Protein AF-A0A4Z0RKH3-F1 (afdb_monomer)

Organism: Weissella confusa (NCBI:txid1583)

pLDDT: mean 83.27, std 11.62, range [38.19, 96.56]

Secondary structure (DSSP, 8-state):
-B-HHHHHHHHHHHTT--HHHHHHTT--HHHHHHHHHHSS--BHHHHHHHHHHHT--HHHHHTTBTHHHHTTTTTTTTGGGS-HHHHHHHHHHHHHHHHHH--HHHHHHHHHHHHHHHHHTTS--HHHHHHHHHHHTT-S---HHHHHHHHHHGGG--HHHHHHHHHHHHHHGGGGGG--BHHHHHHHHHHHHHHHHHHTSTT--BHHHHHHHHHHHHT----TT-HHHHHHHHHHHHHHHHHHS-HHHHHHHHHHHHHHHHHTT-SEEEETTEEEEHHHHHHHHHHGGGG-BTTSPPSSSS-GGG-------SSHHHHHHHHHHHHT--HHHHHHTT--HHHHHHHHH-GGG-BHHHHHHHHHHHT--HHHHHHHHT-S-----TTHHHHHTT--HHHHHHHHHHHHHHHHHH--HHHHHHHHHHHHHHHHHH-TTGGGSHHHHHHHHHHHHHHHT-SS--HHHHHHHHHHTTT---HHHHHHHHHHHHHTTS-GGGSBSS--HHHHHHHHHHHHHHHTT-HHHHHHHHHHHHHHHHH-TTGGGSHHHHHHHHHHHHHHGGGT-HHHHHHHHHHHHHHHHHHHS-SHHHHHHHHHHHHHHHHHT--

Sequence (607 aa):
MATIVEKLNTVRNAKHVSLETIALNGISADRYRQFVHSNDNITLGEITTMLDLLTMSFAELWMDTDEWDDTHGVQLDRAQTMSAEELAQKRDKTEQEYRNTGYKGFHLIALTFDVLYKRRVQVSYREPLDALLGELSRYQMLTHFEMQVFSQLAPVLRASEFYPLYEIFIRSVPEFTSYIPQRVGELVLRVHYRALVLLIHDSVNSVETMRFVLHAISKQPNNAGNLELRMLAHYAELLEEYFFGNPVHAANEFRIFIEAAQRRQVALMSFGEMTFDLAGIWQVVTSKRHHLKNDGKSLFTKPYEEQTFVSLNENIRDSVADICMVKGISKDELLSFGISKQRSDVIVDQPELMTLTEMLKMMHILRVEPTDITVYAKLTVRTPGVDWNDSFAACTAEDFKTMIQTEEDAYERTENPRHLLNSFTYRGLAGQHLIDKWLLSDDAAQLARDVQGYLDSLQVWQEADHRVARWAMLDCEDIEDVIYRALFLSRHVENRDIFRTPLNVVLHDLEPVLIQALLKRDQTRFDKILTVMNRAAAGDSKIMQWANWRTRMAINNLYATFFDDPVEAMRQLERFFTDYHMLTGKPFITSRYQVLLNDISDSYGLA

Structure (mmCIF, N/CA/C/O backbone):
data_AF-A0A4Z0RKH3-F1
#
_entry.id   AF-A0A4Z0RKH3-F1
#
loop_
_atom_site.group_PDB
_atom_site.id
_atom_site.type_symbol
_atom_site.label_atom_id
_atom_site.label_alt_id
_atom_site.label_comp_id
_atom_site.label_asym_id
_atom_site.label_entity_id
_atom_site.label_seq_id
_atom_site.pdbx_PDB_ins_code
_atom_site.Cartn_x
_atom_site.Cartn_y
_atom_site.Cartn_z
_atom_site.occupancy
_atom_site.B_iso_or_equiv
_atom_site.auth_seq_id
_atom_site.auth_comp_id
_atom_site.auth_asym_id
_atom_site.auth_atom_id
_atom_site.pdbx_PDB_model_num
ATOM 1 N N . MET A 1 1 ? -25.065 2.649 -12.205 1.00 56.19 1 MET A N 1
ATOM 2 C CA . MET A 1 1 ? -24.610 2.545 -10.813 1.00 56.19 1 MET A CA 1
ATOM 3 C C . MET A 1 1 ? -24.953 3.866 -10.128 1.00 56.19 1 MET A C 1
ATOM 5 O O . MET A 1 1 ? -25.904 4.495 -10.579 1.00 56.19 1 MET A O 1
ATOM 9 N N . ALA A 1 2 ? -24.328 4.224 -9.002 1.00 70.69 2 ALA A N 1
ATOM 10 C CA . ALA A 1 2 ? -24.559 5.511 -8.334 1.00 70.69 2 ALA A CA 1
ATOM 11 C C . ALA A 1 2 ? -23.532 6.549 -8.808 1.00 70.69 2 ALA A C 1
ATOM 13 O O . ALA A 1 2 ? -22.415 6.170 -9.152 1.00 70.69 2 ALA A O 1
ATOM 14 N N . THR A 1 3 ? -23.878 7.835 -8.779 1.00 83.44 3 THR A N 1
ATOM 15 C CA . THR A 1 3 ? -22.892 8.922 -8.932 1.00 83.44 3 THR A CA 1
ATOM 16 C C . THR A 1 3 ? -22.078 9.115 -7.648 1.00 83.44 3 THR A C 1
ATOM 18 O O . THR A 1 3 ? -22.494 8.704 -6.557 1.00 83.44 3 THR A O 1
ATOM 21 N N . ILE A 1 4 ? -20.950 9.822 -7.731 1.00 85.06 4 ILE A N 1
ATOM 22 C CA . ILE A 1 4 ? -20.129 10.175 -6.554 1.00 85.06 4 ILE A CA 1
ATOM 23 C C . ILE A 1 4 ? -20.938 10.920 -5.478 1.00 85.06 4 ILE A C 1
ATOM 25 O O . ILE A 1 4 ? -20.816 10.629 -4.286 1.00 85.06 4 ILE A O 1
ATOM 29 N N . VAL A 1 5 ? -21.800 11.861 -5.877 1.00 86.50 5 VAL A N 1
ATOM 30 C CA . VAL A 1 5 ? -22.635 12.632 -4.939 1.00 86.50 5 VAL A CA 1
ATOM 31 C C . VAL A 1 5 ? -23.696 11.750 -4.279 1.00 86.50 5 VAL A C 1
ATOM 33 O O . VAL A 1 5 ? -23.911 11.835 -3.065 1.00 86.50 5 VAL A O 1
ATOM 36 N N . GLU A 1 6 ? -24.333 10.865 -5.046 1.00 87.44 6 GLU A N 1
ATOM 37 C CA . GLU A 1 6 ? -25.292 9.894 -4.510 1.00 87.44 6 GLU A CA 1
ATOM 38 C C . GLU A 1 6 ? -24.629 8.951 -3.510 1.00 87.44 6 GLU A C 1
ATOM 40 O O . GLU A 1 6 ? -25.206 8.666 -2.455 1.00 87.44 6 GLU A O 1
ATOM 45 N N . LYS A 1 7 ? -23.400 8.512 -3.796 1.00 87.62 7 LYS A N 1
ATOM 46 C CA . LYS A 1 7 ? -22.637 7.666 -2.886 1.00 87.62 7 LYS A CA 1
ATOM 47 C C . LYS A 1 7 ? -22.245 8.398 -1.607 1.00 87.62 7 LYS A C 1
ATOM 49 O O . LYS A 1 7 ? -22.495 7.865 -0.526 1.00 87.62 7 LYS A O 1
ATOM 54 N N . LEU A 1 8 ? -21.727 9.626 -1.701 1.00 89.75 8 LEU A N 1
ATOM 55 C CA . LEU A 1 8 ? -21.461 10.476 -0.532 1.00 89.75 8 LEU A CA 1
ATOM 56 C C . LEU A 1 8 ? -22.702 10.596 0.360 1.00 89.75 8 LEU A C 1
ATOM 58 O O . LEU A 1 8 ? -22.620 10.380 1.567 1.00 89.75 8 LEU A O 1
ATOM 62 N N . ASN A 1 9 ? -23.866 10.884 -0.229 1.00 89.94 9 ASN A N 1
ATOM 63 C CA . ASN A 1 9 ? -25.111 11.028 0.523 1.00 89.94 9 ASN A CA 1
ATOM 64 C C . ASN A 1 9 ? -25.603 9.690 1.110 1.00 89.94 9 ASN A C 1
ATOM 66 O O . ASN A 1 9 ? -26.100 9.650 2.236 1.00 89.94 9 ASN A O 1
ATOM 70 N N . THR A 1 10 ? -25.439 8.586 0.378 1.00 89.31 10 THR A N 1
ATOM 71 C CA . THR A 1 10 ? -25.792 7.236 0.842 1.00 89.31 10 THR A CA 1
ATOM 72 C C . THR A 1 10 ? -24.959 6.844 2.058 1.00 89.31 10 THR A C 1
ATOM 74 O O . THR A 1 10 ? -25.520 6.478 3.091 1.00 89.31 10 THR A O 1
ATOM 77 N N . VAL A 1 11 ? -23.634 6.999 1.976 1.00 89.06 11 VAL A N 1
ATOM 78 C CA . VAL A 1 11 ? -22.718 6.697 3.085 1.00 89.06 11 VAL A CA 1
ATOM 79 C C . VAL A 1 11 ? -22.960 7.648 4.258 1.00 89.06 11 VAL A C 1
ATOM 81 O O . VAL A 1 11 ? -23.025 7.202 5.398 1.00 89.06 11 VAL A O 1
ATOM 84 N N . ARG A 1 12 ? -23.200 8.940 4.001 1.00 92.81 12 ARG A N 1
ATOM 85 C CA . ARG A 1 12 ? -23.582 9.924 5.028 1.00 92.81 12 ARG A CA 1
ATOM 86 C C . ARG A 1 12 ? -24.813 9.498 5.817 1.00 92.81 12 ARG A C 1
ATOM 88 O O . ARG A 1 12 ? -24.811 9.597 7.043 1.00 92.81 12 ARG A O 1
ATOM 95 N N . ASN A 1 13 ? -25.857 9.031 5.132 1.00 91.62 13 ASN A N 1
ATOM 96 C CA . ASN A 1 13 ? -27.083 8.573 5.783 1.00 91.62 13 ASN A CA 1
ATOM 97 C C . ASN A 1 13 ? -26.842 7.282 6.572 1.00 91.62 13 ASN A C 1
ATOM 99 O O . ASN A 1 13 ? -27.305 7.177 7.704 1.00 91.62 13 ASN A O 1
ATOM 103 N N . ALA A 1 14 ? -26.072 6.351 6.004 1.00 88.69 14 ALA A N 1
ATOM 104 C CA . ALA A 1 14 ? -25.691 5.102 6.657 1.00 88.69 14 ALA A CA 1
ATOM 105 C C . ALA A 1 14 ? -24.820 5.315 7.908 1.00 88.69 14 ALA A C 1
ATOM 107 O O . ALA A 1 14 ? -24.894 4.532 8.850 1.00 88.69 14 ALA A O 1
ATOM 108 N N . LYS A 1 15 ? -24.007 6.376 7.932 1.00 89.94 15 LYS A N 1
ATOM 109 C CA . LYS A 1 15 ? -23.172 6.768 9.078 1.00 89.94 15 LYS A CA 1
ATOM 110 C C . LYS A 1 15 ? -23.829 7.780 10.014 1.00 89.94 15 LYS A C 1
ATOM 112 O O . LYS A 1 15 ? -23.191 8.238 10.953 1.00 89.94 15 LYS A O 1
ATOM 117 N N . HIS A 1 16 ? -25.078 8.162 9.751 1.00 91.19 16 HIS A N 1
ATOM 118 C CA . HIS A 1 16 ? -25.837 9.113 10.565 1.00 91.19 16 HIS A CA 1
ATOM 119 C C . HIS A 1 16 ? -25.154 10.480 10.791 1.00 91.19 16 HIS A C 1
ATOM 121 O O . HIS A 1 16 ? -25.486 11.185 11.742 1.00 91.19 16 HIS A O 1
ATOM 127 N N . VAL A 1 17 ? -24.253 10.911 9.898 1.00 92.88 17 VAL A N 1
ATOM 128 C CA . VAL A 1 17 ? -23.563 12.207 10.031 1.00 92.88 17 VAL A CA 1
ATOM 129 C C . VAL A 1 17 ? -24.571 13.340 9.831 1.00 92.88 17 VAL A C 1
ATOM 131 O O . VAL A 1 17 ? -25.198 13.449 8.776 1.00 92.88 17 VAL A O 1
ATOM 134 N N . SER A 1 18 ? -24.778 14.193 10.831 1.00 93.25 18 SER A N 1
ATOM 135 C CA . SER A 1 18 ? -25.820 15.227 10.785 1.00 93.25 18 SER A CA 1
ATOM 136 C C . SER A 1 18 ? -25.446 16.404 9.863 1.00 93.25 18 SER A C 1
ATOM 138 O O . SER A 1 18 ? -24.282 16.610 9.526 1.00 93.25 18 SER A O 1
ATOM 140 N N . LEU A 1 19 ? -26.436 17.207 9.443 1.00 93.38 19 LEU A N 1
ATOM 141 C CA . LEU A 1 19 ? -26.149 18.460 8.722 1.00 93.38 19 LEU A CA 1
ATOM 142 C C . LEU A 1 19 ? -25.449 19.494 9.617 1.00 93.38 19 LEU A C 1
ATOM 144 O O . LEU A 1 19 ? -24.745 20.358 9.103 1.00 93.38 19 LEU A O 1
ATOM 148 N N . GLU A 1 20 ? -25.647 19.414 10.934 1.00 94.06 20 GLU A N 1
ATOM 149 C CA . GLU A 1 20 ? -24.999 20.289 11.915 1.00 94.06 20 GLU A CA 1
ATOM 150 C C . GLU A 1 20 ? -23.508 19.962 12.000 1.00 94.06 20 GLU A C 1
ATOM 152 O O . GLU A 1 20 ? -22.680 20.855 11.845 1.00 94.06 20 GLU A O 1
ATOM 157 N N . THR A 1 21 ? -23.165 18.677 12.087 1.00 94.25 21 THR A N 1
ATOM 158 C CA . THR A 1 21 ? -21.788 18.175 12.024 1.00 94.25 21 THR A CA 1
ATOM 159 C C . THR A 1 21 ? -21.099 18.600 10.720 1.00 94.25 21 THR A C 1
ATOM 161 O O . THR A 1 21 ? -19.965 19.076 10.732 1.00 94.25 21 THR A O 1
ATOM 164 N N . ILE A 1 22 ? -21.795 18.512 9.580 1.00 94.12 22 ILE A N 1
ATOM 165 C CA . ILE A 1 22 ? -21.275 18.980 8.282 1.00 94.12 22 ILE A CA 1
ATOM 166 C C . ILE A 1 22 ? -21.003 20.498 8.306 1.00 94.12 22 ILE A C 1
ATOM 168 O O . ILE A 1 22 ? -19.948 20.947 7.851 1.00 94.12 22 ILE A O 1
ATOM 172 N N . ALA A 1 23 ? -21.903 21.284 8.906 1.00 93.81 23 ALA A N 1
ATOM 173 C CA . ALA A 1 23 ? -21.736 22.729 9.061 1.00 93.81 23 ALA A CA 1
ATOM 174 C C . ALA A 1 23 ? -20.581 23.107 9.997 1.00 93.81 23 ALA A C 1
ATOM 176 O O . ALA A 1 23 ? -19.831 24.032 9.676 1.00 93.81 23 ALA A O 1
ATOM 177 N N . LEU A 1 24 ? -20.385 22.370 11.096 1.00 94.25 24 LEU A N 1
ATOM 178 C CA . LEU A 1 24 ? -19.243 22.539 12.003 1.00 94.25 24 LEU A CA 1
ATOM 179 C C . LEU A 1 24 ? -17.898 22.332 11.294 1.00 94.25 24 LEU A C 1
ATOM 181 O O . LEU A 1 24 ? -16.905 22.954 11.666 1.00 94.25 24 LEU A O 1
ATOM 185 N N . ASN A 1 25 ? -17.877 21.508 10.245 1.00 92.62 25 ASN A N 1
ATOM 186 C CA . ASN A 1 25 ? -16.678 21.194 9.469 1.00 92.62 25 ASN A CA 1
ATOM 187 C C . ASN A 1 25 ? -16.550 22.036 8.182 1.00 92.62 25 ASN A C 1
ATOM 189 O O . ASN A 1 25 ? -15.706 21.748 7.337 1.00 92.62 25 ASN A O 1
ATOM 193 N N . GLY A 1 26 ? -17.342 23.108 8.044 1.00 90.88 26 GLY A N 1
ATOM 194 C CA . GLY A 1 26 ? -17.132 24.145 7.027 1.00 90.88 26 GLY A CA 1
ATOM 195 C C . GLY A 1 26 ? -18.052 24.091 5.805 1.00 90.88 26 GLY A C 1
ATOM 196 O O . GLY A 1 26 ? -17.924 24.945 4.929 1.00 90.88 26 GLY A O 1
ATOM 197 N N . ILE A 1 27 ? -19.013 23.160 5.744 1.00 92.94 27 ILE A N 1
ATOM 198 C CA . ILE A 1 27 ? -19.998 23.085 4.652 1.00 92.94 27 ILE A CA 1
ATOM 199 C C . ILE A 1 27 ? -21.382 23.456 5.191 1.00 92.94 27 ILE A C 1
ATOM 201 O O . ILE A 1 27 ? -22.004 22.698 5.926 1.00 92.94 27 ILE A O 1
ATOM 205 N N . SER A 1 28 ? -21.916 24.617 4.808 1.00 92.12 28 SER A N 1
ATOM 206 C CA . SER A 1 28 ? -23.241 25.035 5.286 1.00 92.12 28 SER A CA 1
ATOM 207 C C . SER A 1 28 ? -24.354 24.075 4.837 1.00 92.12 28 SER A C 1
ATOM 209 O O . SER A 1 28 ? -24.283 23.468 3.768 1.00 92.12 28 SER A O 1
ATOM 211 N N . ALA A 1 29 ? -25.436 23.975 5.618 1.00 88.88 29 ALA A N 1
ATOM 212 C CA . ALA A 1 29 ? -26.566 23.102 5.289 1.00 88.88 29 ALA A CA 1
ATOM 213 C C . ALA A 1 29 ? -27.193 23.426 3.919 1.00 88.88 29 ALA A C 1
ATOM 215 O O . ALA A 1 29 ? -27.591 22.520 3.187 1.00 88.88 29 ALA A O 1
ATOM 216 N N . ASP A 1 30 ? -27.257 24.707 3.547 1.00 89.00 30 ASP A N 1
ATOM 217 C CA . ASP A 1 30 ? -27.756 25.121 2.233 1.00 89.00 30 ASP A CA 1
ATOM 218 C C . ASP A 1 30 ? -26.807 24.694 1.114 1.00 89.00 30 ASP A C 1
ATOM 220 O O . ASP A 1 30 ? -27.262 24.196 0.083 1.00 89.00 30 ASP A O 1
ATOM 224 N N . ARG A 1 31 ? -25.493 24.816 1.334 1.00 90.81 31 ARG A N 1
ATOM 225 C CA . ARG A 1 31 ? -24.485 24.362 0.377 1.00 90.81 31 ARG A CA 1
ATOM 226 C C . ARG A 1 31 ? -24.521 22.845 0.195 1.00 90.81 31 ARG A C 1
ATOM 228 O O . ARG A 1 31 ? -24.500 22.379 -0.942 1.00 90.81 31 ARG A O 1
ATOM 235 N N . TYR A 1 32 ? -24.682 22.093 1.285 1.00 89.50 32 TYR A N 1
ATOM 236 C CA . TYR A 1 32 ? -24.872 20.643 1.244 1.00 89.50 32 TYR A CA 1
ATOM 237 C C . TYR A 1 32 ? -26.086 20.247 0.393 1.00 89.50 32 TYR A C 1
ATOM 239 O O . TYR A 1 32 ? -25.975 19.454 -0.541 1.00 89.50 32 TYR A O 1
ATOM 247 N N . ARG A 1 33 ? -27.252 20.855 0.657 1.00 86.81 33 ARG A N 1
ATOM 248 C CA . ARG A 1 33 ? -28.476 20.584 -0.119 1.00 86.81 33 ARG A CA 1
ATOM 249 C C . ARG A 1 33 ? -28.314 20.932 -1.597 1.00 86.81 33 ARG A C 1
ATOM 251 O O . ARG A 1 33 ? -28.837 20.217 -2.447 1.00 86.81 33 ARG A O 1
ATOM 258 N N . GLN A 1 34 ? -27.594 22.011 -1.910 1.00 84.38 34 GLN A N 1
ATOM 259 C CA . GLN A 1 34 ? -27.340 22.404 -3.294 1.00 84.38 34 GLN A CA 1
ATOM 260 C C . GLN A 1 34 ? -26.578 21.327 -4.061 1.00 84.38 34 GLN A C 1
ATOM 262 O O . GLN A 1 34 ? -27.004 20.985 -5.165 1.00 84.38 34 GLN A O 1
ATOM 267 N N . PHE A 1 35 ? -25.487 20.775 -3.519 1.00 83.69 35 PHE A N 1
ATOM 268 C CA . PHE A 1 35 ? -24.735 19.779 -4.282 1.00 83.69 35 PHE A CA 1
ATOM 269 C C . PHE A 1 35 ? -25.448 18.422 -4.345 1.00 83.69 35 PHE A C 1
ATOM 271 O O . PHE A 1 35 ? -25.441 17.817 -5.412 1.00 83.69 35 PHE A O 1
ATOM 278 N N . VAL A 1 36 ? -26.169 18.002 -3.295 1.00 81.69 36 VAL A N 1
ATOM 279 C CA . VAL A 1 36 ? -26.999 16.774 -3.325 1.00 81.69 36 VAL A CA 1
ATOM 280 C C . VAL A 1 36 ? -28.085 16.829 -4.409 1.00 81.69 36 VAL A C 1
ATOM 282 O O . VAL A 1 36 ? -28.519 15.794 -4.903 1.00 81.69 36 VAL A O 1
ATOM 285 N N . HIS A 1 37 ? -28.540 18.025 -4.791 1.00 78.06 37 HIS A N 1
ATOM 286 C CA . HIS A 1 37 ? -29.543 18.200 -5.844 1.00 78.06 37 HIS A CA 1
ATOM 287 C C . HIS A 1 37 ? -28.973 18.499 -7.231 1.00 78.06 37 HIS A C 1
ATOM 289 O O . HIS A 1 37 ? -29.703 18.354 -8.208 1.00 78.06 37 HIS A O 1
ATOM 295 N N . SER A 1 38 ? -27.719 18.948 -7.336 1.00 67.00 38 SER A N 1
ATOM 296 C CA . SER A 1 38 ? -27.159 19.419 -8.611 1.00 67.00 38 SER A CA 1
ATOM 297 C C . SER A 1 38 ? -26.107 18.507 -9.236 1.00 67.00 38 SER A C 1
ATOM 299 O O . SER A 1 38 ? -25.788 18.761 -10.389 1.00 67.00 38 SER A O 1
ATOM 301 N N . ASN A 1 39 ? -25.618 17.466 -8.541 1.00 64.25 39 ASN A N 1
ATOM 302 C CA . ASN A 1 39 ? -24.580 16.488 -8.942 1.00 64.25 39 ASN A CA 1
ATOM 303 C C . ASN A 1 39 ? -23.226 17.053 -9.450 1.00 64.25 39 ASN A C 1
ATOM 305 O O . ASN A 1 39 ? -22.199 16.429 -9.214 1.00 64.25 39 ASN A O 1
ATOM 309 N N . ASP A 1 40 ? -23.180 18.252 -10.032 1.00 63.34 40 ASP A N 1
ATOM 310 C CA . ASP A 1 40 ? -22.018 18.822 -10.728 1.00 63.34 40 ASP A CA 1
ATOM 311 C C . ASP A 1 40 ? -21.344 19.980 -9.974 1.00 63.34 40 ASP A C 1
ATOM 313 O O . ASP A 1 40 ? -20.293 20.468 -10.384 1.00 63.34 40 ASP A O 1
ATOM 317 N N . ASN A 1 41 ? -21.934 20.455 -8.872 1.00 75.56 41 ASN A N 1
ATOM 318 C CA . ASN A 1 41 ? -21.488 21.688 -8.213 1.00 75.56 41 ASN A CA 1
ATOM 319 C C . ASN A 1 41 ? -20.700 21.464 -6.913 1.00 75.56 41 ASN A C 1
ATOM 321 O O . ASN A 1 41 ? -20.476 22.432 -6.191 1.00 75.56 41 ASN A O 1
ATOM 325 N N . ILE A 1 42 ? -20.312 20.228 -6.584 1.00 87.69 42 ILE A N 1
ATOM 326 C CA . ILE A 1 42 ? -19.447 19.948 -5.427 1.00 87.69 42 ILE A CA 1
ATOM 327 C C . ILE A 1 42 ? -17.981 20.214 -5.788 1.00 87.69 42 ILE A C 1
ATOM 329 O O . ILE A 1 42 ? -17.539 19.860 -6.887 1.00 87.69 42 ILE A O 1
ATOM 333 N N . THR A 1 43 ? -17.229 20.845 -4.886 1.00 87.56 43 THR A N 1
ATOM 334 C CA . THR A 1 43 ? -15.790 21.067 -5.076 1.00 87.56 43 THR A CA 1
ATOM 335 C C . THR A 1 43 ? -14.939 19.974 -4.434 1.00 87.56 43 THR A C 1
ATOM 337 O O . THR A 1 43 ? -15.384 19.263 -3.536 1.00 87.56 43 THR A O 1
ATOM 340 N N . LEU A 1 44 ? -13.681 19.851 -4.851 1.00 85.44 44 LEU A N 1
ATOM 341 C CA . LEU A 1 44 ? -12.715 18.926 -4.261 1.00 85.44 44 LEU A CA 1
ATOM 342 C C . LEU A 1 44 ? -12.509 19.166 -2.756 1.00 85.44 44 LEU A C 1
ATOM 344 O O . LEU A 1 44 ? -12.368 18.205 -2.001 1.00 85.44 44 LEU A O 1
ATOM 348 N N . GLY A 1 45 ? -12.509 20.425 -2.309 1.00 85.38 45 GLY A N 1
ATOM 349 C CA . GLY A 1 45 ? -12.448 20.760 -0.884 1.00 85.38 45 GLY A CA 1
ATOM 350 C C . GLY A 1 45 ? -13.656 20.214 -0.125 1.00 85.38 45 GLY A C 1
ATOM 351 O O . GLY A 1 45 ? -13.499 19.589 0.918 1.00 85.38 45 GLY A O 1
ATOM 352 N N . GLU A 1 46 ? -14.852 20.357 -0.697 1.00 89.06 46 GLU A N 1
ATOM 353 C CA . GLU A 1 46 ? -16.085 19.821 -0.116 1.00 89.06 46 GLU A CA 1
ATOM 354 C C . GLU A 1 46 ? -16.095 18.288 -0.114 1.00 89.06 46 GLU A C 1
ATOM 356 O O . GLU A 1 46 ? -16.462 17.684 0.892 1.00 89.06 46 GLU A O 1
ATOM 361 N N . ILE A 1 47 ? -15.633 17.649 -1.197 1.00 88.88 47 ILE A N 1
ATOM 362 C CA . ILE A 1 47 ? -15.437 16.192 -1.253 1.00 88.88 47 ILE A CA 1
ATOM 363 C C . ILE A 1 47 ? -14.469 15.759 -0.151 1.00 88.88 47 ILE A C 1
ATOM 365 O O . ILE A 1 47 ? -14.777 14.834 0.587 1.00 88.88 47 ILE A O 1
ATOM 369 N N . THR A 1 48 ? -13.334 16.440 -0.000 1.00 85.81 48 THR A N 1
ATOM 370 C CA . THR A 1 48 ? -12.314 16.127 1.012 1.00 85.81 48 THR A CA 1
ATOM 371 C C . THR A 1 48 ? -12.880 16.215 2.428 1.00 85.81 48 THR A C 1
ATOM 373 O O . THR A 1 48 ? -12.743 15.269 3.200 1.00 85.81 48 THR A O 1
ATOM 376 N N . THR A 1 49 ? -13.593 17.296 2.753 1.00 87.94 49 THR A N 1
ATOM 377 C CA . THR A 1 49 ? -14.277 17.445 4.047 1.00 87.94 49 THR A CA 1
ATOM 378 C C . THR A 1 49 ? -15.312 16.343 4.272 1.00 87.94 49 THR A C 1
ATOM 380 O O . THR A 1 49 ? -15.391 15.784 5.366 1.00 87.94 49 THR A O 1
ATOM 383 N N . MET A 1 50 ? -16.101 16.001 3.249 1.00 90.38 50 MET A N 1
ATOM 384 C CA . MET A 1 50 ? -17.063 14.904 3.346 1.00 90.38 50 MET A CA 1
ATOM 385 C C . MET A 1 50 ? -16.361 13.558 3.554 1.00 90.38 50 MET A C 1
ATOM 387 O O . MET A 1 50 ? -16.798 12.779 4.389 1.00 90.38 50 MET A O 1
ATOM 391 N N . LEU A 1 51 ? -15.265 13.279 2.852 1.00 88.50 51 LEU A N 1
ATOM 392 C CA . LEU A 1 51 ? -14.481 12.056 3.027 1.00 88.50 51 LEU A CA 1
ATOM 393 C C . LEU A 1 51 ? -13.921 11.922 4.447 1.00 88.50 51 LEU A C 1
ATOM 395 O O . LEU A 1 51 ? -14.052 10.852 5.042 1.00 88.50 51 LEU A O 1
ATOM 399 N N . ASP A 1 52 ? -13.397 13.013 5.015 1.00 85.81 52 ASP A N 1
ATOM 400 C CA . ASP A 1 52 ? -12.956 13.065 6.414 1.00 85.81 52 ASP A CA 1
ATOM 401 C C . ASP A 1 52 ? -14.110 12.718 7.373 1.00 85.81 52 ASP A C 1
ATOM 403 O O . ASP A 1 52 ? -13.964 11.842 8.227 1.00 85.81 52 ASP A O 1
ATOM 407 N N . LEU A 1 53 ? -15.276 13.354 7.200 1.00 90.38 53 LEU A N 1
ATOM 408 C CA . LEU A 1 53 ? -16.474 13.112 8.017 1.00 90.38 53 LEU A CA 1
ATOM 409 C C . LEU A 1 53 ? -17.007 11.680 7.902 1.00 90.38 53 LEU A C 1
ATOM 411 O O . LEU A 1 53 ? -17.543 11.128 8.862 1.00 90.38 53 LEU A O 1
ATOM 415 N N . LEU A 1 54 ? -16.891 11.088 6.716 1.00 89.38 54 LEU A N 1
ATOM 416 C CA . LEU A 1 54 ? -17.353 9.733 6.429 1.00 89.38 54 LEU A CA 1
ATOM 417 C C . LEU A 1 54 ? -16.296 8.669 6.728 1.00 89.38 54 LEU A C 1
ATOM 419 O O . LEU A 1 54 ? -16.590 7.484 6.563 1.00 89.38 54 LEU A O 1
ATOM 423 N N . THR A 1 55 ? -15.099 9.088 7.155 1.00 85.44 55 THR A N 1
ATOM 424 C CA . THR A 1 55 ? -13.927 8.234 7.390 1.00 85.44 55 THR A CA 1
ATOM 425 C C . THR A 1 55 ? -13.653 7.310 6.198 1.00 85.44 55 THR A C 1
ATOM 427 O O . THR A 1 55 ? -13.328 6.136 6.349 1.00 85.44 55 THR A O 1
ATOM 430 N N . MET A 1 56 ? -13.807 7.862 4.993 1.00 83.62 56 MET A N 1
ATOM 431 C CA . MET A 1 56 ? -13.758 7.155 3.714 1.00 83.62 56 MET A CA 1
ATOM 432 C C . MET A 1 56 ? -12.576 7.660 2.882 1.00 83.62 56 MET A C 1
ATOM 434 O O . MET A 1 56 ? -12.302 8.859 2.836 1.00 83.62 56 MET A O 1
ATOM 438 N N . SER A 1 57 ? -11.869 6.760 2.201 1.00 81.06 57 SER A N 1
ATOM 439 C CA . SER A 1 57 ? -10.839 7.130 1.228 1.00 81.06 57 SER A CA 1
ATOM 440 C C . SER A 1 57 ? -11.434 7.684 -0.068 1.00 81.06 57 SER A C 1
ATOM 442 O O . SER A 1 57 ? -12.582 7.420 -0.430 1.00 81.06 57 SER A O 1
ATOM 444 N N . PHE A 1 58 ? -10.605 8.385 -0.842 1.00 82.06 58 PHE A N 1
ATOM 445 C CA . PHE A 1 58 ? -10.965 8.741 -2.213 1.00 82.06 58 PHE A CA 1
ATOM 446 C C . PHE A 1 58 ? -11.122 7.492 -3.095 1.00 82.06 58 PHE A C 1
ATOM 448 O O . PHE A 1 58 ? -12.028 7.419 -3.918 1.00 82.06 58 PHE A O 1
ATOM 455 N N . ALA A 1 59 ? -10.270 6.482 -2.889 1.00 79.19 59 ALA A N 1
ATOM 456 C CA . ALA A 1 59 ? -10.344 5.204 -3.589 1.00 79.19 59 ALA A CA 1
ATOM 457 C C . ALA A 1 59 ? -11.671 4.473 -3.330 1.00 79.19 59 ALA A C 1
ATOM 459 O O . ALA A 1 59 ? -12.304 4.004 -4.273 1.00 79.19 59 ALA A O 1
ATOM 460 N N . GLU A 1 60 ? -12.123 4.440 -2.077 1.00 80.06 60 GLU A N 1
ATOM 461 C CA . GLU A 1 60 ? -13.404 3.869 -1.666 1.00 80.06 60 GLU A CA 1
ATOM 462 C C . GLU A 1 60 ? -14.560 4.618 -2.278 1.00 80.06 60 GLU A C 1
ATOM 464 O O . GLU A 1 60 ? -15.443 3.971 -2.824 1.00 80.06 60 GLU A O 1
ATOM 469 N N . LEU A 1 61 ? -14.562 5.953 -2.231 1.00 82.75 61 LEU A N 1
ATOM 470 C CA . LEU A 1 61 ? -15.653 6.742 -2.793 1.00 82.75 61 LEU A CA 1
ATOM 471 C C . LEU A 1 61 ? -15.864 6.436 -4.276 1.00 82.75 61 LEU A C 1
ATOM 473 O O . LEU A 1 61 ? -17.002 6.322 -4.704 1.00 82.75 61 LEU A O 1
ATOM 477 N N . TRP A 1 62 ? -14.803 6.182 -5.028 1.00 79.44 62 TRP A N 1
ATOM 478 C CA . TRP A 1 62 ? -14.894 5.903 -6.458 1.00 79.44 62 TRP A CA 1
ATOM 479 C C . TRP A 1 62 ? -15.396 4.485 -6.775 1.00 79.44 62 TRP A C 1
ATOM 481 O O . TRP A 1 62 ? -15.850 4.234 -7.883 1.00 79.44 62 TRP A O 1
ATOM 491 N N . MET A 1 63 ? -15.385 3.548 -5.823 1.00 72.56 63 MET A N 1
ATOM 492 C CA . MET A 1 63 ? -15.852 2.180 -6.080 1.00 72.56 63 MET A CA 1
ATOM 493 C C . MET A 1 63 ? -17.351 2.086 -6.372 1.00 72.56 63 MET A C 1
ATOM 495 O O . MET A 1 63 ? -18.153 2.769 -5.741 1.00 72.56 63 MET A O 1
ATOM 499 N N . ASP A 1 64 ? -17.752 1.166 -7.246 1.00 66.62 64 ASP A N 1
ATOM 500 C CA . ASP A 1 64 ? -19.165 0.894 -7.552 1.00 66.62 64 ASP A CA 1
ATOM 501 C C . ASP A 1 64 ? -19.955 2.145 -8.000 1.00 66.62 64 ASP A C 1
ATOM 503 O O . ASP A 1 64 ? -21.188 2.167 -7.929 1.00 66.62 64 ASP A O 1
ATOM 507 N N . THR A 1 65 ? -19.250 3.182 -8.468 1.00 74.25 65 THR A N 1
ATOM 508 C CA . THR A 1 65 ? -19.832 4.356 -9.121 1.00 74.25 65 THR A CA 1
ATOM 509 C C . THR A 1 65 ? -19.676 4.235 -10.633 1.00 74.25 65 THR A C 1
ATOM 511 O O . THR A 1 65 ? -18.795 3.519 -11.118 1.00 74.25 65 THR A O 1
ATOM 514 N N . ASP A 1 66 ? -20.542 4.904 -11.396 1.00 67.62 66 ASP A N 1
ATOM 515 C CA . ASP A 1 66 ? -20.449 4.879 -12.865 1.00 67.62 66 ASP A CA 1
ATOM 516 C C . ASP A 1 66 ? -19.147 5.551 -13.360 1.00 67.62 66 ASP A C 1
ATOM 518 O O . ASP A 1 66 ? -18.625 5.208 -14.416 1.00 67.62 66 ASP A O 1
ATOM 522 N N . GLU A 1 67 ? -18.565 6.446 -12.555 1.00 69.50 67 GLU A N 1
ATOM 523 C CA . GLU A 1 67 ? -17.325 7.178 -12.839 1.00 69.50 67 GLU A CA 1
ATOM 524 C C . GLU A 1 67 ? -16.036 6.357 -12.582 1.00 69.50 67 GLU A C 1
ATOM 526 O O . GLU A 1 67 ? -14.931 6.792 -12.934 1.00 69.50 67 GLU A O 1
ATOM 531 N N . TRP A 1 68 ? -16.147 5.161 -11.985 1.00 62.03 68 TRP A N 1
ATOM 532 C CA . TRP A 1 68 ? -15.015 4.240 -11.790 1.00 62.03 68 TRP A CA 1
ATOM 533 C C . TRP A 1 68 ? -14.419 3.775 -13.121 1.00 62.03 68 TRP A C 1
ATOM 535 O O . TRP A 1 68 ? -13.201 3.809 -13.318 1.00 62.03 68 TRP A O 1
ATOM 545 N N . ASP A 1 69 ? -15.291 3.365 -14.044 1.00 57.09 69 ASP A N 1
ATOM 546 C CA . ASP A 1 69 ? -14.899 2.865 -15.362 1.00 57.09 69 ASP A CA 1
ATOM 547 C C . ASP A 1 69 ? -14.357 3.994 -16.251 1.00 57.09 69 ASP A C 1
ATOM 549 O O . ASP A 1 69 ? -13.483 3.753 -17.091 1.00 57.09 69 ASP A O 1
ATOM 553 N N . ASP A 1 70 ? -14.820 5.227 -16.020 1.00 55.50 70 ASP A N 1
ATOM 554 C CA . ASP A 1 70 ? -14.387 6.410 -16.756 1.00 55.50 70 ASP A CA 1
ATOM 555 C C . ASP A 1 70 ? -12.961 6.830 -16.373 1.00 55.50 70 ASP A C 1
ATOM 557 O O . ASP A 1 70 ? -12.179 7.162 -17.251 1.00 55.50 70 ASP A O 1
ATOM 561 N N . THR A 1 71 ? -12.541 6.732 -15.107 1.00 52.25 71 THR A N 1
ATOM 562 C CA . THR A 1 71 ? -11.236 7.259 -14.629 1.00 52.25 71 THR A CA 1
ATOM 563 C C . THR A 1 71 ? -10.011 6.356 -14.883 1.00 52.25 71 THR A C 1
ATOM 565 O O . THR A 1 71 ? -8.969 6.525 -14.249 1.00 52.25 71 THR A O 1
ATOM 568 N N . HIS A 1 72 ? -10.092 5.448 -15.865 1.00 57.88 72 HIS A N 1
ATOM 569 C CA . HIS A 1 72 ? -9.111 4.393 -16.201 1.00 57.88 72 HIS A CA 1
ATOM 570 C C . HIS A 1 72 ? -9.037 3.199 -15.224 1.00 57.88 72 HIS A C 1
ATOM 572 O O . HIS A 1 72 ? -8.145 2.359 -15.371 1.00 57.88 72 HIS A O 1
ATOM 578 N N . GLY A 1 73 ? -9.963 3.078 -14.265 1.00 53.59 73 GLY A N 1
ATOM 579 C CA . GLY A 1 73 ? -9.925 2.055 -13.216 1.00 53.59 73 GLY A CA 1
ATOM 580 C C . GLY A 1 73 ? -9.690 0.621 -13.727 1.00 53.59 73 GLY A C 1
ATOM 581 O O . GLY A 1 73 ? -10.362 0.135 -14.635 1.00 53.59 73 GLY A O 1
ATOM 582 N N . VAL A 1 74 ? -8.736 -0.090 -13.107 1.00 54.34 74 VAL A N 1
ATOM 583 C CA . VAL A 1 74 ? -8.548 -1.567 -13.138 1.00 54.34 74 VAL A CA 1
ATOM 584 C C . VAL A 1 74 ? -8.246 -2.201 -14.507 1.00 54.34 74 VAL A C 1
ATOM 586 O O . VAL A 1 74 ? -8.067 -3.419 -14.591 1.00 54.34 74 VAL A O 1
ATOM 589 N N . GLN A 1 75 ? -8.150 -1.442 -15.604 1.00 63.34 75 GLN A N 1
ATOM 590 C CA . GLN A 1 75 ? -8.113 -2.050 -16.944 1.00 63.34 75 GLN A CA 1
ATOM 591 C C . GLN A 1 75 ? -6.890 -2.956 -17.181 1.00 63.34 75 GLN A C 1
ATOM 593 O O . GLN A 1 75 ? -6.975 -3.907 -17.962 1.00 63.34 75 GLN A O 1
ATOM 598 N N . LEU A 1 76 ? -5.769 -2.703 -16.498 1.00 76.88 76 LEU A N 1
ATOM 599 C CA . LEU A 1 76 ? -4.493 -3.372 -16.763 1.00 76.88 76 LEU A CA 1
ATOM 600 C C . LEU A 1 76 ? -4.149 -4.531 -15.817 1.00 76.88 76 LEU A C 1
ATOM 602 O O . LEU A 1 76 ? -3.267 -5.324 -16.149 1.00 76.88 76 LEU A O 1
ATOM 606 N N . ASP A 1 77 ? -4.829 -4.694 -14.680 1.00 68.06 77 ASP A N 1
ATOM 607 C CA . ASP A 1 77 ? -4.388 -5.622 -13.620 1.00 68.06 77 ASP A CA 1
ATOM 608 C C . ASP A 1 77 ? -4.314 -7.086 -14.068 1.00 68.06 77 ASP A C 1
ATOM 610 O O . ASP A 1 77 ? -3.460 -7.843 -13.606 1.00 68.06 77 ASP A O 1
ATOM 614 N N . ARG A 1 78 ? -5.154 -7.480 -15.031 1.00 74.31 78 ARG A N 1
ATOM 615 C CA . ARG A 1 78 ? -5.185 -8.842 -15.592 1.00 74.31 78 ARG A CA 1
ATOM 616 C C . ARG A 1 78 ? -4.630 -8.936 -17.008 1.00 74.31 78 ARG A C 1
ATOM 618 O O . ARG A 1 78 ? -4.740 -9.987 -17.630 1.00 74.31 78 ARG A O 1
ATOM 625 N N . ALA A 1 79 ? -4.023 -7.871 -17.529 1.00 84.62 79 ALA A N 1
ATOM 626 C CA . ALA A 1 79 ? -3.611 -7.823 -18.928 1.00 84.62 79 ALA A CA 1
ATOM 627 C C . ALA A 1 79 ? -2.630 -8.955 -19.299 1.00 84.62 79 ALA A C 1
ATOM 629 O O . ALA A 1 79 ? -2.764 -9.540 -20.372 1.00 84.62 79 ALA A O 1
ATOM 630 N N . GLN A 1 80 ? -1.709 -9.346 -18.402 1.00 82.00 80 GLN A N 1
ATOM 631 C CA . GLN A 1 80 ? -0.819 -10.495 -18.652 1.00 82.00 80 GLN A CA 1
ATOM 632 C C . GLN A 1 80 ? -1.563 -11.821 -18.855 1.00 82.00 80 GLN A C 1
ATOM 634 O O . GLN A 1 80 ? -1.064 -12.684 -19.568 1.00 82.00 80 GLN A O 1
ATOM 639 N N . THR A 1 81 ? -2.722 -12.031 -18.227 1.00 83.38 81 THR A N 1
ATOM 640 C CA . THR A 1 81 ? -3.423 -13.327 -18.253 1.00 83.38 81 THR A CA 1
ATOM 641 C C . THR A 1 81 ? -4.550 -13.386 -19.283 1.00 83.38 81 THR A C 1
ATOM 643 O O . THR A 1 81 ? -5.078 -14.465 -19.537 1.00 83.38 81 THR A O 1
ATOM 646 N N . MET A 1 82 ? -4.881 -12.259 -19.921 1.00 89.06 82 MET A N 1
ATOM 647 C CA . MET A 1 82 ? -5.898 -12.175 -20.973 1.00 89.06 82 MET A CA 1
ATOM 648 C C . MET A 1 82 ? -5.490 -12.921 -22.249 1.00 89.06 82 MET A C 1
ATOM 650 O O . MET A 1 82 ? -4.323 -12.924 -22.662 1.00 89.06 82 MET A O 1
ATOM 654 N N . SER A 1 83 ? -6.472 -13.513 -22.922 1.00 92.25 83 SER A N 1
ATOM 655 C CA . SER A 1 83 ? -6.316 -14.093 -24.256 1.00 92.25 83 SER A CA 1
ATOM 656 C C . SER A 1 83 ? -5.973 -13.028 -25.310 1.00 92.25 83 SER A C 1
ATOM 658 O O . SER A 1 83 ? -6.157 -11.828 -25.106 1.00 92.25 83 SER A O 1
ATOM 660 N N . ALA A 1 84 ? -5.480 -13.463 -26.474 1.00 94.94 84 ALA A N 1
ATOM 661 C CA . ALA A 1 84 ? -5.200 -12.545 -27.581 1.00 94.94 84 ALA A CA 1
ATOM 662 C C . ALA A 1 84 ? -6.466 -11.800 -28.050 1.00 94.94 84 ALA A C 1
ATOM 664 O O . ALA A 1 84 ? -6.400 -10.621 -28.383 1.00 94.94 84 ALA A O 1
ATOM 665 N N . GLU A 1 85 ? -7.617 -12.474 -28.047 1.00 95.38 85 GLU A N 1
ATOM 666 C CA . GLU A 1 85 ? -8.901 -11.905 -28.466 1.00 95.38 85 GLU A CA 1
ATOM 667 C C . GLU A 1 85 ? -9.371 -10.809 -27.504 1.00 95.38 85 GLU A C 1
ATOM 669 O O . GLU A 1 85 ? -9.726 -9.717 -27.945 1.00 95.38 85 GLU A O 1
ATOM 674 N N . GLU A 1 86 ? -9.295 -11.059 -26.194 1.00 92.62 86 GLU A N 1
ATOM 675 C CA . GLU A 1 86 ? -9.626 -10.063 -25.167 1.00 92.62 86 GLU A CA 1
ATOM 676 C C . GLU A 1 86 ? -8.709 -8.837 -25.253 1.00 92.62 86 GLU A C 1
ATOM 678 O O . GLU A 1 86 ? -9.190 -7.704 -25.208 1.00 92.62 86 GLU A O 1
ATOM 683 N N . LEU A 1 87 ? -7.400 -9.051 -25.434 1.00 93.81 87 LEU A N 1
ATOM 684 C CA . LEU A 1 87 ? -6.429 -7.964 -25.589 1.00 93.81 87 LEU A CA 1
ATOM 685 C C . LEU A 1 87 ? -6.722 -7.108 -26.827 1.00 93.81 87 LEU A C 1
ATOM 687 O O . LEU A 1 87 ? -6.667 -5.883 -26.743 1.00 93.81 87 LEU A O 1
ATOM 691 N N . ALA A 1 88 ? -7.069 -7.728 -27.959 1.00 94.56 88 ALA A N 1
ATOM 692 C CA . ALA A 1 88 ? -7.423 -7.005 -29.179 1.00 94.56 88 ALA A CA 1
ATOM 693 C C . ALA A 1 88 ? -8.711 -6.182 -29.007 1.00 94.56 88 ALA A C 1
ATOM 695 O O . ALA A 1 88 ? -8.735 -5.004 -29.358 1.00 94.56 88 ALA A O 1
ATOM 696 N N . GLN A 1 89 ? -9.754 -6.767 -28.408 1.00 92.50 89 GLN A N 1
ATOM 697 C CA . GLN A 1 89 ? -11.012 -6.063 -28.138 1.00 92.50 89 GLN A CA 1
ATOM 698 C C . GLN A 1 89 ? -10.808 -4.865 -27.204 1.00 92.50 89 GLN A C 1
ATOM 700 O O . GLN A 1 89 ? -11.328 -3.779 -27.465 1.00 92.50 89 GLN A O 1
ATOM 705 N N . LYS A 1 90 ? -10.034 -5.048 -26.126 1.00 91.44 90 LYS A N 1
ATOM 706 C CA . LYS A 1 90 ? -9.708 -3.970 -25.187 1.00 91.44 90 LYS A CA 1
ATOM 707 C C . LYS A 1 90 ? -8.875 -2.880 -25.856 1.00 91.44 90 LYS A C 1
ATOM 709 O O . LYS A 1 90 ? -9.247 -1.719 -25.746 1.00 91.44 90 LYS A O 1
ATOM 714 N N . ARG A 1 91 ? -7.835 -3.243 -26.617 1.00 92.94 91 ARG A N 1
ATOM 715 C CA . ARG A 1 91 ? -7.041 -2.294 -27.416 1.00 92.94 91 ARG A CA 1
ATOM 716 C C . ARG A 1 91 ? -7.933 -1.426 -28.300 1.00 92.94 91 ARG A C 1
ATOM 718 O O . ARG A 1 91 ? -7.819 -0.207 -28.246 1.00 92.94 91 ARG A O 1
ATOM 725 N N . ASP A 1 92 ? -8.798 -2.041 -29.104 1.00 93.12 92 ASP A N 1
ATOM 726 C CA . ASP A 1 92 ? -9.607 -1.318 -30.092 1.00 93.12 92 ASP A CA 1
ATOM 727 C C . ASP A 1 92 ? -10.618 -0.383 -29.416 1.00 93.12 92 ASP A C 1
ATOM 729 O O . ASP A 1 92 ? -10.799 0.754 -29.855 1.00 93.12 92 ASP A O 1
ATOM 733 N N . LYS A 1 93 ? -11.225 -0.828 -28.306 1.00 90.75 93 LYS A N 1
ATOM 734 C CA . LYS A 1 93 ? -12.114 0.011 -27.494 1.00 90.75 93 LYS A CA 1
ATOM 735 C C . LYS A 1 93 ? -11.370 1.229 -26.933 1.00 90.75 93 LYS A C 1
ATOM 737 O O . LYS A 1 93 ? -11.821 2.356 -27.119 1.00 90.75 93 LYS A O 1
ATOM 742 N N . THR A 1 94 ? -10.226 1.012 -26.289 1.00 90.06 94 THR A N 1
ATOM 743 C CA . THR A 1 94 ? -9.459 2.084 -25.644 1.00 90.06 94 THR A CA 1
ATOM 744 C C . THR A 1 94 ? -8.848 3.052 -26.667 1.00 90.06 94 THR A C 1
ATOM 746 O O . THR A 1 94 ? -8.824 4.261 -26.452 1.00 90.06 94 THR A O 1
ATOM 749 N N . GLU A 1 95 ? -8.405 2.561 -27.825 1.00 91.75 95 GLU A N 1
ATOM 750 C CA . GLU A 1 95 ? -7.926 3.411 -28.921 1.00 91.75 95 GLU A CA 1
ATOM 751 C C . GLU A 1 95 ? -9.056 4.290 -29.486 1.00 91.75 95 GLU A C 1
ATOM 753 O O . GLU A 1 95 ? -8.839 5.459 -29.814 1.00 91.75 95 GLU A O 1
ATOM 758 N N . GLN A 1 96 ? -10.287 3.772 -29.556 1.00 91.62 96 GLN A N 1
ATOM 759 C CA . GLN A 1 96 ? -11.447 4.581 -29.927 1.00 91.62 96 GLN A CA 1
ATOM 760 C C . GLN A 1 96 ? -11.755 5.657 -28.871 1.00 91.62 96 GLN A C 1
ATOM 762 O O . GLN A 1 96 ? -12.056 6.794 -29.237 1.00 91.62 96 GLN A O 1
ATOM 767 N N . GLU A 1 97 ? -11.646 5.337 -27.579 1.00 89.00 97 GLU A N 1
ATOM 768 C CA . GLU A 1 97 ? -11.790 6.310 -26.483 1.00 89.00 97 GLU A CA 1
ATOM 769 C C . GLU A 1 97 ? -10.731 7.419 -26.574 1.00 89.00 97 GLU A C 1
ATOM 771 O O . GLU A 1 97 ? -11.069 8.602 -26.469 1.00 89.00 97 GLU A O 1
ATOM 776 N N . TYR A 1 98 ? -9.475 7.072 -26.877 1.00 90.50 98 TYR A N 1
ATOM 777 C CA . TYR A 1 98 ? -8.423 8.055 -27.144 1.00 90.50 98 TYR A CA 1
ATOM 778 C C . TYR A 1 98 ? -8.783 8.980 -28.313 1.00 90.50 98 TYR A C 1
ATOM 780 O O . TYR A 1 98 ? -8.685 10.197 -28.183 1.00 90.50 98 TYR A O 1
ATOM 788 N N . ARG A 1 99 ? -9.264 8.438 -29.438 1.00 92.38 99 ARG A N 1
ATOM 789 C CA . ARG A 1 99 ? -9.667 9.251 -30.603 1.00 92.38 99 ARG A CA 1
ATOM 790 C C . ARG A 1 99 ? -10.838 10.182 -30.311 1.00 92.38 99 ARG A C 1
ATOM 792 O O . ARG A 1 99 ? -10.906 11.263 -30.888 1.00 92.38 99 ARG A O 1
ATOM 799 N N . ASN A 1 100 ? -11.749 9.761 -29.439 1.00 89.62 100 ASN A N 1
ATOM 800 C CA . ASN A 1 100 ? -12.921 10.549 -29.068 1.00 89.62 100 ASN A CA 1
ATOM 801 C C . ASN A 1 100 ? -12.579 11.681 -28.089 1.00 89.62 100 ASN A C 1
ATOM 803 O O . ASN A 1 100 ? -13.195 12.742 -28.150 1.00 89.62 100 ASN A O 1
ATOM 807 N N . THR A 1 101 ? -11.631 11.452 -27.177 1.00 86.06 101 THR A N 1
ATOM 808 C CA . THR A 1 101 ? -11.374 12.347 -26.033 1.00 86.06 101 THR A CA 1
ATOM 809 C C . THR A 1 101 ? -10.066 13.125 -26.134 1.00 86.06 101 THR A C 1
ATOM 811 O O . THR A 1 101 ? -9.941 14.200 -25.556 1.00 86.06 101 THR A O 1
ATOM 814 N N . GLY A 1 102 ? -9.075 12.584 -26.842 1.00 87.06 102 GLY A N 1
ATOM 815 C CA . GLY A 1 102 ? -7.701 13.076 -26.867 1.00 87.06 102 GLY A CA 1
ATOM 816 C C . GLY A 1 102 ? -6.885 12.745 -25.611 1.00 87.06 102 GLY A C 1
ATOM 817 O O . GLY A 1 102 ? -5.707 13.097 -25.560 1.00 87.06 102 GLY A O 1
ATOM 818 N N . TYR A 1 103 ? -7.452 12.071 -24.601 1.00 86.75 103 TYR A N 1
ATOM 819 C CA . TYR A 1 103 ? -6.740 11.808 -23.348 1.00 86.75 103 TYR A CA 1
ATOM 820 C C . TYR A 1 103 ? -5.627 10.777 -23.525 1.00 86.75 103 TYR A C 1
ATOM 822 O O . TYR A 1 103 ? -5.858 9.609 -23.842 1.00 86.75 103 TYR A O 1
ATOM 830 N N . LYS A 1 104 ? -4.391 11.202 -23.252 1.00 87.62 104 LYS A N 1
ATOM 831 C CA . LYS A 1 104 ? -3.184 10.397 -23.474 1.00 87.62 104 LYS A CA 1
ATOM 832 C C . LYS A 1 104 ? -3.145 9.095 -22.664 1.00 87.62 104 LYS A C 1
ATOM 834 O O . LYS A 1 104 ? -2.522 8.138 -23.113 1.00 87.62 104 LYS A O 1
ATOM 839 N N . GLY A 1 105 ? -3.812 9.035 -21.507 1.00 88.19 105 GLY A N 1
ATOM 840 C CA . GLY A 1 105 ? -3.915 7.813 -20.698 1.00 88.19 105 GLY A CA 1
ATOM 841 C C . GLY A 1 105 ? -4.492 6.631 -21.488 1.00 88.19 105 GLY A C 1
ATOM 842 O O . GLY A 1 105 ? -3.878 5.565 -21.537 1.00 88.19 105 GLY A O 1
ATOM 843 N N . PHE A 1 106 ? -5.587 6.846 -22.222 1.00 89.56 106 PHE A N 1
ATOM 844 C CA . PHE A 1 106 ? -6.174 5.822 -23.089 1.00 89.56 106 PHE A CA 1
ATOM 845 C C . PHE A 1 106 ? -5.199 5.336 -24.164 1.00 89.56 106 PHE A C 1
ATOM 847 O O . PHE A 1 106 ? -5.068 4.134 -24.382 1.00 89.56 106 PHE A O 1
ATOM 854 N N . HIS A 1 107 ? -4.437 6.241 -24.780 1.00 91.50 107 HIS A N 1
ATOM 855 C CA . HIS A 1 107 ? -3.436 5.844 -25.769 1.00 91.50 107 HIS A CA 1
ATOM 856 C C . HIS A 1 107 ? -2.351 4.934 -25.168 1.00 91.50 107 HIS A C 1
ATOM 858 O O . HIS A 1 107 ? -2.001 3.912 -25.757 1.00 91.50 107 HIS A O 1
ATOM 864 N N . LEU A 1 108 ? -1.852 5.253 -23.968 1.00 92.25 108 LEU A N 1
ATOM 865 C CA . LEU A 1 108 ? -0.849 4.429 -23.280 1.00 92.25 108 LEU A CA 1
ATOM 866 C C . LEU A 1 108 ? -1.403 3.041 -22.912 1.00 92.25 108 LEU A C 1
ATOM 868 O O . LEU A 1 108 ? -0.709 2.035 -23.089 1.00 92.25 108 LEU A O 1
ATOM 872 N N . ILE A 1 109 ? -2.658 2.954 -22.464 1.00 92.00 109 ILE A N 1
ATOM 873 C CA . ILE A 1 109 ? -3.324 1.665 -22.218 1.00 92.00 109 ILE A CA 1
ATOM 874 C C . ILE A 1 109 ? -3.468 0.872 -23.526 1.00 92.00 109 ILE A C 1
ATOM 876 O O . ILE A 1 109 ? -3.102 -0.304 -23.571 1.00 92.00 109 ILE A O 1
ATOM 880 N N . ALA A 1 110 ? -3.945 1.504 -24.603 1.00 92.75 110 ALA A N 1
ATOM 881 C CA . ALA A 1 110 ? -4.132 0.853 -25.897 1.00 92.75 110 ALA A CA 1
ATOM 882 C C . ALA A 1 110 ? -2.810 0.298 -26.451 1.00 92.75 110 ALA A C 1
ATOM 884 O O . ALA A 1 110 ? -2.749 -0.865 -26.855 1.00 92.75 110 ALA A O 1
ATOM 885 N N . LEU A 1 111 ? -1.726 1.078 -26.390 1.00 95.44 111 LEU A N 1
ATOM 886 C CA . LEU A 1 111 ? -0.392 0.605 -26.766 1.00 95.44 111 LEU A CA 1
ATOM 887 C C . LEU A 1 111 ? 0.070 -0.565 -25.887 1.00 95.44 111 LEU A C 1
ATOM 889 O O . LEU A 1 111 ? 0.669 -1.511 -26.397 1.00 95.44 111 LEU A O 1
ATOM 893 N N . THR A 1 112 ? -0.226 -0.534 -24.584 1.00 94.75 112 THR A N 1
ATOM 894 C CA . THR A 1 112 ? 0.125 -1.625 -23.659 1.00 94.75 112 THR A CA 1
ATOM 895 C C . THR A 1 112 ? -0.588 -2.915 -24.054 1.00 94.75 112 THR A C 1
ATOM 897 O O . THR A 1 112 ? 0.056 -3.960 -24.182 1.00 94.75 112 THR A O 1
ATOM 900 N N . PHE A 1 113 ? -1.893 -2.848 -24.333 1.00 94.88 113 PHE A N 1
ATOM 901 C CA . PHE A 1 113 ? -2.637 -3.991 -24.859 1.00 94.88 113 PHE A CA 1
ATOM 902 C C . PHE A 1 113 ? -2.102 -4.458 -26.213 1.00 94.88 113 PHE A C 1
ATOM 904 O O . PHE A 1 113 ? -1.992 -5.664 -26.421 1.00 94.88 113 PHE A O 1
ATOM 911 N N . ASP A 1 114 ? -1.708 -3.548 -27.110 1.00 96.06 114 ASP A N 1
ATOM 912 C CA . ASP A 1 114 ? -1.152 -3.920 -28.415 1.00 96.06 114 ASP A CA 1
ATOM 913 C C . ASP A 1 114 ? 0.197 -4.645 -28.290 1.00 96.06 114 ASP A C 1
ATOM 915 O O . ASP A 1 114 ? 0.429 -5.636 -28.986 1.00 96.06 114 ASP A O 1
ATOM 919 N N . VAL A 1 115 ? 1.066 -4.223 -27.362 1.00 96.25 115 VAL A N 1
ATOM 920 C CA . VAL A 1 115 ? 2.323 -4.930 -27.058 1.00 96.25 115 VAL A CA 1
ATOM 921 C C . VAL A 1 115 ? 2.044 -6.355 -26.581 1.00 96.25 115 VAL A C 1
ATOM 923 O O . VAL A 1 115 ? 2.629 -7.309 -27.105 1.00 96.25 115 VAL A O 1
ATOM 926 N N . LEU A 1 116 ? 1.137 -6.516 -25.613 1.00 93.94 116 LEU A N 1
ATOM 927 C CA . LEU A 1 116 ? 0.792 -7.828 -25.058 1.00 93.94 116 LEU A CA 1
ATOM 928 C C . LEU A 1 116 ? 0.099 -8.722 -26.093 1.00 93.94 116 LEU A C 1
ATOM 930 O O . LEU A 1 116 ? 0.449 -9.897 -26.218 1.00 93.94 116 LEU A O 1
ATOM 934 N N . TYR A 1 117 ? -0.818 -8.161 -26.885 1.00 95.62 117 TYR A N 1
ATOM 935 C CA . TYR A 1 117 ? -1.487 -8.847 -27.988 1.00 95.62 117 TYR A CA 1
ATOM 936 C C . TYR A 1 117 ? -0.472 -9.367 -29.007 1.00 95.62 117 TYR A C 1
ATOM 938 O O . TYR A 1 117 ? -0.420 -10.570 -29.274 1.00 95.62 117 TYR A O 1
ATOM 946 N N . LYS A 1 118 ? 0.382 -8.479 -29.537 1.00 95.88 118 LYS A N 1
ATOM 947 C CA . LYS A 1 118 ? 1.390 -8.818 -30.552 1.00 95.88 118 LYS A CA 1
ATOM 948 C C . LYS A 1 118 ? 2.377 -9.864 -30.041 1.00 95.88 118 LYS A C 1
ATOM 950 O O . LYS A 1 118 ? 2.717 -10.788 -30.778 1.00 95.88 118 LYS A O 1
ATOM 955 N N . ARG A 1 119 ? 2.764 -9.791 -28.763 1.00 92.75 119 ARG A N 1
ATOM 956 C CA . ARG A 1 119 ? 3.548 -10.845 -28.103 1.00 92.75 119 ARG A CA 1
ATOM 957 C C . ARG A 1 119 ? 2.801 -12.181 -28.079 1.00 92.75 119 ARG A C 1
ATOM 959 O O . ARG A 1 119 ? 3.402 -13.201 -28.413 1.00 92.75 119 ARG A O 1
ATOM 966 N N . ARG A 1 120 ? 1.514 -12.192 -27.711 1.00 92.94 120 ARG A N 1
ATOM 967 C CA . ARG A 1 120 ? 0.696 -13.416 -27.625 1.00 92.94 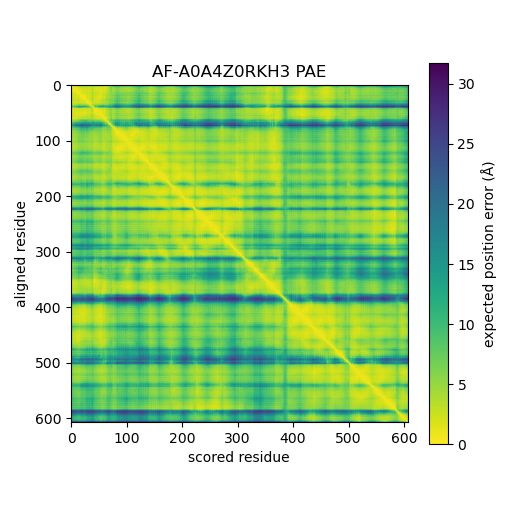120 ARG A CA 1
ATOM 968 C C . ARG A 1 120 ? 0.547 -14.106 -28.984 1.00 92.94 120 ARG A C 1
ATOM 970 O O . ARG A 1 120 ? 0.631 -15.328 -29.047 1.00 92.94 120 ARG A O 1
ATOM 977 N N . VAL A 1 121 ? 0.401 -13.334 -30.063 1.00 95.62 121 VAL A N 1
ATOM 978 C CA . VAL A 1 121 ? 0.319 -13.855 -31.443 1.00 95.62 121 VAL A CA 1
ATOM 979 C C . VAL A 1 121 ? 1.681 -13.969 -32.145 1.00 95.62 121 VAL A C 1
ATOM 981 O O . VAL A 1 121 ? 1.735 -14.229 -33.342 1.00 95.62 121 VAL A O 1
ATOM 984 N N . GLN A 1 122 ? 2.784 -13.804 -31.405 1.00 94.69 122 GLN A N 1
ATOM 985 C CA . GLN A 1 122 ? 4.163 -13.990 -31.877 1.00 94.69 122 GLN A CA 1
ATOM 986 C C . GLN A 1 122 ? 4.567 -13.106 -33.073 1.00 94.69 122 GLN A C 1
ATOM 988 O O . GLN A 1 122 ? 5.343 -13.520 -33.934 1.00 94.69 122 GLN A O 1
ATOM 993 N N . VAL A 1 123 ? 4.086 -11.861 -33.113 1.00 95.75 123 VAL A N 1
ATOM 994 C CA . VAL A 1 123 ? 4.504 -10.852 -34.101 1.00 95.75 123 VAL A CA 1
ATOM 995 C C . VAL A 1 123 ? 5.305 -9.728 -33.446 1.00 95.75 123 VAL A C 1
ATOM 997 O O . VAL A 1 123 ? 5.336 -9.579 -32.223 1.00 95.75 123 VAL A O 1
ATOM 1000 N N . SER A 1 124 ? 5.982 -8.918 -34.265 1.00 94.56 124 SER A N 1
ATOM 1001 C CA . SER A 1 124 ? 6.779 -7.797 -33.760 1.00 94.56 124 SER A CA 1
ATOM 1002 C C . SER A 1 124 ? 5.905 -6.782 -33.025 1.00 94.56 124 SER A C 1
ATOM 1004 O O . SER A 1 124 ? 4.990 -6.204 -33.605 1.00 94.56 124 SER A O 1
ATOM 1006 N N . TYR A 1 125 ? 6.244 -6.528 -31.764 1.00 94.69 125 TYR A N 1
ATOM 1007 C CA . TYR A 1 125 ? 5.631 -5.520 -30.897 1.00 94.69 125 TYR A CA 1
ATOM 1008 C C . TYR A 1 125 ? 6.519 -4.279 -30.714 1.00 94.69 125 TYR A C 1
ATOM 1010 O O . TYR A 1 125 ? 6.298 -3.491 -29.801 1.00 94.69 125 TYR A O 1
ATOM 1018 N N . ARG A 1 126 ? 7.546 -4.105 -31.559 1.00 95.19 126 ARG A N 1
ATOM 1019 C CA . ARG A 1 126 ? 8.552 -3.043 -31.392 1.00 95.19 126 ARG A CA 1
ATOM 1020 C C . ARG A 1 126 ? 7.990 -1.641 -31.552 1.00 95.19 126 ARG A C 1
ATOM 1022 O O . ARG A 1 126 ? 8.201 -0.825 -30.676 1.00 95.19 126 ARG A O 1
ATOM 1029 N N . GLU A 1 127 ? 7.228 -1.395 -32.609 1.00 95.88 127 GLU A N 1
ATOM 1030 C CA . GLU A 1 127 ? 6.626 -0.084 -32.865 1.00 95.88 127 GLU A CA 1
ATOM 1031 C C . GLU A 1 127 ? 5.764 0.436 -31.693 1.00 95.88 127 GLU A C 1
ATOM 1033 O O . GLU A 1 127 ? 6.066 1.521 -31.194 1.00 95.88 127 GLU A O 1
ATOM 1038 N N . PRO A 1 128 ? 4.754 -0.304 -31.180 1.00 96.12 128 PRO A N 1
ATOM 1039 C CA . PRO A 1 128 ? 3.969 0.183 -30.045 1.00 96.12 128 PRO A CA 1
ATOM 1040 C C . PRO A 1 128 ? 4.791 0.269 -28.752 1.00 96.12 128 PRO A C 1
ATOM 1042 O O . PRO A 1 128 ? 4.545 1.144 -27.924 1.00 96.12 128 PRO A O 1
ATOM 1045 N N . LEU A 1 129 ? 5.796 -0.599 -28.582 1.00 96.50 129 LEU A N 1
ATOM 1046 C CA . LEU A 1 129 ? 6.698 -0.536 -27.437 1.00 96.50 129 LEU A CA 1
ATOM 1047 C C . LEU A 1 129 ? 7.583 0.717 -27.472 1.00 96.50 129 LEU A C 1
ATOM 1049 O O . LEU A 1 129 ? 7.707 1.396 -26.460 1.00 96.50 129 LEU A O 1
ATOM 1053 N N . ASP A 1 130 ? 8.182 1.043 -28.614 1.00 95.69 130 ASP A N 1
ATOM 1054 C CA . ASP A 1 130 ? 9.059 2.207 -28.757 1.00 95.69 130 ASP A CA 1
ATOM 1055 C C . ASP A 1 130 ? 8.270 3.513 -28.553 1.00 95.69 130 ASP A C 1
ATOM 1057 O O . ASP A 1 130 ? 8.780 4.447 -27.934 1.00 95.69 130 ASP A O 1
ATOM 1061 N N . ALA A 1 131 ? 7.001 3.554 -28.984 1.00 95.06 131 ALA A N 1
ATOM 1062 C CA . ALA A 1 131 ? 6.087 4.656 -28.686 1.00 95.06 131 ALA A CA 1
ATOM 1063 C C . ALA A 1 131 ? 5.829 4.805 -27.173 1.00 95.06 131 ALA A C 1
ATOM 1065 O O . ALA A 1 131 ? 5.946 5.908 -26.638 1.00 95.06 131 ALA A O 1
ATOM 1066 N N . LEU A 1 132 ? 5.555 3.701 -26.464 1.00 94.56 132 LEU A N 1
ATOM 1067 C CA . LEU A 1 132 ? 5.398 3.701 -25.002 1.00 94.56 132 LEU A CA 1
ATOM 1068 C C . LEU A 1 132 ? 6.663 4.175 -24.288 1.00 94.56 132 LEU A C 1
ATOM 1070 O O . LEU A 1 132 ? 6.599 5.058 -23.434 1.00 94.56 132 LEU A O 1
ATOM 1074 N N . LEU A 1 133 ? 7.815 3.599 -24.638 1.00 94.31 133 LEU A N 1
ATOM 1075 C CA . LEU A 1 133 ? 9.096 3.931 -24.019 1.00 94.31 133 LEU A CA 1
ATOM 1076 C C . LEU A 1 133 ? 9.460 5.397 -24.252 1.00 94.31 133 LEU A C 1
ATOM 1078 O O . LEU A 1 133 ? 9.876 6.064 -23.309 1.00 94.31 133 LEU A O 1
ATOM 1082 N N . GLY A 1 134 ? 9.259 5.902 -25.474 1.00 91.75 134 GLY A N 1
ATOM 1083 C CA . GLY A 1 134 ? 9.530 7.293 -25.828 1.00 91.75 134 GLY A CA 1
ATOM 1084 C C . GLY A 1 134 ? 8.681 8.305 -25.056 1.00 91.75 134 GLY A C 1
ATOM 1085 O O . GLY A 1 134 ? 9.110 9.447 -24.889 1.00 91.75 134 GLY A O 1
ATOM 1086 N N . GLU A 1 135 ? 7.508 7.897 -24.567 1.00 90.38 135 GLU A N 1
ATOM 1087 C CA . GLU A 1 135 ? 6.678 8.722 -23.692 1.00 90.38 135 GLU A CA 1
ATOM 1088 C C . GLU A 1 135 ? 7.053 8.574 -22.220 1.00 90.38 135 GLU A C 1
ATOM 1090 O O . GLU A 1 135 ? 7.354 9.573 -21.566 1.00 90.38 135 GLU A O 1
ATOM 1095 N N . LEU A 1 136 ? 7.104 7.344 -21.701 1.00 91.31 136 LEU A N 1
ATOM 1096 C CA . LEU A 1 136 ? 7.407 7.091 -20.289 1.00 91.31 136 LEU A CA 1
ATOM 1097 C C . LEU A 1 136 ? 8.791 7.620 -19.886 1.00 91.31 136 LEU A C 1
ATOM 1099 O O . LEU A 1 136 ? 8.953 8.123 -18.777 1.00 91.31 136 LEU A O 1
ATOM 1103 N N . SER A 1 137 ? 9.781 7.574 -20.785 1.00 88.75 137 SER A N 1
ATOM 1104 C CA . SER A 1 137 ? 11.138 8.058 -20.502 1.00 88.75 137 SER A CA 1
ATOM 1105 C C . SER A 1 137 ? 11.238 9.575 -20.324 1.00 88.75 137 SER A C 1
ATOM 1107 O O . SER A 1 137 ? 12.287 10.068 -19.913 1.00 88.75 137 SER A O 1
ATOM 1109 N N . ARG A 1 138 ? 10.200 10.336 -20.696 1.00 87.94 138 ARG A N 1
ATOM 1110 C CA . ARG A 1 138 ? 10.168 11.799 -20.536 1.00 87.94 138 ARG A CA 1
ATOM 1111 C C . ARG A 1 138 ? 9.726 12.220 -19.141 1.00 87.94 138 ARG A C 1
ATOM 1113 O O . ARG A 1 138 ? 9.935 13.373 -18.773 1.00 87.94 138 ARG A O 1
ATOM 1120 N N . TYR A 1 139 ? 9.105 11.318 -18.388 1.00 89.44 139 TYR A N 1
ATOM 1121 C CA . TYR A 1 139 ? 8.595 11.628 -17.064 1.00 89.44 139 TYR A CA 1
ATOM 1122 C C . TYR A 1 139 ? 9.713 11.598 -16.025 1.00 89.44 139 TYR A C 1
ATOM 1124 O O . TYR A 1 139 ? 10.649 10.801 -16.103 1.00 89.44 139 TYR A O 1
ATOM 1132 N N . GLN A 1 140 ? 9.604 12.463 -15.021 1.00 86.56 140 GLN A N 1
ATOM 1133 C CA . GLN A 1 140 ? 10.474 12.410 -13.842 1.00 86.56 140 GLN A CA 1
ATOM 1134 C C . GLN A 1 140 ? 9.861 11.580 -12.704 1.00 86.56 140 GLN A C 1
ATOM 1136 O O . GLN A 1 140 ? 10.571 11.229 -11.765 1.00 86.56 140 GLN A O 1
ATOM 1141 N N . MET A 1 141 ? 8.577 11.225 -12.830 1.00 86.44 141 MET A N 1
ATOM 1142 C CA . MET A 1 141 ? 7.789 10.471 -11.858 1.00 86.44 141 MET A CA 1
ATOM 1143 C C . MET A 1 141 ? 6.714 9.622 -12.554 1.00 86.44 141 MET A C 1
ATOM 1145 O O . MET A 1 141 ? 6.181 10.030 -13.586 1.00 86.44 141 MET A O 1
ATOM 1149 N N . LEU A 1 142 ? 6.362 8.479 -11.964 1.00 88.31 142 LEU A N 1
ATOM 1150 C CA . LEU A 1 142 ? 5.206 7.657 -12.326 1.00 88.31 142 LEU A CA 1
ATOM 1151 C C . LEU A 1 142 ? 4.129 7.773 -11.237 1.00 88.31 142 LEU A C 1
ATOM 1153 O O . LEU A 1 142 ? 4.435 7.592 -10.060 1.00 88.31 142 LEU A O 1
ATOM 1157 N N . THR A 1 143 ? 2.877 8.026 -11.614 1.00 86.44 143 THR A N 1
ATOM 1158 C CA . THR A 1 143 ? 1.725 7.815 -10.712 1.00 86.44 143 THR A CA 1
ATOM 1159 C C . THR A 1 143 ? 1.337 6.332 -10.730 1.00 86.44 143 THR A C 1
ATOM 1161 O O . THR A 1 143 ? 1.914 5.549 -11.496 1.00 86.44 143 THR A O 1
ATOM 1164 N N . HIS A 1 144 ? 0.356 5.915 -9.925 1.00 85.00 144 HIS A N 1
ATOM 1165 C CA . HIS A 1 144 ? -0.144 4.537 -9.917 1.00 85.00 144 HIS A CA 1
ATOM 1166 C C . HIS A 1 144 ? -0.495 4.052 -11.331 1.00 85.00 144 HIS A C 1
ATOM 1168 O O . HIS A 1 144 ? -0.119 2.942 -11.710 1.00 85.00 144 HIS A O 1
ATOM 1174 N N . PHE A 1 145 ? -1.100 4.922 -12.142 1.00 87.50 145 PHE A N 1
ATOM 1175 C CA . PHE A 1 145 ? -1.404 4.655 -13.546 1.00 87.50 145 PHE A CA 1
ATOM 1176 C C . PHE A 1 145 ? -0.169 4.215 -14.357 1.00 87.50 145 PHE A C 1
ATOM 1178 O O . PHE A 1 145 ? -0.154 3.137 -14.958 1.00 87.50 145 PHE A O 1
ATOM 1185 N N . GLU A 1 146 ? 0.903 5.020 -14.398 1.00 89.88 146 GLU A N 1
ATOM 1186 C CA . GLU A 1 146 ? 2.071 4.641 -15.206 1.00 89.88 146 GLU A CA 1
ATOM 1187 C C . GLU A 1 146 ? 2.866 3.503 -14.575 1.00 89.88 146 GLU A C 1
ATOM 1189 O O . GLU A 1 146 ? 3.484 2.713 -15.294 1.00 89.88 146 GLU A O 1
ATOM 1194 N N . MET A 1 147 ? 2.834 3.380 -13.248 1.00 90.00 147 MET A N 1
ATOM 1195 C CA . MET A 1 147 ? 3.376 2.211 -12.575 1.00 90.00 147 MET A CA 1
ATOM 1196 C C . MET A 1 147 ? 2.700 0.938 -13.099 1.00 90.00 147 MET A C 1
ATOM 1198 O O . MET A 1 147 ? 3.402 -0.043 -13.367 1.00 90.00 147 MET A O 1
ATOM 1202 N N . GLN A 1 148 ? 1.367 0.926 -13.265 1.00 88.25 148 GLN A N 1
ATOM 1203 C CA . GLN A 1 148 ? 0.641 -0.241 -13.784 1.00 88.25 148 GLN A CA 1
ATOM 1204 C C . GLN A 1 148 ? 1.113 -0.579 -15.191 1.00 88.25 148 GLN A C 1
ATOM 1206 O O . GLN A 1 148 ? 1.505 -1.720 -15.443 1.00 88.25 148 GLN A O 1
ATOM 1211 N N . VAL A 1 149 ? 1.162 0.419 -16.079 1.00 91.31 149 VAL A N 1
ATOM 1212 C CA . VAL A 1 149 ? 1.707 0.269 -17.436 1.00 91.31 149 VAL A CA 1
ATOM 1213 C C . VAL A 1 149 ? 3.108 -0.346 -17.384 1.00 91.31 149 VAL A C 1
ATOM 1215 O O . VAL A 1 149 ? 3.359 -1.378 -18.010 1.00 91.31 149 VAL A O 1
ATOM 1218 N N . PHE A 1 150 ? 4.014 0.226 -16.587 1.00 92.62 150 PHE A N 1
ATOM 1219 C CA . PHE A 1 150 ? 5.386 -0.262 -16.478 1.00 92.62 150 PHE A CA 1
ATOM 1220 C C . PHE A 1 150 ? 5.453 -1.709 -15.972 1.00 92.62 150 PHE A C 1
ATOM 1222 O O . PHE A 1 150 ? 6.184 -2.522 -16.536 1.00 92.62 150 PHE A O 1
ATOM 1229 N N . SER A 1 151 ? 4.649 -2.067 -14.973 1.00 90.12 151 SER A N 1
ATOM 1230 C CA . SER A 1 151 ? 4.581 -3.427 -14.428 1.00 90.12 151 SER A CA 1
ATOM 1231 C C . SER A 1 151 ? 4.118 -4.465 -15.447 1.00 90.12 151 SER A C 1
ATOM 1233 O O . SER A 1 151 ? 4.662 -5.569 -15.500 1.00 90.12 151 SER A O 1
ATOM 1235 N N . GLN A 1 152 ? 3.149 -4.110 -16.297 1.00 89.00 152 GLN A N 1
ATOM 1236 C CA . GLN A 1 152 ? 2.688 -4.985 -17.377 1.00 89.00 152 GLN A CA 1
ATOM 1237 C C . GLN A 1 152 ? 3.742 -5.132 -18.487 1.00 89.00 152 GLN A C 1
ATOM 1239 O O . GLN A 1 152 ? 3.853 -6.187 -19.114 1.00 89.00 152 GLN A O 1
ATOM 1244 N N . LEU A 1 153 ? 4.550 -4.100 -18.728 1.00 90.25 153 LEU A N 1
ATOM 1245 C CA . LEU A 1 153 ? 5.624 -4.152 -19.720 1.00 90.25 153 LEU A CA 1
ATOM 1246 C C . LEU A 1 153 ? 6.888 -4.837 -19.185 1.00 90.25 153 LEU A C 1
ATOM 1248 O O . LEU A 1 153 ? 7.623 -5.446 -19.959 1.00 90.25 153 LEU A O 1
ATOM 1252 N N . ALA A 1 154 ? 7.145 -4.790 -17.877 1.00 90.75 154 ALA A N 1
ATOM 1253 C CA . ALA A 1 154 ? 8.377 -5.267 -17.249 1.00 90.75 154 ALA A CA 1
ATOM 1254 C C . ALA A 1 154 ? 8.867 -6.649 -17.752 1.00 90.75 154 ALA A C 1
ATOM 1256 O O . ALA A 1 154 ? 10.055 -6.760 -18.087 1.00 90.75 154 ALA A O 1
ATOM 1257 N N . PRO A 1 155 ? 8.010 -7.686 -17.908 1.00 86.88 155 PRO A N 1
ATOM 1258 C CA . PRO A 1 155 ? 8.439 -8.994 -18.413 1.00 86.88 155 PRO A CA 1
ATOM 1259 C C . PRO A 1 155 ? 8.985 -8.984 -19.850 1.00 86.88 155 PRO A C 1
ATOM 1261 O O . PRO A 1 155 ? 9.765 -9.868 -20.207 1.00 86.88 155 PRO A O 1
ATOM 1264 N N . VAL A 1 156 ? 8.595 -8.008 -20.681 1.00 88.06 156 VAL A N 1
ATOM 1265 C CA . VAL A 1 156 ? 8.956 -7.942 -22.112 1.00 88.06 156 VAL A CA 1
ATOM 1266 C C . VAL A 1 156 ? 10.140 -7.026 -22.415 1.00 88.06 156 VAL A C 1
ATOM 1268 O O . VAL A 1 156 ? 10.682 -7.082 -23.521 1.00 88.06 156 VAL A O 1
ATOM 1271 N N . LEU A 1 157 ? 10.547 -6.196 -21.452 1.00 92.38 157 LEU A N 1
ATOM 1272 C CA . LEU A 1 157 ? 11.627 -5.224 -21.619 1.00 92.38 157 LEU A CA 1
ATOM 1273 C C . LEU A 1 157 ? 13.008 -5.874 -21.506 1.00 92.38 157 LEU A C 1
ATOM 1275 O O . LEU A 1 157 ? 13.247 -6.745 -20.658 1.00 92.38 157 LEU A O 1
ATOM 1279 N N . ARG A 1 158 ? 13.941 -5.401 -22.336 1.00 92.56 158 ARG A N 1
ATOM 1280 C CA . ARG A 1 158 ? 15.381 -5.664 -22.197 1.00 92.56 158 ARG A CA 1
ATOM 1281 C C . ARG A 1 158 ? 15.979 -4.748 -21.128 1.00 92.56 158 ARG A C 1
ATOM 1283 O O . ARG A 1 158 ? 15.433 -3.688 -20.844 1.00 92.56 158 ARG A O 1
ATOM 1290 N N . ALA A 1 159 ? 17.152 -5.095 -20.597 1.00 93.44 159 ALA A N 1
ATOM 1291 C CA . ALA A 1 159 ? 17.826 -4.303 -19.559 1.00 93.44 159 ALA A CA 1
ATOM 1292 C C . ALA A 1 159 ? 17.997 -2.813 -19.924 1.00 93.44 159 ALA A C 1
ATOM 1294 O O . ALA A 1 159 ? 17.733 -1.946 -19.097 1.00 93.44 159 ALA A O 1
ATOM 1295 N N . SER A 1 160 ? 18.371 -2.507 -21.172 1.00 92.31 160 SER A N 1
ATOM 1296 C CA . SER A 1 160 ? 18.548 -1.128 -21.655 1.00 92.31 160 SER A CA 1
ATOM 1297 C C . SER A 1 160 ? 17.251 -0.318 -21.750 1.00 92.31 160 SER A C 1
ATOM 1299 O O . SER A 1 160 ? 17.309 0.899 -21.845 1.00 92.31 160 SER A O 1
ATOM 1301 N N . GLU A 1 161 ? 16.099 -0.988 -21.783 1.00 94.38 161 GLU A N 1
ATOM 1302 C CA . GLU A 1 161 ? 14.767 -0.372 -21.838 1.00 94.38 161 GLU A CA 1
ATOM 1303 C C . GLU A 1 161 ? 14.154 -0.297 -20.433 1.00 94.38 161 GLU A C 1
ATOM 1305 O O . GLU A 1 161 ? 13.484 0.669 -20.089 1.00 94.38 161 GLU A O 1
ATOM 1310 N N . PHE A 1 162 ? 14.414 -1.315 -19.608 1.00 96.31 162 PHE A N 1
ATOM 1311 C CA . PHE A 1 162 ? 13.860 -1.455 -18.269 1.00 96.31 162 PHE A CA 1
ATOM 1312 C C . PHE A 1 162 ? 14.493 -0.498 -17.257 1.00 96.31 162 PHE A C 1
ATOM 1314 O O . PHE A 1 162 ? 13.765 0.197 -16.557 1.00 96.31 162 PHE A O 1
ATOM 1321 N N . TYR A 1 163 ? 15.826 -0.454 -17.146 1.00 95.94 163 TYR A N 1
ATOM 1322 C CA . TYR A 1 163 ? 16.475 0.282 -16.053 1.00 95.94 163 TYR A CA 1
ATOM 1323 C C . TYR A 1 163 ? 16.281 1.805 -16.086 1.00 95.94 163 TYR A C 1
ATOM 1325 O O . TYR A 1 163 ? 16.077 2.370 -15.013 1.00 95.94 163 TYR A O 1
ATOM 1333 N N . PRO A 1 164 ? 16.229 2.472 -17.256 1.00 93.50 164 PRO A N 1
ATOM 1334 C CA . PRO A 1 164 ? 15.851 3.883 -17.303 1.00 93.50 164 PRO A CA 1
ATOM 1335 C C . PRO A 1 164 ? 14.452 4.147 -16.724 1.00 93.50 164 PRO A C 1
ATOM 1337 O O . PRO A 1 164 ? 14.259 5.114 -15.994 1.00 93.50 164 PRO A O 1
ATOM 1340 N N . LEU A 1 165 ? 13.479 3.266 -16.991 1.00 95.69 165 LEU A N 1
ATOM 1341 C CA . LEU A 1 165 ? 12.139 3.368 -16.402 1.00 95.69 165 LEU A CA 1
ATOM 1342 C C . LEU A 1 165 ? 12.125 2.980 -14.922 1.00 95.69 165 LEU A C 1
ATOM 1344 O O . LEU A 1 165 ? 11.431 3.611 -14.128 1.00 95.69 165 LEU A O 1
ATOM 1348 N N . TYR A 1 166 ? 12.925 1.986 -14.538 1.00 96.19 166 TYR A N 1
ATOM 1349 C CA . TYR A 1 166 ? 13.113 1.594 -13.145 1.00 96.19 166 TYR A CA 1
ATOM 1350 C C . TYR A 1 166 ? 13.655 2.757 -12.303 1.00 96.19 166 TYR A C 1
ATOM 1352 O O . TYR A 1 166 ? 13.183 2.970 -11.196 1.00 96.19 166 TYR A O 1
ATOM 1360 N N . GLU A 1 167 ? 14.569 3.574 -12.832 1.00 94.56 167 GLU A N 1
ATOM 1361 C CA . GLU A 1 167 ? 15.063 4.776 -12.144 1.00 94.56 167 GLU A CA 1
ATOM 1362 C C . GLU A 1 167 ? 13.948 5.794 -11.854 1.00 94.56 167 GLU A C 1
ATOM 1364 O O . GLU A 1 167 ? 13.915 6.408 -10.789 1.00 94.56 167 GLU A O 1
ATOM 1369 N N . ILE A 1 168 ? 13.012 5.984 -12.789 1.00 93.12 168 ILE A N 1
ATOM 1370 C CA . ILE A 1 168 ? 11.830 6.842 -12.585 1.00 93.12 168 ILE A CA 1
ATOM 1371 C C . ILE A 1 168 ? 10.898 6.207 -11.545 1.00 93.12 168 ILE A C 1
ATOM 1373 O O . ILE A 1 168 ? 10.445 6.875 -10.616 1.00 93.12 168 ILE A O 1
ATOM 1377 N N . PHE A 1 169 ? 10.657 4.901 -11.664 1.00 93.06 169 PHE A N 1
ATOM 1378 C CA . PHE A 1 169 ? 9.837 4.135 -10.732 1.00 93.06 169 PHE A CA 1
ATOM 1379 C C . PHE A 1 169 ? 10.347 4.254 -9.287 1.00 93.06 169 PHE A C 1
ATOM 1381 O O . PHE A 1 169 ? 9.583 4.642 -8.409 1.00 93.06 169 PHE A O 1
ATOM 1388 N N . ILE A 1 170 ? 11.642 4.031 -9.043 1.00 91.56 170 ILE A N 1
ATOM 1389 C CA . ILE A 1 170 ? 12.252 4.114 -7.705 1.00 91.56 170 ILE A CA 1
ATOM 1390 C C . ILE A 1 170 ? 12.100 5.497 -7.071 1.00 91.56 170 ILE A C 1
ATOM 1392 O O . ILE A 1 170 ? 11.858 5.593 -5.871 1.00 91.56 170 ILE A O 1
ATOM 1396 N N . ARG A 1 171 ? 12.172 6.568 -7.867 1.00 87.94 171 ARG A N 1
ATOM 1397 C CA . ARG A 1 171 ? 11.931 7.934 -7.379 1.00 87.94 171 ARG A CA 1
ATOM 1398 C C . ARG A 1 171 ? 10.478 8.198 -6.983 1.00 87.94 171 ARG A C 1
ATOM 1400 O O . ARG A 1 171 ? 10.233 9.150 -6.253 1.00 87.94 171 ARG A O 1
ATOM 1407 N N . SER A 1 172 ? 9.545 7.373 -7.460 1.00 86.25 172 SER A N 1
ATOM 1408 C CA . SER A 1 172 ? 8.096 7.578 -7.328 1.00 86.25 172 SER A CA 1
ATOM 1409 C C . SER A 1 172 ? 7.455 6.714 -6.238 1.00 8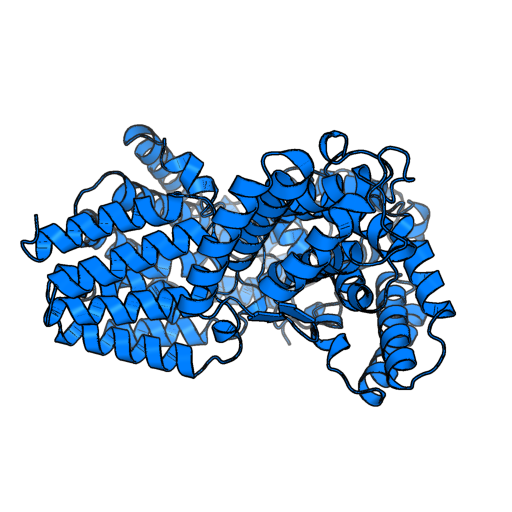6.25 172 SER A C 1
ATOM 1411 O O . SER A 1 172 ? 6.465 7.108 -5.633 1.00 86.25 172 SER A O 1
ATOM 1413 N N . VAL A 1 173 ? 8.000 5.523 -5.971 1.00 82.81 173 VAL A N 1
ATOM 1414 C CA . VAL A 1 173 ? 7.445 4.586 -4.978 1.00 82.81 173 VAL A CA 1
ATOM 1415 C C . VAL A 1 173 ? 7.372 5.145 -3.545 1.00 82.81 173 VAL A C 1
ATOM 1417 O O . VAL A 1 173 ? 6.399 4.818 -2.859 1.00 82.81 173 VAL A O 1
ATOM 1420 N N . PRO A 1 174 ? 8.318 5.978 -3.058 1.00 78.06 174 PRO A N 1
ATOM 1421 C CA . PRO A 1 174 ? 8.242 6.527 -1.704 1.00 78.06 174 PRO A CA 1
ATOM 1422 C C . PRO A 1 174 ? 6.966 7.308 -1.374 1.00 78.06 174 PRO A C 1
ATOM 1424 O O . PRO A 1 174 ? 6.561 7.315 -0.213 1.00 78.06 174 PRO A O 1
ATOM 1427 N N . GLU A 1 175 ? 6.262 7.868 -2.357 1.00 75.19 175 GLU A N 1
ATOM 1428 C CA . GLU A 1 175 ? 4.959 8.510 -2.118 1.00 75.19 175 GLU A CA 1
ATOM 1429 C C . GLU A 1 175 ? 3.950 7.568 -1.457 1.00 75.19 175 GLU A C 1
ATOM 1431 O O . GLU A 1 175 ? 3.198 7.947 -0.561 1.00 75.19 175 GLU A O 1
ATOM 1436 N N . PHE A 1 176 ? 3.977 6.295 -1.847 1.00 73.31 176 PHE A N 1
ATOM 1437 C CA . PHE A 1 176 ? 3.018 5.300 -1.385 1.00 73.31 176 PHE A CA 1
ATOM 1438 C C . PHE A 1 176 ? 3.352 4.764 0.014 1.00 73.31 176 PHE A C 1
ATOM 1440 O O . PHE A 1 176 ? 2.561 4.013 0.571 1.00 73.31 176 PHE A O 1
ATOM 1447 N N . THR A 1 177 ? 4.468 5.170 0.638 1.00 66.88 177 THR A N 1
ATOM 1448 C CA . THR A 1 177 ? 4.889 4.747 1.997 1.00 66.88 177 THR A CA 1
ATOM 1449 C C . THR A 1 177 ? 3.751 4.738 3.026 1.00 66.88 177 THR A C 1
ATOM 1451 O O . THR A 1 177 ? 3.617 3.798 3.810 1.00 66.88 177 THR A O 1
ATOM 1454 N N . SER A 1 178 ? 2.917 5.780 3.022 1.00 59.28 178 SER A N 1
ATOM 1455 C CA . SER A 1 178 ? 1.842 5.982 4.002 1.00 59.28 178 SER A CA 1
ATOM 1456 C C . SER A 1 178 ? 0.538 5.237 3.678 1.00 59.28 178 SER A C 1
ATOM 1458 O O . SER A 1 178 ? -0.312 5.061 4.562 1.00 59.28 178 SER A O 1
ATOM 1460 N N . TYR A 1 179 ? 0.387 4.792 2.427 1.00 64.44 179 TYR A N 1
ATOM 1461 C CA . TYR A 1 179 ? -0.777 4.099 1.883 1.00 64.44 179 TYR A CA 1
ATOM 1462 C C . TYR A 1 179 ? -0.357 3.270 0.660 1.00 64.44 179 TYR A C 1
ATOM 1464 O O . TYR A 1 179 ? -0.300 3.778 -0.457 1.00 64.44 179 TYR A O 1
ATOM 1472 N N . ILE A 1 180 ? -0.065 1.982 0.875 1.00 68.12 180 ILE A N 1
ATOM 1473 C CA . ILE A 1 180 ? 0.185 1.018 -0.206 1.00 68.12 180 ILE A CA 1
ATOM 1474 C C . ILE A 1 180 ? -1.049 0.116 -0.321 1.00 68.12 180 ILE A C 1
ATOM 1476 O O . ILE A 1 180 ? -1.156 -0.857 0.436 1.00 68.12 180 ILE A O 1
ATOM 1480 N N . PRO A 1 181 ? -1.992 0.399 -1.236 1.00 68.31 181 PRO A N 1
ATOM 1481 C CA . PRO A 1 181 ? -3.032 -0.566 -1.559 1.00 68.31 181 PRO A CA 1
ATOM 1482 C C . PRO A 1 181 ? -2.408 -1.872 -2.040 1.00 68.31 181 PRO A C 1
ATOM 1484 O O . PRO A 1 181 ? -1.318 -1.880 -2.624 1.00 68.31 181 PRO A O 1
ATOM 1487 N N . GLN A 1 182 ? -3.115 -2.985 -1.840 1.00 71.19 182 GLN A N 1
ATOM 1488 C CA . GLN A 1 182 ? -2.636 -4.315 -2.229 1.00 71.19 182 GLN A CA 1
ATOM 1489 C C . GLN A 1 182 ? -2.085 -4.360 -3.669 1.00 71.19 182 GLN A C 1
ATOM 1491 O O . GLN A 1 182 ? -1.021 -4.936 -3.904 1.00 71.19 182 GLN A O 1
ATOM 1496 N N . ARG A 1 183 ? -2.764 -3.708 -4.621 1.00 71.06 183 ARG A N 1
ATOM 1497 C CA . ARG A 1 183 ? -2.357 -3.674 -6.036 1.00 71.06 183 ARG A CA 1
ATOM 1498 C C . ARG A 1 183 ? -1.025 -2.970 -6.276 1.00 71.06 183 ARG A C 1
ATOM 1500 O O . ARG A 1 183 ? -0.198 -3.481 -7.029 1.00 71.06 183 ARG A O 1
ATOM 1507 N N . VAL A 1 184 ? -0.780 -1.856 -5.584 1.00 76.31 184 VAL A N 1
ATOM 1508 C CA . VAL A 1 184 ? 0.514 -1.157 -5.625 1.00 76.31 184 VAL A CA 1
ATOM 1509 C C . VAL A 1 184 ? 1.606 -2.057 -5.043 1.00 76.31 184 VAL A C 1
ATOM 1511 O O . VAL A 1 184 ? 2.686 -2.168 -5.616 1.00 76.31 184 VAL A O 1
ATOM 1514 N N . GLY A 1 185 ? 1.318 -2.774 -3.952 1.00 79.44 185 GLY A N 1
ATOM 1515 C CA . GLY A 1 185 ? 2.259 -3.729 -3.360 1.00 79.44 185 GLY A CA 1
ATOM 1516 C C . GLY A 1 185 ? 2.673 -4.845 -4.327 1.00 79.44 185 GLY A C 1
ATOM 1517 O O . GLY A 1 185 ? 3.864 -5.112 -4.492 1.00 79.44 185 GLY A O 1
ATOM 1518 N N . GLU A 1 186 ? 1.707 -5.468 -5.010 1.00 80.38 186 GLU A N 1
ATOM 1519 C CA . GLU A 1 186 ? 1.971 -6.519 -6.006 1.00 80.38 186 GLU A CA 1
ATOM 1520 C C . GLU A 1 186 ? 2.803 -5.991 -7.177 1.00 80.38 186 GLU A C 1
ATOM 1522 O O . GLU A 1 186 ? 3.735 -6.636 -7.660 1.00 80.38 186 GLU A O 1
ATOM 1527 N N . LEU A 1 187 ? 2.467 -4.792 -7.634 1.00 85.62 187 LEU A N 1
ATOM 1528 C CA . LEU A 1 187 ? 3.167 -4.114 -8.704 1.00 85.62 187 LEU A CA 1
ATOM 1529 C C . LEU A 1 187 ? 4.634 -3.856 -8.366 1.00 85.62 187 LEU A C 1
ATOM 1531 O O . LEU A 1 187 ? 5.514 -4.138 -9.184 1.00 85.62 187 LEU A O 1
ATOM 1535 N N . VAL A 1 188 ? 4.889 -3.342 -7.162 1.00 87.38 188 VAL A N 1
ATOM 1536 C CA . VAL A 1 188 ? 6.234 -3.036 -6.673 1.00 87.38 188 VAL A CA 1
ATOM 1537 C C . VAL A 1 188 ? 7.073 -4.309 -6.589 1.00 87.38 188 VAL A C 1
ATOM 1539 O O . VAL A 1 188 ? 8.199 -4.335 -7.091 1.00 87.38 188 VAL A O 1
ATOM 1542 N N . LEU A 1 189 ? 6.504 -5.396 -6.055 1.00 86.56 189 LEU A N 1
ATOM 1543 C CA . LEU A 1 189 ? 7.147 -6.713 -6.029 1.00 86.56 189 LEU A CA 1
ATOM 1544 C C . LEU A 1 189 ? 7.517 -7.195 -7.436 1.00 86.56 189 LEU A C 1
ATOM 1546 O O . LEU A 1 189 ? 8.649 -7.619 -7.668 1.00 86.56 189 LEU A O 1
ATOM 1550 N N . ARG A 1 190 ? 6.584 -7.085 -8.389 1.00 87.69 190 ARG A N 1
ATOM 1551 C CA . ARG A 1 190 ? 6.783 -7.483 -9.788 1.00 87.69 190 ARG A CA 1
ATOM 1552 C C . ARG A 1 190 ? 7.934 -6.721 -10.456 1.00 87.69 190 ARG A C 1
ATOM 1554 O O . ARG A 1 190 ? 8.778 -7.336 -11.114 1.00 87.69 190 ARG A O 1
ATOM 1561 N N . VAL A 1 191 ? 7.989 -5.403 -10.277 1.00 92.31 191 VAL A N 1
ATOM 1562 C CA . VAL A 1 191 ? 9.028 -4.548 -10.872 1.00 92.31 191 VAL A CA 1
ATOM 1563 C C . VAL A 1 191 ? 10.401 -4.828 -10.251 1.00 92.31 191 VAL A C 1
ATOM 1565 O O . VAL A 1 191 ? 11.358 -5.071 -10.987 1.00 92.31 191 VAL A O 1
ATOM 1568 N N . HIS A 1 192 ? 10.507 -4.879 -8.921 1.00 92.62 192 HIS A N 1
ATOM 1569 C CA . HIS A 1 192 ? 11.772 -5.188 -8.236 1.00 92.62 192 HIS A CA 1
ATOM 1570 C C . HIS A 1 192 ? 12.299 -6.582 -8.564 1.00 92.62 192 HIS A C 1
ATOM 1572 O O . HIS A 1 192 ? 13.488 -6.762 -8.832 1.00 92.62 192 HIS A O 1
ATOM 1578 N N . TYR A 1 193 ? 11.407 -7.570 -8.625 1.00 89.38 193 TYR A N 1
ATOM 1579 C CA . TYR A 1 193 ? 11.762 -8.913 -9.063 1.00 89.38 193 TYR A CA 1
ATOM 1580 C C . TYR A 1 193 ? 12.364 -8.900 -10.473 1.00 89.38 193 TYR A C 1
ATOM 1582 O O . TYR A 1 193 ? 13.432 -9.473 -10.713 1.00 89.38 193 TYR A O 1
ATOM 1590 N N . ARG A 1 194 ? 11.725 -8.195 -11.415 1.00 92.00 194 ARG A N 1
ATOM 1591 C CA . ARG A 1 194 ? 12.256 -8.070 -12.774 1.00 92.00 194 ARG A CA 1
ATOM 1592 C C . ARG A 1 194 ? 13.619 -7.375 -12.793 1.00 92.00 194 ARG A C 1
ATOM 1594 O O . ARG A 1 194 ? 14.485 -7.798 -13.561 1.00 92.00 194 ARG A O 1
ATOM 1601 N N . ALA A 1 195 ? 13.828 -6.367 -11.947 1.00 94.38 195 ALA A N 1
ATOM 1602 C CA . ALA A 1 195 ? 15.114 -5.690 -11.811 1.00 94.38 195 ALA A CA 1
ATOM 1603 C C . ALA A 1 195 ? 16.230 -6.662 -11.393 1.00 94.38 195 ALA A C 1
ATOM 1605 O O . ALA A 1 195 ? 17.298 -6.643 -12.009 1.00 94.38 195 ALA A O 1
ATOM 1606 N N . LEU A 1 196 ? 15.967 -7.556 -10.428 1.00 91.69 196 LEU A N 1
ATOM 1607 C CA . LEU A 1 196 ? 16.901 -8.616 -10.020 1.00 91.69 196 LEU A CA 1
ATOM 1608 C C . LEU A 1 196 ? 17.180 -9.611 -11.146 1.00 91.69 196 LEU A C 1
ATOM 1610 O O . LEU A 1 196 ? 18.335 -9.931 -11.418 1.00 91.69 196 LEU A O 1
ATOM 1614 N N . VAL A 1 197 ? 16.139 -10.081 -11.836 1.00 89.38 197 VAL A N 1
ATOM 1615 C CA . VAL A 1 197 ? 16.303 -11.022 -12.954 1.00 89.38 197 VAL A CA 1
ATOM 1616 C C . VAL A 1 197 ? 17.139 -10.404 -14.072 1.00 89.38 197 VAL A C 1
ATOM 1618 O O . VAL A 1 197 ? 17.971 -11.081 -14.666 1.00 89.38 197 VAL A O 1
ATOM 1621 N N . LEU A 1 198 ? 16.972 -9.115 -14.367 1.00 91.81 198 LEU A N 1
ATOM 1622 C CA . LEU A 1 198 ? 17.746 -8.455 -15.419 1.00 91.81 198 LEU A CA 1
ATOM 1623 C C . LEU A 1 198 ? 19.222 -8.255 -15.058 1.00 91.81 198 LEU A C 1
ATOM 1625 O O . LEU A 1 198 ? 20.045 -8.212 -15.977 1.00 91.81 198 LEU A O 1
ATOM 1629 N N . LEU A 1 199 ? 19.589 -8.252 -13.769 1.00 90.25 199 LEU A N 1
ATOM 1630 C CA . LEU A 1 199 ? 20.997 -8.252 -13.355 1.00 90.25 199 LEU A CA 1
ATOM 1631 C C . LEU A 1 199 ? 21.730 -9.505 -13.847 1.00 90.25 199 LEU A C 1
ATOM 1633 O O . LEU A 1 199 ? 22.945 -9.469 -14.042 1.00 90.25 199 LEU A O 1
ATOM 1637 N N . ILE A 1 200 ? 21.006 -10.595 -14.121 1.00 85.12 200 ILE A N 1
ATOM 1638 C CA . ILE A 1 200 ? 21.548 -11.839 -14.682 1.00 85.12 200 ILE A CA 1
ATOM 1639 C C . ILE A 1 200 ? 22.031 -11.665 -16.129 1.00 85.12 200 ILE A C 1
ATOM 1641 O O . ILE A 1 200 ? 22.925 -12.375 -16.574 1.00 85.12 200 ILE A O 1
ATOM 1645 N N . HIS A 1 201 ? 21.510 -10.699 -16.881 1.00 85.06 201 HIS A N 1
ATOM 1646 C CA . HIS A 1 201 ? 21.777 -10.603 -18.316 1.00 85.06 201 HIS A CA 1
ATOM 1647 C C . HIS A 1 201 ? 23.194 -10.089 -18.624 1.00 85.06 201 HIS A C 1
ATOM 1649 O O . HIS A 1 201 ? 23.617 -9.096 -18.042 1.00 85.06 201 HIS A O 1
ATOM 1655 N N . ASP A 1 202 ? 23.944 -10.704 -19.544 1.00 80.44 202 ASP A N 1
ATOM 1656 C CA . ASP A 1 202 ? 25.368 -10.385 -19.812 1.00 80.44 202 ASP A CA 1
ATOM 1657 C C . ASP A 1 202 ? 25.648 -8.915 -20.156 1.00 80.44 202 ASP A C 1
ATOM 1659 O O . ASP A 1 202 ? 26.711 -8.380 -19.841 1.00 80.44 202 ASP A O 1
ATOM 1663 N N . SER A 1 203 ? 24.673 -8.233 -20.765 1.00 83.88 203 SER A N 1
ATOM 1664 C CA . SER A 1 203 ? 24.759 -6.793 -21.049 1.00 83.88 203 SER A CA 1
ATOM 1665 C C . SER A 1 203 ? 24.808 -5.919 -19.789 1.00 83.88 203 SER A C 1
ATOM 1667 O O . SER A 1 203 ? 25.109 -4.734 -19.887 1.00 83.88 203 SER A O 1
ATOM 1669 N N . VAL A 1 204 ? 24.472 -6.476 -18.625 1.00 88.44 204 VAL A N 1
ATOM 1670 C CA . VAL A 1 204 ? 24.491 -5.819 -17.319 1.00 88.44 204 VAL A CA 1
ATOM 1671 C C . VAL A 1 204 ? 25.719 -6.311 -16.567 1.00 88.44 204 VAL A C 1
ATOM 1673 O O . VAL A 1 204 ? 25.715 -7.366 -15.927 1.00 88.44 204 VAL A O 1
ATOM 1676 N N . ASN A 1 205 ? 26.802 -5.554 -16.710 1.00 89.81 205 ASN A N 1
ATOM 1677 C CA . ASN A 1 205 ? 28.103 -5.866 -16.126 1.00 89.81 205 ASN A CA 1
ATOM 1678 C C . ASN A 1 205 ? 28.693 -4.697 -15.325 1.00 89.81 205 ASN A C 1
ATOM 1680 O O . ASN A 1 205 ? 29.833 -4.781 -14.894 1.00 89.81 205 ASN A O 1
ATOM 1684 N N . SER A 1 206 ? 27.944 -3.613 -15.120 1.00 93.12 206 SER A N 1
ATOM 1685 C CA . SER A 1 206 ? 28.397 -2.471 -14.326 1.00 93.12 206 SER A CA 1
ATOM 1686 C C . SER A 1 206 ? 28.192 -2.731 -12.834 1.00 93.12 206 SER A C 1
ATOM 1688 O O . SER A 1 206 ? 27.091 -3.092 -12.403 1.00 93.12 206 SER A O 1
ATOM 1690 N N . VAL A 1 207 ? 29.244 -2.506 -12.042 1.00 92.75 207 VAL A N 1
ATOM 1691 C CA . VAL A 1 207 ? 29.166 -2.516 -10.572 1.00 92.75 207 VAL A CA 1
ATOM 1692 C C . VAL A 1 207 ? 28.166 -1.480 -10.060 1.00 92.75 207 VAL A C 1
ATOM 1694 O O . VAL A 1 207 ? 27.400 -1.778 -9.146 1.00 92.75 207 VAL A O 1
ATOM 1697 N N . GLU A 1 208 ? 28.118 -0.298 -10.675 1.00 93.25 208 GLU A N 1
ATOM 1698 C CA . GLU A 1 208 ? 27.194 0.773 -10.288 1.00 93.25 208 GLU A CA 1
ATOM 1699 C C . GLU A 1 208 ? 25.736 0.366 -10.512 1.00 93.25 208 GLU A C 1
ATOM 1701 O O . GLU A 1 208 ? 24.892 0.598 -9.653 1.00 93.25 208 GLU A O 1
ATOM 1706 N N . THR A 1 209 ? 25.440 -0.315 -11.626 1.00 94.94 209 THR A N 1
ATOM 1707 C CA . THR A 1 209 ? 24.087 -0.832 -11.894 1.00 94.94 209 THR A CA 1
ATOM 1708 C C . THR A 1 209 ? 23.678 -1.904 -10.885 1.00 94.94 209 THR A C 1
ATOM 1710 O O . THR A 1 209 ? 22.561 -1.858 -10.375 1.00 94.94 209 THR A O 1
ATOM 1713 N N . MET A 1 210 ? 24.578 -2.840 -10.558 1.00 94.44 210 MET A N 1
ATOM 1714 C CA . MET A 1 210 ? 24.334 -3.845 -9.516 1.00 94.44 210 MET A CA 1
ATOM 1715 C C . MET A 1 210 ? 24.030 -3.174 -8.172 1.00 94.44 210 MET A C 1
ATOM 1717 O O . MET A 1 210 ? 23.005 -3.456 -7.558 1.00 94.44 210 MET A O 1
ATOM 1721 N N . ARG A 1 211 ? 24.889 -2.242 -7.745 1.00 94.56 211 ARG A N 1
ATOM 1722 C CA . ARG A 1 211 ? 24.739 -1.529 -6.474 1.00 94.56 211 ARG A CA 1
ATOM 1723 C C . ARG A 1 211 ? 23.438 -0.737 -6.407 1.00 94.56 211 ARG A C 1
ATOM 1725 O O . ARG A 1 211 ? 22.715 -0.865 -5.428 1.00 94.56 211 ARG A O 1
ATOM 1732 N N . PHE A 1 212 ? 23.110 0.013 -7.459 1.00 96.38 212 PHE A N 1
ATOM 1733 C CA . PHE A 1 212 ? 21.873 0.790 -7.517 1.00 96.38 212 PHE A CA 1
ATOM 1734 C C . PHE A 1 212 ? 20.638 -0.092 -7.322 1.00 96.38 212 PHE A C 1
ATOM 1736 O O . PHE A 1 212 ? 19.773 0.240 -6.518 1.00 96.38 212 PHE A O 1
ATOM 1743 N N . VAL A 1 213 ? 20.545 -1.217 -8.043 1.00 96.19 213 VAL A N 1
ATOM 1744 C CA . VAL A 1 213 ? 19.381 -2.114 -7.947 1.00 96.19 213 VAL A CA 1
ATOM 1745 C C . VAL A 1 213 ? 19.258 -2.696 -6.542 1.00 96.19 213 VAL A C 1
ATOM 1747 O O . VAL A 1 213 ? 18.162 -2.679 -5.988 1.00 96.19 213 VAL A O 1
ATOM 1750 N N . LEU A 1 214 ? 20.362 -3.172 -5.959 1.00 95.62 214 LEU A N 1
ATOM 1751 C CA . LEU A 1 214 ? 20.354 -3.749 -4.613 1.00 95.62 214 LEU A CA 1
ATOM 1752 C C . LEU A 1 214 ? 19.988 -2.706 -3.548 1.00 95.62 214 LEU A C 1
ATOM 1754 O O . LEU A 1 214 ? 19.121 -2.984 -2.726 1.00 95.62 214 LEU A O 1
ATOM 1758 N N . HIS A 1 215 ? 20.545 -1.492 -3.626 1.00 94.25 215 HIS A N 1
ATOM 1759 C CA . HIS A 1 215 ? 20.188 -0.388 -2.727 1.00 94.25 215 HIS A CA 1
ATOM 1760 C C . HIS A 1 215 ? 18.719 0.019 -2.874 1.00 94.25 215 HIS A C 1
ATOM 1762 O O . HIS A 1 215 ? 18.023 0.212 -1.882 1.00 94.25 215 HIS A O 1
ATOM 1768 N N . ALA A 1 216 ? 18.221 0.123 -4.106 1.00 93.31 216 ALA A N 1
ATOM 1769 C CA . ALA A 1 216 ? 16.833 0.488 -4.361 1.00 93.31 216 ALA A CA 1
ATOM 1770 C C . ALA A 1 216 ? 15.842 -0.527 -3.775 1.00 93.31 216 ALA A C 1
ATOM 1772 O O . ALA A 1 216 ? 14.788 -0.142 -3.273 1.00 93.31 216 ALA A O 1
ATOM 1773 N N . ILE A 1 217 ? 16.189 -1.815 -3.807 1.00 93.31 217 ILE A N 1
ATOM 1774 C CA . ILE A 1 217 ? 15.373 -2.878 -3.218 1.00 93.31 217 ILE A CA 1
ATOM 1775 C C . ILE A 1 217 ? 15.510 -2.898 -1.691 1.00 93.31 217 ILE A C 1
ATOM 1777 O O . ILE A 1 217 ? 14.498 -2.983 -0.999 1.00 93.31 217 ILE A O 1
ATOM 1781 N N . SER A 1 218 ? 16.725 -2.792 -1.144 1.00 89.62 218 SER A N 1
ATOM 1782 C CA . SER A 1 218 ? 16.944 -2.825 0.311 1.00 89.62 218 SER A CA 1
ATOM 1783 C C . SER A 1 218 ? 16.330 -1.615 1.023 1.00 89.62 218 SER A C 1
ATOM 1785 O O . SER A 1 218 ? 15.826 -1.726 2.140 1.00 89.62 218 SER A O 1
ATOM 1787 N N . LYS A 1 219 ? 16.305 -0.456 0.356 1.00 85.69 219 LYS A N 1
ATOM 1788 C CA . LYS A 1 219 ? 15.684 0.781 0.851 1.00 85.69 219 LYS A CA 1
ATOM 1789 C C . LYS A 1 219 ? 14.220 0.942 0.451 1.00 85.69 219 LYS A C 1
ATOM 1791 O O . LYS A 1 219 ? 13.629 1.964 0.794 1.00 85.69 219 LYS A O 1
ATOM 1796 N N . GLN A 1 220 ? 13.629 -0.042 -0.232 1.00 82.06 220 GLN A N 1
ATOM 1797 C CA . GLN A 1 220 ? 12.221 -0.018 -0.613 1.00 82.06 220 GLN A CA 1
ATOM 1798 C C . GLN A 1 220 ? 11.347 0.211 0.626 1.00 82.06 220 GLN A C 1
ATOM 1800 O O . GLN A 1 220 ? 11.357 -0.619 1.546 1.00 82.06 220 GLN A O 1
ATOM 1805 N N . PRO A 1 221 ? 10.540 1.284 0.649 1.00 72.25 221 PRO A N 1
ATOM 1806 C CA . PRO A 1 221 ? 9.589 1.477 1.722 1.00 72.25 221 PRO A CA 1
ATOM 1807 C C . PRO A 1 221 ? 8.647 0.290 1.876 1.00 72.25 221 PRO A C 1
ATOM 1809 O O . PRO A 1 221 ? 8.083 -0.206 0.896 1.00 72.25 221 PRO A O 1
ATOM 1812 N N . ASN A 1 222 ? 8.489 -0.181 3.108 1.00 65.81 222 ASN A N 1
ATOM 1813 C CA . ASN A 1 222 ? 7.690 -1.354 3.413 1.00 65.81 222 ASN A CA 1
ATOM 1814 C C . ASN A 1 222 ? 6.967 -1.158 4.737 1.00 65.81 222 ASN A C 1
ATOM 1816 O O . ASN A 1 222 ? 7.610 -1.092 5.772 1.00 65.81 222 ASN A O 1
ATOM 1820 N N . ASN A 1 223 ? 5.635 -1.191 4.732 1.00 56.41 223 ASN A N 1
ATOM 1821 C CA . ASN A 1 223 ? 4.922 -1.312 5.996 1.00 56.41 223 ASN A CA 1
ATOM 1822 C C . ASN A 1 223 ? 5.288 -2.654 6.666 1.00 56.41 223 ASN A C 1
ATOM 1824 O O . ASN A 1 223 ? 5.565 -3.653 5.993 1.00 56.41 223 ASN A O 1
ATOM 1828 N N . ALA A 1 224 ? 5.276 -2.730 7.999 1.00 49.50 224 ALA A N 1
ATOM 1829 C CA . ALA A 1 224 ? 5.553 -4.004 8.678 1.00 49.50 224 ALA A CA 1
ATOM 1830 C C . ALA A 1 224 ? 4.514 -5.117 8.425 1.00 49.50 224 ALA A C 1
ATOM 1832 O O . ALA A 1 224 ? 4.710 -6.239 8.880 1.00 49.50 224 ALA A O 1
ATOM 1833 N N . GLY A 1 225 ? 3.443 -4.839 7.672 1.00 55.75 225 GLY A N 1
ATOM 1834 C CA . GLY A 1 225 ? 2.464 -5.830 7.225 1.00 55.75 225 GLY A CA 1
ATOM 1835 C C . GLY A 1 225 ? 2.803 -6.539 5.905 1.00 55.75 225 GLY A C 1
ATOM 1836 O O . GLY A 1 225 ? 2.124 -7.507 5.574 1.00 55.75 225 GLY A O 1
ATOM 1837 N N . ASN A 1 226 ? 3.818 -6.095 5.151 1.00 70.75 226 ASN A N 1
ATOM 1838 C CA . ASN A 1 226 ? 4.186 -6.680 3.857 1.00 70.75 226 ASN A CA 1
ATOM 1839 C C . ASN A 1 226 ? 5.462 -7.528 3.979 1.00 70.75 226 ASN A C 1
ATOM 1841 O O . ASN A 1 226 ? 6.583 -7.048 3.782 1.00 70.75 226 ASN A O 1
ATOM 1845 N N . LEU A 1 227 ? 5.275 -8.799 4.346 1.00 77.94 227 LEU A N 1
ATOM 1846 C CA . LEU A 1 227 ? 6.354 -9.770 4.537 1.00 77.94 227 LEU A CA 1
ATOM 1847 C C . LEU A 1 227 ? 7.211 -9.921 3.273 1.00 77.94 227 LEU A C 1
ATOM 1849 O O . LEU A 1 227 ? 8.432 -9.978 3.357 1.00 77.94 227 LEU A O 1
ATOM 1853 N N . GLU A 1 228 ? 6.589 -9.943 2.103 1.00 82.69 228 GLU A N 1
ATOM 1854 C CA . GLU A 1 228 ? 7.246 -10.197 0.827 1.00 82.69 228 GLU A CA 1
ATOM 1855 C C . GLU A 1 228 ? 8.210 -9.076 0.443 1.00 82.69 228 GLU A C 1
ATOM 1857 O O . GLU A 1 228 ? 9.339 -9.358 0.042 1.00 82.69 228 GLU A O 1
ATOM 1862 N N . LEU A 1 229 ? 7.813 -7.811 0.631 1.00 82.25 229 LEU A N 1
ATOM 1863 C CA . LEU A 1 229 ? 8.715 -6.677 0.414 1.00 82.25 229 LEU A CA 1
ATOM 1864 C C . LEU A 1 229 ? 9.878 -6.679 1.412 1.00 82.25 229 LEU A C 1
ATOM 1866 O O . LEU A 1 229 ? 11.003 -6.380 1.022 1.00 82.25 229 LEU A O 1
ATOM 1870 N N . ARG A 1 230 ? 9.642 -7.060 2.676 1.00 82.62 230 ARG A N 1
ATOM 1871 C CA . ARG A 1 230 ? 10.714 -7.168 3.684 1.00 82.62 230 ARG A CA 1
ATOM 1872 C C . ARG A 1 230 ? 11.688 -8.293 3.381 1.00 82.62 230 ARG A C 1
ATOM 1874 O O . ARG A 1 230 ? 12.894 -8.097 3.482 1.00 82.62 230 ARG A O 1
ATOM 1881 N N . MET A 1 231 ? 11.170 -9.447 2.974 1.00 88.19 231 MET A N 1
ATOM 1882 C CA . MET A 1 231 ? 11.990 -10.564 2.524 1.00 88.19 231 MET A CA 1
ATOM 1883 C C . MET A 1 231 ? 12.839 -10.185 1.319 1.00 88.19 231 MET A C 1
ATOM 1885 O O . MET A 1 231 ? 14.020 -10.511 1.270 1.00 88.19 231 MET A O 1
ATOM 1889 N N . LEU A 1 232 ? 12.245 -9.484 0.354 1.00 89.62 232 LEU A N 1
ATOM 1890 C CA . LEU A 1 232 ? 12.945 -9.021 -0.836 1.00 89.62 232 LEU A CA 1
ATOM 1891 C C . LEU A 1 232 ? 14.031 -7.985 -0.495 1.00 89.62 232 LEU A C 1
ATOM 1893 O O . LEU A 1 232 ? 15.133 -8.074 -1.034 1.00 89.62 232 LEU A O 1
ATOM 1897 N N . ALA A 1 233 ? 13.749 -7.056 0.424 1.00 89.94 233 ALA A N 1
ATOM 1898 C CA . ALA A 1 233 ? 14.720 -6.086 0.924 1.00 89.94 233 ALA A CA 1
ATOM 1899 C C . ALA A 1 233 ? 15.907 -6.778 1.608 1.00 89.94 233 ALA A C 1
ATOM 1901 O O . ALA A 1 233 ? 17.051 -6.538 1.227 1.00 89.94 233 ALA A O 1
ATOM 1902 N N . HIS A 1 234 ? 15.644 -7.701 2.539 1.00 91.69 234 HIS A N 1
ATOM 1903 C CA . HIS A 1 234 ? 16.702 -8.440 3.227 1.00 91.69 234 HIS A CA 1
ATOM 1904 C C . HIS A 1 234 ? 17.505 -9.336 2.272 1.00 91.69 234 HIS A C 1
ATOM 1906 O O . HIS A 1 234 ? 18.731 -9.394 2.329 1.00 91.69 234 HIS A O 1
ATOM 1912 N N . TYR A 1 235 ? 16.836 -9.974 1.310 1.00 93.81 235 TYR A N 1
ATOM 1913 C CA . TYR A 1 235 ? 17.505 -10.726 0.251 1.00 93.81 235 TYR A CA 1
ATOM 1914 C C . TYR A 1 235 ? 18.460 -9.843 -0.577 1.00 93.81 235 TYR A C 1
ATOM 1916 O O . TYR A 1 235 ? 19.559 -10.279 -0.929 1.00 93.81 235 TYR A O 1
ATOM 1924 N N . ALA A 1 236 ? 18.081 -8.592 -0.863 1.00 94.56 236 ALA A N 1
ATOM 1925 C CA . ALA A 1 236 ? 18.957 -7.637 -1.537 1.00 94.56 236 ALA A CA 1
ATOM 1926 C C . ALA A 1 236 ? 20.141 -7.194 -0.661 1.00 94.56 236 ALA A C 1
ATOM 1928 O O . ALA A 1 236 ? 21.246 -7.089 -1.188 1.00 94.56 236 ALA A O 1
ATOM 1929 N N . GLU A 1 237 ? 19.952 -7.012 0.652 1.00 94.44 237 GLU A N 1
ATOM 1930 C CA . GLU A 1 237 ? 21.044 -6.740 1.608 1.00 94.44 237 GLU A CA 1
ATOM 1931 C C . GLU A 1 237 ? 22.069 -7.885 1.634 1.00 94.44 237 GLU A C 1
ATOM 1933 O O . GLU A 1 237 ? 23.275 -7.645 1.587 1.00 94.44 237 GLU A O 1
ATOM 1938 N N . LEU A 1 238 ? 21.605 -9.140 1.636 1.00 95.69 238 LEU A N 1
ATOM 1939 C CA . LEU A 1 238 ? 22.487 -10.310 1.573 1.00 95.69 238 LEU A CA 1
ATOM 1940 C C . LEU A 1 238 ? 23.293 -10.346 0.268 1.00 95.69 238 LEU A C 1
ATOM 1942 O O . LEU A 1 238 ? 24.483 -10.664 0.278 1.00 95.69 238 LEU A O 1
ATOM 1946 N N . LEU A 1 239 ? 22.667 -10.010 -0.864 1.00 95.62 239 LEU A N 1
ATOM 1947 C CA . LEU A 1 239 ? 23.381 -9.879 -2.135 1.00 95.62 239 LEU A CA 1
ATOM 1948 C C . LEU A 1 239 ? 24.387 -8.721 -2.087 1.00 95.62 239 LEU A C 1
ATOM 1950 O O . LEU A 1 239 ? 25.513 -8.877 -2.554 1.00 95.62 239 LEU A O 1
ATOM 1954 N N . GLU A 1 240 ? 24.020 -7.580 -1.510 1.00 94.56 240 GLU A N 1
ATOM 1955 C CA . GLU A 1 240 ? 24.897 -6.415 -1.383 1.00 94.56 240 GLU A CA 1
ATOM 1956 C C . GLU A 1 240 ? 26.158 -6.756 -0.577 1.00 94.56 240 GLU A C 1
ATOM 1958 O O . GLU A 1 240 ? 27.273 -6.552 -1.069 1.00 94.56 240 GLU A O 1
ATOM 1963 N N . GLU A 1 241 ? 25.993 -7.386 0.589 1.00 95.12 241 GLU A N 1
ATOM 1964 C CA . GLU A 1 241 ? 27.093 -7.890 1.418 1.00 95.12 241 GLU A CA 1
ATOM 1965 C C . GLU A 1 241 ? 27.929 -8.933 0.658 1.00 95.12 241 GLU A C 1
ATOM 1967 O O . GLU A 1 241 ? 29.160 -8.937 0.739 1.00 95.12 241 GLU A O 1
ATOM 1972 N N . TYR A 1 242 ? 27.298 -9.778 -0.166 1.00 95.44 242 TYR A N 1
ATOM 1973 C CA . TYR A 1 242 ? 28.023 -10.744 -0.989 1.00 95.44 242 TYR A CA 1
ATOM 1974 C C . TYR A 1 242 ? 28.932 -10.081 -2.032 1.00 95.44 242 TYR A C 1
ATOM 1976 O O . TYR A 1 242 ? 30.085 -10.492 -2.216 1.00 95.44 242 TYR A O 1
ATOM 1984 N N . PHE A 1 243 ? 28.437 -9.069 -2.747 1.00 93.19 243 PHE A N 1
ATOM 1985 C CA . PHE A 1 243 ? 29.212 -8.409 -3.799 1.00 93.19 243 PHE A CA 1
ATOM 1986 C C . PHE A 1 243 ? 30.237 -7.422 -3.241 1.00 93.19 243 PHE A C 1
ATOM 1988 O O . PHE A 1 243 ? 31.371 -7.402 -3.734 1.00 93.19 243 PHE A O 1
ATOM 1995 N N . PHE A 1 244 ? 29.851 -6.633 -2.237 1.00 92.69 244 PHE A N 1
ATOM 1996 C CA . PHE A 1 244 ? 30.568 -5.431 -1.805 1.00 92.69 244 PHE A CA 1
ATOM 1997 C C . PHE A 1 244 ? 31.087 -5.476 -0.363 1.00 92.69 244 PHE A C 1
ATOM 1999 O O . PHE A 1 244 ? 31.878 -4.607 0.000 1.00 92.69 244 PHE A O 1
ATOM 2006 N N . GLY A 1 245 ? 30.698 -6.482 0.421 1.00 93.38 245 GLY A N 1
ATOM 2007 C CA . GLY A 1 245 ? 31.150 -6.708 1.794 1.00 93.38 245 GLY A CA 1
ATOM 2008 C C . GLY A 1 245 ? 31.871 -8.049 1.948 1.00 93.38 245 GLY A C 1
ATOM 2009 O O . GLY A 1 245 ? 32.814 -8.360 1.207 1.00 93.38 245 GLY A O 1
ATOM 2010 N N . ASN A 1 246 ? 31.448 -8.847 2.931 1.00 95.25 246 ASN A N 1
ATOM 2011 C CA . ASN A 1 246 ? 31.982 -10.169 3.222 1.00 95.25 246 ASN A CA 1
ATOM 2012 C C . ASN A 1 246 ? 31.179 -11.295 2.527 1.00 95.25 246 ASN A C 1
ATOM 2014 O O . ASN A 1 246 ? 30.164 -11.766 3.046 1.00 95.25 246 ASN A O 1
ATOM 2018 N N . PRO A 1 247 ? 31.684 -11.853 1.412 1.00 93.62 247 PRO A N 1
ATOM 2019 C CA . PRO A 1 247 ? 30.971 -12.882 0.656 1.00 93.62 247 PRO A CA 1
ATOM 2020 C C . PRO A 1 247 ? 30.816 -14.220 1.362 1.00 93.62 247 PRO A C 1
ATOM 2022 O O . PRO A 1 247 ? 29.862 -14.944 1.090 1.00 93.62 247 PRO A O 1
ATOM 2025 N N . VAL A 1 248 ? 31.763 -14.580 2.230 1.00 95.38 248 VAL A N 1
ATOM 2026 C CA . VAL A 1 248 ? 31.698 -15.846 2.967 1.00 95.38 248 VAL A CA 1
ATOM 2027 C C . VAL A 1 248 ? 30.602 -15.754 4.018 1.00 95.38 248 VAL A C 1
ATOM 2029 O O . VAL A 1 248 ? 29.814 -16.684 4.167 1.00 95.38 248 VAL A O 1
ATOM 2032 N N . HIS A 1 249 ? 30.525 -14.616 4.709 1.00 94.81 249 HIS A N 1
ATOM 2033 C CA . HIS A 1 249 ? 29.449 -14.344 5.650 1.00 94.81 249 HIS A CA 1
ATOM 2034 C C . HIS A 1 249 ? 28.092 -14.310 4.939 1.00 94.81 249 HIS A C 1
ATOM 2036 O O . HIS A 1 249 ? 27.226 -15.106 5.286 1.00 94.81 249 HIS A O 1
ATOM 2042 N N . ALA A 1 250 ? 27.948 -13.510 3.879 1.00 95.25 250 ALA A N 1
ATOM 2043 C CA . ALA A 1 250 ? 26.700 -13.408 3.126 1.00 95.25 250 ALA A CA 1
ATOM 2044 C C . ALA A 1 250 ? 26.208 -14.752 2.569 1.00 95.25 250 ALA A C 1
ATOM 2046 O O . ALA A 1 250 ? 25.021 -15.047 2.631 1.00 95.25 250 ALA A O 1
ATOM 2047 N N . ALA A 1 251 ? 27.104 -15.602 2.053 1.00 95.12 251 ALA A N 1
ATOM 2048 C CA . ALA A 1 251 ? 26.725 -16.931 1.571 1.00 95.12 251 ALA A CA 1
ATOM 2049 C C . ALA A 1 251 ? 26.238 -17.855 2.702 1.00 95.12 251 ALA A C 1
ATOM 2051 O O . ALA A 1 251 ? 25.319 -18.651 2.496 1.00 95.12 251 ALA A O 1
ATOM 2052 N N . ASN A 1 252 ? 26.834 -17.748 3.893 1.00 95.75 252 ASN A N 1
ATOM 2053 C CA . ASN A 1 252 ? 26.386 -18.493 5.068 1.00 95.75 252 ASN A CA 1
ATOM 2054 C C . ASN A 1 252 ? 25.023 -17.997 5.566 1.00 95.75 252 ASN A C 1
ATOM 2056 O O . ASN A 1 252 ? 24.150 -18.826 5.822 1.00 95.75 252 ASN A O 1
ATOM 2060 N N . GLU A 1 253 ? 24.825 -16.680 5.645 1.00 95.31 253 GLU A N 1
ATOM 2061 C CA . GLU A 1 253 ? 23.538 -16.074 6.008 1.00 95.31 253 GLU A CA 1
ATOM 2062 C C . GLU A 1 253 ? 22.456 -16.421 4.983 1.00 95.31 253 GLU A C 1
ATOM 2064 O O . GLU A 1 253 ? 21.366 -16.849 5.352 1.00 95.31 253 GLU A O 1
ATOM 2069 N N . PHE A 1 254 ? 22.775 -16.378 3.687 1.00 96.25 254 PHE A N 1
ATOM 2070 C CA . PHE A 1 254 ? 21.846 -16.792 2.639 1.00 96.25 254 PHE A CA 1
ATOM 2071 C C . PHE A 1 254 ? 21.419 -18.261 2.768 1.00 96.25 254 PHE A C 1
ATOM 2073 O O . PHE A 1 254 ? 20.252 -18.590 2.552 1.00 96.25 254 PHE A O 1
ATOM 2080 N N . ARG A 1 255 ? 22.330 -19.162 3.161 1.00 96.06 255 ARG A N 1
ATOM 2081 C CA . ARG A 1 255 ? 21.970 -20.563 3.433 1.00 96.06 255 ARG A CA 1
ATOM 2082 C C . ARG A 1 255 ? 20.943 -20.661 4.568 1.00 96.06 255 ARG A C 1
ATOM 2084 O O . ARG A 1 255 ? 19.994 -21.433 4.465 1.00 96.06 255 ARG A O 1
ATOM 2091 N N . ILE A 1 256 ? 21.106 -19.876 5.631 1.00 94.50 256 ILE A N 1
ATOM 2092 C CA . ILE A 1 256 ? 20.159 -19.843 6.755 1.00 94.50 256 ILE A CA 1
ATOM 2093 C C . ILE A 1 256 ? 18.817 -19.245 6.301 1.00 94.50 256 ILE A C 1
ATOM 2095 O O . ILE A 1 256 ? 17.761 -19.823 6.573 1.00 94.50 256 ILE A O 1
ATOM 2099 N N . PHE A 1 257 ? 18.864 -18.145 5.545 1.00 95.00 257 PHE A N 1
ATOM 2100 C CA . PHE A 1 257 ? 17.706 -17.490 4.941 1.00 95.00 257 PHE A CA 1
ATOM 2101 C C . PHE A 1 257 ? 16.888 -18.463 4.084 1.00 95.00 257 PHE A C 1
ATOM 2103 O O . PHE A 1 257 ? 15.677 -18.586 4.271 1.00 95.00 257 PHE A O 1
ATOM 2110 N N . ILE A 1 258 ? 17.524 -19.199 3.164 1.00 95.94 258 ILE A N 1
ATOM 2111 C CA . ILE A 1 258 ? 16.799 -20.094 2.254 1.00 95.94 258 ILE A CA 1
ATOM 2112 C C . ILE A 1 258 ? 16.237 -21.320 2.982 1.00 95.94 258 ILE A C 1
ATOM 2114 O O . ILE A 1 258 ? 15.135 -21.767 2.665 1.00 95.94 258 ILE A O 1
ATOM 2118 N N . GLU A 1 259 ? 16.932 -21.832 4.000 1.00 94.81 259 GLU A N 1
ATOM 2119 C CA . GLU A 1 259 ? 16.416 -22.900 4.860 1.00 94.81 259 GLU A CA 1
ATOM 2120 C C . GLU A 1 259 ? 15.161 -22.448 5.625 1.00 94.81 259 GLU A C 1
ATOM 2122 O O . GLU A 1 259 ? 14.176 -23.190 5.697 1.00 94.81 259 GLU A O 1
ATOM 2127 N N . ALA A 1 260 ? 15.158 -21.217 6.150 1.00 92.19 260 ALA A N 1
ATOM 2128 C CA . ALA A 1 260 ? 13.972 -20.614 6.757 1.00 92.19 260 ALA A CA 1
ATOM 2129 C C . ALA A 1 260 ? 12.850 -20.430 5.721 1.00 92.19 260 ALA A C 1
ATOM 2131 O O . ALA A 1 260 ? 11.700 -20.799 5.976 1.00 92.19 260 ALA A O 1
ATOM 2132 N N . ALA A 1 261 ? 13.181 -19.956 4.516 1.00 92.00 261 ALA A N 1
ATOM 2133 C CA . ALA A 1 261 ? 12.217 -19.762 3.434 1.00 92.00 261 ALA A CA 1
ATOM 2134 C C . ALA A 1 261 ? 11.548 -21.077 3.014 1.00 92.00 261 ALA A C 1
ATOM 2136 O O . ALA A 1 261 ? 10.345 -21.109 2.750 1.00 92.00 261 ALA A O 1
ATOM 2137 N N . GLN A 1 262 ? 12.299 -22.178 2.985 1.00 92.25 262 GLN A N 1
ATOM 2138 C CA . GLN A 1 262 ? 11.774 -23.511 2.693 1.00 92.25 262 GLN A CA 1
ATOM 2139 C C . GLN A 1 262 ? 10.845 -24.009 3.803 1.00 92.25 262 GLN A C 1
ATOM 2141 O O . GLN A 1 262 ? 9.727 -24.432 3.505 1.00 92.25 262 GLN A O 1
ATOM 2146 N N . ARG A 1 263 ? 11.251 -23.893 5.079 1.00 89.50 263 ARG A N 1
ATOM 2147 C CA . ARG A 1 263 ? 10.395 -24.249 6.229 1.00 89.50 263 ARG A CA 1
ATOM 2148 C C . ARG A 1 263 ? 9.078 -23.473 6.232 1.00 89.50 263 ARG A C 1
ATOM 2150 O O . ARG A 1 263 ? 8.042 -24.026 6.589 1.00 89.50 263 ARG A O 1
ATOM 2157 N N . ARG A 1 264 ? 9.113 -22.208 5.803 1.00 86.19 264 ARG A N 1
ATOM 2158 C CA . ARG A 1 264 ? 7.945 -21.318 5.721 1.00 86.19 264 ARG A CA 1
ATOM 2159 C C . ARG A 1 264 ? 7.208 -21.378 4.380 1.00 86.19 264 ARG A C 1
ATOM 2161 O O . ARG A 1 264 ? 6.203 -20.696 4.225 1.00 86.19 264 ARG A O 1
ATOM 2168 N N . GLN A 1 265 ? 7.659 -22.207 3.434 1.00 86.19 265 GLN A N 1
ATOM 2169 C CA . GLN A 1 265 ? 7.064 -22.359 2.097 1.00 86.19 265 GLN A CA 1
ATOM 2170 C C . GLN A 1 265 ? 6.985 -21.038 1.309 1.00 86.19 265 GLN A C 1
ATOM 2172 O O . GLN A 1 265 ? 6.008 -20.753 0.616 1.00 86.19 265 GLN A O 1
ATOM 2177 N N . VAL A 1 266 ? 8.015 -20.206 1.436 1.00 87.69 266 VAL A N 1
ATOM 2178 C CA . VAL A 1 266 ? 8.153 -18.905 0.757 1.00 87.69 266 VAL A CA 1
ATOM 2179 C C . VAL A 1 266 ? 9.417 -18.829 -0.103 1.00 87.69 266 VAL A C 1
ATOM 2181 O O . VAL A 1 266 ? 9.733 -17.777 -0.640 1.00 87.69 266 VAL A O 1
ATOM 2184 N N . ALA A 1 267 ? 10.129 -19.950 -0.272 1.00 88.62 267 ALA A N 1
ATOM 2185 C CA . ALA A 1 267 ? 11.286 -20.056 -1.166 1.00 88.62 267 ALA A CA 1
ATOM 2186 C C . ALA A 1 267 ? 10.930 -19.805 -2.647 1.00 88.62 267 ALA A C 1
ATOM 2188 O O . ALA A 1 267 ? 11.783 -19.374 -3.422 1.00 88.62 267 ALA A O 1
ATOM 2189 N N . LEU A 1 268 ? 9.670 -20.068 -3.012 1.00 88.06 268 LEU A N 1
ATOM 2190 C CA . LEU A 1 268 ? 9.091 -19.808 -4.324 1.00 88.06 268 LEU A CA 1
ATOM 2191 C C . LEU A 1 268 ? 7.831 -18.949 -4.154 1.00 88.06 268 LEU A C 1
ATOM 2193 O O . LEU A 1 268 ? 6.881 -19.374 -3.496 1.00 88.06 268 LEU A O 1
ATOM 2197 N N . MET A 1 269 ? 7.806 -17.756 -4.745 1.00 80.00 269 MET A N 1
ATOM 2198 C CA . MET A 1 269 ? 6.649 -16.845 -4.704 1.00 80.00 269 MET A CA 1
ATOM 2199 C C . MET A 1 269 ? 6.197 -16.525 -6.126 1.00 80.00 269 MET A C 1
ATOM 2201 O O . MET A 1 269 ? 7.040 -16.336 -6.990 1.00 80.00 269 MET A O 1
ATOM 2205 N N . SER A 1 270 ? 4.895 -16.484 -6.408 1.00 75.81 270 SER A N 1
ATOM 2206 C CA . SER A 1 270 ? 4.397 -16.197 -7.764 1.00 75.81 270 SER A CA 1
ATOM 2207 C C . SER A 1 270 ? 3.412 -15.036 -7.759 1.00 75.81 270 SER A C 1
ATOM 2209 O O . SER A 1 270 ? 2.466 -15.044 -6.978 1.00 75.81 270 SER A O 1
ATOM 2211 N N . PHE A 1 271 ? 3.634 -14.072 -8.655 1.00 73.31 271 PHE A N 1
ATOM 2212 C CA . PHE A 1 271 ? 2.799 -12.886 -8.857 1.00 73.31 271 PHE A CA 1
ATOM 2213 C C . PHE A 1 271 ? 2.540 -12.710 -10.360 1.00 73.31 271 PHE A C 1
ATOM 2215 O O . PHE A 1 271 ? 3.449 -12.386 -11.132 1.00 73.31 271 PHE A O 1
ATOM 2222 N N . GLY A 1 272 ? 1.304 -12.963 -10.798 1.00 69.31 272 GLY A N 1
ATOM 2223 C CA . GLY A 1 272 ? 0.960 -13.022 -12.223 1.00 69.31 272 GLY A CA 1
ATOM 2224 C C . GLY A 1 272 ? 1.720 -14.134 -12.962 1.00 69.31 272 GLY A C 1
ATOM 2225 O O . GLY A 1 272 ? 1.747 -15.274 -12.510 1.00 69.31 272 GLY A O 1
ATOM 2226 N N . GLU A 1 273 ? 2.351 -13.806 -14.095 1.00 70.12 273 GLU A N 1
ATOM 2227 C CA . GLU A 1 273 ? 3.210 -14.736 -14.858 1.00 70.12 273 GLU A CA 1
ATOM 2228 C C . GLU A 1 273 ? 4.657 -14.828 -14.317 1.00 70.12 273 GLU A C 1
ATOM 2230 O O . GLU A 1 273 ? 5.492 -15.511 -14.909 1.00 70.12 273 GLU A O 1
ATOM 2235 N N . MET A 1 274 ? 4.995 -14.129 -13.224 1.00 73.56 274 MET A N 1
ATOM 2236 C CA . MET A 1 274 ? 6.356 -14.108 -12.677 1.00 73.56 274 MET A CA 1
ATOM 2237 C C . MET A 1 274 ? 6.487 -14.988 -11.436 1.00 73.56 274 MET A C 1
ATOM 2239 O O . MET A 1 274 ? 5.697 -14.876 -10.501 1.00 73.56 274 MET A O 1
ATOM 2243 N N . THR A 1 275 ? 7.532 -15.817 -11.407 1.00 82.12 275 THR A N 1
ATOM 2244 C CA . THR A 1 275 ? 7.855 -16.705 -10.284 1.00 82.12 275 THR A CA 1
ATOM 2245 C C . THR A 1 275 ? 9.228 -16.371 -9.714 1.00 82.12 275 THR A C 1
ATOM 2247 O O . THR A 1 275 ? 10.254 -16.531 -10.375 1.00 82.12 275 THR A O 1
ATOM 2250 N N . PHE A 1 276 ? 9.257 -15.938 -8.461 1.00 83.62 276 PHE A N 1
ATOM 2251 C CA . PHE A 1 276 ? 10.462 -15.657 -7.710 1.00 83.62 276 PHE A CA 1
ATOM 2252 C C . PHE A 1 276 ? 11.023 -16.918 -7.055 1.00 83.62 276 PHE A C 1
ATOM 2254 O O . PHE A 1 276 ? 10.550 -17.332 -6.001 1.00 83.62 276 PHE A O 1
ATOM 2261 N N . ASP A 1 277 ? 12.035 -17.510 -7.691 1.00 89.69 277 ASP A N 1
ATOM 2262 C CA . ASP A 1 277 ? 12.891 -18.547 -7.107 1.00 89.69 277 ASP A CA 1
ATOM 2263 C C . ASP A 1 277 ? 14.113 -17.894 -6.444 1.00 89.69 277 ASP A C 1
ATOM 2265 O O . ASP A 1 277 ? 15.059 -17.473 -7.120 1.00 89.69 277 ASP A O 1
ATOM 2269 N N . LEU A 1 278 ? 14.071 -17.795 -5.112 1.00 91.00 278 LEU A N 1
ATOM 2270 C CA . LEU A 1 278 ? 15.116 -17.156 -4.309 1.00 91.00 278 LEU A CA 1
ATOM 2271 C C . LEU A 1 278 ? 16.469 -17.875 -4.440 1.00 91.00 278 LEU A C 1
ATOM 2273 O O . LEU A 1 278 ? 17.509 -17.228 -4.528 1.00 91.00 278 LEU A O 1
ATOM 2277 N N . ALA A 1 279 ? 16.471 -19.210 -4.487 1.00 92.81 279 ALA A N 1
ATOM 2278 C CA . ALA A 1 279 ? 17.701 -19.993 -4.590 1.00 92.81 279 ALA A CA 1
ATOM 2279 C C . ALA A 1 279 ? 18.304 -19.913 -5.995 1.00 92.81 279 ALA A C 1
ATOM 2281 O O . ALA A 1 279 ? 19.506 -19.667 -6.147 1.00 92.81 279 ALA A O 1
ATOM 2282 N N . GLY A 1 280 ? 17.461 -20.079 -7.019 1.00 91.69 280 GLY A N 1
ATOM 2283 C CA . GLY A 1 280 ? 17.879 -20.011 -8.415 1.00 91.69 280 GLY A CA 1
ATOM 2284 C C . GLY A 1 280 ? 18.468 -18.648 -8.771 1.00 91.69 280 GLY A C 1
ATOM 2285 O O . GLY A 1 280 ? 19.548 -18.571 -9.361 1.00 91.69 280 GLY A O 1
ATOM 2286 N N . ILE A 1 281 ? 17.820 -17.555 -8.355 1.00 89.94 281 ILE A N 1
ATOM 2287 C CA . ILE A 1 281 ? 18.332 -16.206 -8.632 1.00 89.94 281 ILE A CA 1
ATOM 2288 C C . ILE A 1 281 ? 19.623 -15.939 -7.877 1.00 89.94 281 ILE A C 1
ATOM 2290 O O . ILE A 1 281 ? 20.541 -15.385 -8.477 1.00 89.94 281 ILE A O 1
ATOM 2294 N N . TRP A 1 282 ? 19.745 -16.362 -6.617 1.00 94.12 282 TRP A N 1
ATOM 2295 C CA . TRP A 1 282 ? 20.984 -16.186 -5.862 1.00 94.12 282 TRP A CA 1
ATOM 2296 C C . TRP A 1 282 ? 22.155 -16.836 -6.590 1.00 94.12 282 TRP A C 1
ATOM 2298 O O . TRP A 1 282 ? 23.166 -16.183 -6.854 1.00 94.12 282 TRP A O 1
ATOM 2308 N N . GLN A 1 283 ? 22.004 -18.106 -6.973 1.00 92.25 283 GLN A N 1
ATOM 2309 C CA . GLN A 1 283 ? 23.048 -18.860 -7.662 1.00 92.25 283 GLN A CA 1
ATOM 2310 C C . GLN A 1 283 ? 23.487 -18.161 -8.953 1.00 92.25 283 GLN A C 1
ATOM 2312 O O . GLN A 1 283 ? 24.683 -18.011 -9.212 1.00 92.25 283 GLN A O 1
ATOM 2317 N N . VAL A 1 284 ? 22.526 -17.718 -9.762 1.00 88.88 284 VAL A N 1
ATOM 2318 C CA . VAL A 1 284 ? 22.834 -17.126 -11.061 1.00 88.88 284 VAL A CA 1
ATOM 2319 C C . VAL A 1 284 ? 23.400 -15.713 -10.912 1.00 88.88 284 VAL A C 1
ATOM 2321 O O . VAL A 1 284 ? 24.406 -15.395 -11.545 1.00 88.88 284 VAL A O 1
ATOM 2324 N N . VAL A 1 285 ? 22.824 -14.873 -10.050 1.00 88.00 285 VAL A N 1
ATOM 2325 C CA . VAL A 1 285 ? 23.316 -13.510 -9.814 1.00 88.00 285 VAL A CA 1
ATOM 2326 C C . VAL A 1 285 ? 24.735 -13.552 -9.247 1.00 88.00 285 VAL A C 1
ATOM 2328 O O . VAL A 1 285 ? 25.630 -12.927 -9.815 1.00 88.00 285 VAL A O 1
ATOM 2331 N N . THR A 1 286 ? 24.984 -14.339 -8.195 1.00 90.25 286 THR A N 1
ATOM 2332 C CA . THR A 1 286 ? 26.311 -14.422 -7.554 1.00 90.25 286 THR A CA 1
ATOM 2333 C C . THR A 1 286 ? 27.400 -14.959 -8.484 1.00 90.25 286 THR A C 1
ATOM 2335 O O . THR A 1 286 ? 28.547 -14.509 -8.398 1.00 90.25 286 THR A O 1
ATOM 2338 N N . SER A 1 287 ? 27.052 -15.821 -9.449 1.00 87.88 287 SER A N 1
ATOM 2339 C CA . SER A 1 287 ? 27.995 -16.299 -10.474 1.00 87.88 287 SER A CA 1
ATOM 2340 C C . SER A 1 287 ? 28.602 -15.169 -11.322 1.00 87.88 287 SER A C 1
ATOM 2342 O O . SER A 1 287 ? 29.720 -15.295 -11.824 1.00 87.88 287 SER A O 1
ATOM 2344 N N . LYS A 1 288 ? 27.922 -14.018 -11.425 1.00 84.88 288 LYS A N 1
ATOM 2345 C CA . LYS A 1 288 ? 28.396 -12.865 -12.203 1.00 84.88 288 LYS A CA 1
ATOM 2346 C C . LYS A 1 288 ? 29.444 -12.017 -11.515 1.00 84.88 288 LYS A C 1
ATOM 2348 O O . LYS A 1 288 ? 29.960 -11.092 -12.139 1.00 84.88 288 LYS A O 1
ATOM 2353 N N . ARG A 1 289 ? 29.777 -12.287 -10.256 1.00 83.00 289 ARG A N 1
ATOM 2354 C CA . ARG A 1 289 ? 30.687 -11.436 -9.482 1.00 83.00 289 ARG A CA 1
ATOM 2355 C C . ARG A 1 289 ? 32.010 -11.157 -10.184 1.00 83.00 289 ARG A C 1
ATOM 2357 O O . ARG A 1 289 ? 32.472 -10.023 -10.167 1.00 83.00 289 ARG A O 1
ATOM 2364 N N . HIS A 1 290 ? 32.574 -12.156 -10.855 1.00 83.69 290 HIS A N 1
ATOM 2365 C CA . HIS A 1 290 ? 33.836 -12.020 -11.587 1.00 83.69 290 HIS A CA 1
ATOM 2366 C C . HIS A 1 290 ? 33.694 -11.354 -12.967 1.00 83.69 290 HIS A C 1
ATOM 2368 O O . HIS A 1 290 ? 34.698 -11.053 -13.607 1.00 83.69 290 HIS A O 1
ATOM 2374 N N . HIS A 1 291 ? 32.465 -11.124 -13.428 1.00 85.25 291 HIS A N 1
ATOM 2375 C CA . HIS A 1 291 ? 32.148 -10.477 -14.702 1.00 85.25 291 HIS A CA 1
ATOM 2376 C C . HIS A 1 291 ? 31.733 -9.009 -14.544 1.00 85.25 291 HIS A C 1
ATOM 2378 O O . HIS A 1 291 ? 31.601 -8.308 -15.550 1.00 85.25 291 HIS A O 1
ATOM 2384 N N . LEU A 1 292 ? 31.542 -8.538 -13.306 1.00 88.81 292 LEU A N 1
ATOM 2385 C CA . LEU A 1 292 ? 31.261 -7.137 -13.020 1.00 88.81 292 LEU A CA 1
ATOM 2386 C C . LEU A 1 292 ? 32.509 -6.268 -13.212 1.00 88.81 292 LEU A C 1
ATOM 2388 O O . LEU A 1 292 ? 33.633 -6.658 -12.898 1.00 88.81 292 LEU A O 1
ATOM 2392 N N . LYS A 1 293 ? 32.287 -5.063 -13.724 1.00 90.31 293 LYS A N 1
ATOM 2393 C CA . LYS A 1 293 ? 33.299 -4.091 -14.114 1.00 90.31 293 LYS A CA 1
ATOM 2394 C C . LYS A 1 293 ? 33.047 -2.769 -13.401 1.00 90.31 293 LYS A C 1
ATOM 2396 O O . LYS A 1 293 ? 31.941 -2.231 -13.469 1.00 90.31 293 LYS A O 1
ATOM 2401 N N . ASN A 1 294 ? 34.085 -2.239 -12.756 1.00 87.31 294 ASN A N 1
ATOM 2402 C CA . ASN A 1 294 ? 34.048 -0.913 -12.129 1.00 87.31 294 ASN A CA 1
ATOM 2403 C C . ASN A 1 294 ? 33.959 0.214 -13.171 1.00 87.31 294 ASN A C 1
ATOM 2405 O O . ASN A 1 294 ? 33.401 1.261 -12.886 1.00 87.31 294 ASN A O 1
ATOM 2409 N N . ASP A 1 295 ? 34.481 -0.009 -14.378 1.00 85.62 295 ASP A N 1
ATOM 2410 C CA . ASP A 1 295 ? 34.409 0.899 -15.530 1.00 85.62 295 ASP A CA 1
ATOM 2411 C C . ASP A 1 295 ? 33.236 0.572 -16.477 1.00 85.62 295 ASP A C 1
ATOM 2413 O O . ASP A 1 295 ? 33.120 1.135 -17.568 1.00 85.62 295 ASP A O 1
ATOM 2417 N N . GLY A 1 296 ? 32.358 -0.359 -16.086 1.00 84.56 296 GLY A N 1
ATOM 2418 C CA . GLY A 1 296 ? 31.168 -0.699 -16.856 1.00 84.56 296 GLY A CA 1
ATOM 2419 C C . GLY A 1 296 ? 30.183 0.467 -16.870 1.00 84.56 296 GLY A C 1
ATOM 2420 O O . GLY A 1 296 ? 29.818 0.984 -15.815 1.00 84.56 296 GLY A O 1
ATOM 2421 N N . LYS A 1 297 ? 29.703 0.851 -18.059 1.00 89.62 297 LYS A N 1
ATOM 2422 C CA . LYS A 1 297 ? 28.717 1.928 -18.213 1.00 89.62 297 LYS A CA 1
ATOM 2423 C C . LYS A 1 297 ? 27.452 1.612 -17.409 1.00 89.62 297 LYS A C 1
ATOM 2425 O O . LYS A 1 297 ? 26.774 0.627 -17.704 1.00 89.62 297 LYS A O 1
ATOM 2430 N N . SER A 1 298 ? 27.134 2.461 -16.435 1.00 91.81 298 SER A N 1
ATOM 2431 C CA . SER A 1 298 ? 25.892 2.345 -15.676 1.00 91.81 298 SER A CA 1
ATOM 2432 C C . SER A 1 298 ? 24.668 2.536 -16.573 1.00 91.81 298 SER A C 1
ATOM 2434 O O . SER A 1 298 ? 24.685 3.315 -17.532 1.00 91.81 298 SER A O 1
ATOM 2436 N N . LEU A 1 299 ? 23.602 1.801 -16.259 1.00 93.81 299 LEU A N 1
ATOM 2437 C CA . LEU A 1 299 ? 22.282 1.947 -16.877 1.00 93.81 299 LEU A CA 1
ATOM 2438 C C . LEU A 1 299 ? 21.398 2.975 -16.153 1.00 93.81 299 LEU A C 1
ATOM 2440 O O . LEU A 1 299 ? 20.257 3.171 -16.561 1.00 93.81 299 LEU A O 1
ATOM 2444 N N . PHE A 1 300 ? 21.940 3.631 -15.125 1.00 94.06 300 PHE A N 1
ATOM 2445 C CA . PHE A 1 300 ? 21.299 4.696 -14.359 1.00 94.06 300 PHE A CA 1
ATOM 2446 C C . PHE A 1 300 ? 22.005 6.024 -14.585 1.00 94.06 300 PHE A C 1
ATOM 2448 O O . PHE A 1 300 ? 23.212 6.060 -14.841 1.00 94.06 300 PHE A O 1
ATOM 2455 N N . THR A 1 301 ? 21.259 7.121 -14.473 1.00 91.88 301 THR A N 1
ATOM 2456 C CA . THR A 1 301 ? 21.827 8.462 -14.647 1.00 91.88 301 THR A CA 1
ATOM 2457 C C . THR A 1 301 ? 22.673 8.901 -13.457 1.00 91.88 301 THR A C 1
ATOM 2459 O O . THR A 1 301 ? 23.637 9.642 -13.652 1.00 91.88 301 THR A O 1
ATOM 2462 N N . LYS A 1 302 ? 22.339 8.435 -12.245 1.00 91.56 302 LYS A N 1
ATOM 2463 C CA . LYS A 1 302 ? 23.069 8.726 -11.002 1.00 91.56 302 LYS A CA 1
ATOM 2464 C C . LYS A 1 302 ? 23.071 7.528 -10.039 1.00 91.56 302 LYS A C 1
ATOM 2466 O O . LYS A 1 302 ? 22.167 6.690 -10.122 1.00 91.56 302 LYS A O 1
ATOM 2471 N N . PRO A 1 303 ? 24.028 7.456 -9.093 1.00 91.31 303 PRO A N 1
ATOM 2472 C CA . PRO A 1 303 ? 23.961 6.543 -7.950 1.00 91.31 303 PRO A CA 1
ATOM 2473 C C . PRO A 1 303 ? 22.664 6.709 -7.150 1.00 91.31 303 PRO A C 1
ATOM 2475 O O . PRO A 1 303 ? 22.027 7.760 -7.211 1.00 91.31 303 PRO A O 1
ATOM 2478 N N . TYR A 1 304 ? 22.282 5.683 -6.387 1.00 91.00 304 TYR A N 1
ATOM 2479 C CA . TYR A 1 304 ? 21.030 5.678 -5.623 1.00 91.00 304 TYR A CA 1
ATOM 2480 C C . TYR A 1 304 ? 20.976 6.816 -4.591 1.00 91.00 304 TYR A C 1
ATOM 2482 O O . TYR A 1 304 ? 19.959 7.487 -4.453 1.00 91.00 304 TYR A O 1
ATOM 2490 N N . GLU A 1 305 ? 22.089 7.081 -3.910 1.00 89.06 305 GLU A N 1
ATOM 2491 C CA . GLU A 1 305 ? 22.220 8.106 -2.867 1.00 89.06 305 GLU A CA 1
ATOM 2492 C C . GLU A 1 305 ? 22.075 9.532 -3.410 1.00 89.06 305 GLU A C 1
ATOM 2494 O O . GLU A 1 305 ? 21.746 10.453 -2.667 1.00 89.06 305 GLU A O 1
ATOM 2499 N N . GLU A 1 306 ? 22.328 9.715 -4.706 1.00 91.38 306 GLU A N 1
ATOM 2500 C CA . GLU A 1 306 ? 22.226 10.998 -5.402 1.00 91.38 306 GLU A CA 1
ATOM 2501 C C . GLU A 1 306 ? 20.878 11.170 -6.117 1.00 91.38 306 GLU A C 1
ATOM 2503 O O . GLU A 1 306 ? 20.652 12.181 -6.798 1.00 91.38 306 GLU A O 1
ATOM 2508 N N . GLN A 1 307 ? 19.979 10.186 -5.996 1.00 87.94 307 GLN A N 1
ATOM 2509 C CA . GLN A 1 307 ? 18.640 10.281 -6.556 1.00 87.94 307 GLN A CA 1
ATOM 2510 C C . GLN A 1 307 ? 17.833 11.342 -5.818 1.00 87.94 307 GLN A C 1
ATOM 2512 O O . GLN A 1 307 ? 17.816 11.433 -4.592 1.00 87.94 307 GLN A O 1
ATOM 2517 N N . THR A 1 308 ? 17.117 12.145 -6.597 1.00 83.00 308 THR A N 1
ATOM 2518 C CA . THR A 1 308 ? 16.105 13.051 -6.064 1.00 83.00 308 THR A CA 1
ATOM 2519 C C . THR A 1 308 ? 14.794 12.287 -6.025 1.00 83.00 308 THR A C 1
ATOM 2521 O O . THR A 1 308 ? 14.157 12.087 -7.061 1.00 83.00 308 THR A O 1
ATOM 2524 N N . PHE A 1 309 ? 14.437 11.809 -4.837 1.00 78.44 309 PHE A N 1
ATOM 2525 C CA . PHE A 1 309 ? 13.134 11.205 -4.594 1.00 78.44 309 PHE A CA 1
ATOM 2526 C C . PHE A 1 309 ? 12.070 12.288 -4.646 1.00 78.44 309 PHE A C 1
ATOM 2528 O O . PHE A 1 309 ? 12.282 13.402 -4.157 1.00 78.44 309 PHE A O 1
ATOM 2535 N N . VAL A 1 310 ? 10.944 11.961 -5.265 1.00 68.12 310 VAL A N 1
ATOM 2536 C CA . VAL A 1 310 ? 9.786 12.837 -5.200 1.00 68.12 310 VAL A CA 1
ATOM 2537 C C . VAL A 1 310 ? 9.198 12.699 -3.793 1.00 68.12 310 VAL A C 1
ATOM 2539 O O . VAL A 1 310 ? 9.209 11.610 -3.214 1.00 68.12 310 VAL A O 1
ATOM 2542 N N . SER A 1 311 ? 8.803 13.834 -3.221 1.00 66.06 311 SER A N 1
ATOM 2543 C CA . SER A 1 311 ? 7.962 13.908 -2.030 1.00 66.06 311 SER A CA 1
ATOM 2544 C C . SER A 1 311 ? 6.865 14.904 -2.358 1.00 66.06 311 SER A C 1
ATOM 2546 O O . SER A 1 311 ? 7.094 16.113 -2.279 1.00 66.06 311 SER A O 1
ATOM 2548 N N . LEU A 1 312 ? 5.697 14.416 -2.757 1.00 62.31 312 LEU A N 1
ATOM 2549 C CA . LEU A 1 312 ? 4.547 15.267 -2.992 1.00 62.31 312 LEU A CA 1
ATOM 2550 C C . LEU A 1 312 ? 4.081 15.828 -1.648 1.00 62.31 312 LEU A C 1
ATOM 2552 O O . LEU A 1 312 ? 4.113 15.184 -0.594 1.00 62.31 312 LEU A O 1
ATOM 2556 N N . ASN A 1 313 ? 3.764 17.113 -1.687 1.00 57.56 313 ASN A N 1
ATOM 2557 C CA . ASN A 1 313 ? 3.475 17.928 -0.518 1.00 57.56 313 ASN A CA 1
ATOM 2558 C C . ASN A 1 313 ? 2.201 17.461 0.209 1.00 57.56 313 ASN A C 1
ATOM 2560 O O . ASN A 1 313 ? 1.355 16.772 -0.351 1.00 57.56 313 ASN A O 1
ATOM 2564 N N . GLU A 1 314 ? 2.023 17.869 1.472 1.00 58.44 314 GLU A N 1
ATOM 2565 C CA . GLU A 1 314 ? 0.900 17.415 2.318 1.00 58.44 314 GLU A CA 1
ATOM 2566 C C . GLU A 1 314 ? -0.494 17.893 1.872 1.00 58.44 314 GLU A C 1
ATOM 2568 O O . GLU A 1 314 ? -1.484 17.613 2.550 1.00 58.44 314 GLU A O 1
ATOM 2573 N N . ASN A 1 315 ? -0.579 18.642 0.776 1.00 62.66 315 ASN A N 1
ATOM 2574 C CA . ASN A 1 315 ? -1.816 19.187 0.249 1.00 62.66 315 ASN A CA 1
ATOM 2575 C C . ASN A 1 315 ? -1.946 18.893 -1.257 1.00 62.66 315 ASN A C 1
ATOM 2577 O O . ASN A 1 315 ? -0.968 18.695 -1.985 1.00 62.66 315 ASN A O 1
ATOM 2581 N N . ILE A 1 316 ? -3.191 18.891 -1.734 1.00 66.31 316 ILE A N 1
ATOM 2582 C CA . ILE A 1 316 ? -3.505 18.561 -3.128 1.00 66.31 316 ILE A CA 1
ATOM 2583 C C . ILE A 1 316 ? -2.991 19.641 -4.102 1.00 66.31 316 ILE A C 1
ATOM 2585 O O . ILE A 1 316 ? -2.703 19.332 -5.256 1.00 66.31 316 ILE A O 1
ATOM 2589 N N . ARG A 1 317 ? -2.828 20.894 -3.651 1.00 65.88 317 ARG A N 1
ATOM 2590 C CA . ARG A 1 317 ? -2.417 22.042 -4.489 1.00 65.88 317 ARG A CA 1
ATOM 2591 C C . ARG A 1 317 ? -1.048 21.827 -5.071 1.00 65.88 317 ARG A C 1
ATOM 2593 O O . ARG A 1 317 ? -0.871 21.802 -6.288 1.00 65.88 317 ARG A O 1
ATOM 2600 N N . ASP A 1 318 ? -0.108 21.639 -4.174 1.00 69.31 318 ASP A N 1
ATOM 2601 C CA . ASP A 1 318 ? 1.282 21.488 -4.525 1.00 69.31 318 ASP A CA 1
ATOM 2602 C C . ASP A 1 318 ? 1.471 20.169 -5.298 1.00 69.31 318 ASP A C 1
ATOM 2604 O O . ASP A 1 318 ? 2.163 20.147 -6.311 1.00 69.31 318 ASP A O 1
ATOM 2608 N N . SER A 1 319 ? 0.716 19.116 -4.946 1.00 73.88 319 SER A N 1
ATOM 2609 C CA . SER A 1 319 ? 0.709 17.845 -5.686 1.00 73.88 319 SER A CA 1
ATOM 2610 C C . SER A 1 319 ? 0.277 17.998 -7.155 1.00 73.88 319 SER A C 1
ATOM 2612 O O . SER A 1 319 ? 0.910 17.438 -8.048 1.00 73.88 319 SER A O 1
ATOM 2614 N N . VAL A 1 320 ? -0.775 18.774 -7.449 1.00 74.81 320 VAL A N 1
ATOM 2615 C CA . VAL A 1 320 ? -1.232 19.018 -8.833 1.00 74.81 320 VAL A CA 1
ATOM 2616 C C . VAL A 1 320 ? -0.190 19.800 -9.638 1.00 74.81 320 VAL A C 1
ATOM 2618 O O . VAL A 1 320 ? 0.069 19.464 -10.800 1.00 74.81 320 VAL A O 1
ATOM 2621 N N . ALA A 1 321 ? 0.413 20.827 -9.035 1.00 73.44 321 ALA A N 1
ATOM 2622 C CA . ALA A 1 321 ? 1.457 21.627 -9.672 1.00 73.44 321 ALA A CA 1
ATOM 2623 C C . ALA A 1 321 ? 2.708 20.785 -9.976 1.00 73.44 321 ALA A C 1
ATOM 2625 O O . ALA A 1 321 ? 3.218 20.812 -11.103 1.00 73.44 321 ALA A O 1
ATOM 2626 N N . ASP A 1 322 ? 3.146 19.987 -9.002 1.00 77.12 322 ASP A N 1
ATOM 2627 C CA . ASP A 1 322 ? 4.303 19.104 -9.117 1.00 77.12 322 ASP A CA 1
ATOM 2628 C C . ASP A 1 322 ? 4.081 18.055 -10.211 1.00 77.12 322 ASP A C 1
ATOM 2630 O O . ASP A 1 322 ? 4.936 17.899 -11.086 1.00 77.12 322 ASP A O 1
ATOM 2634 N N . ILE A 1 323 ? 2.905 17.411 -10.256 1.00 81.88 323 ILE A N 1
ATOM 2635 C CA . ILE A 1 323 ? 2.570 16.419 -11.292 1.00 81.88 323 ILE A CA 1
ATOM 2636 C C . ILE A 1 323 ? 2.587 17.045 -12.693 1.00 81.88 323 ILE A C 1
ATOM 2638 O O . ILE A 1 323 ? 3.152 16.455 -13.621 1.00 81.88 323 ILE A O 1
ATOM 2642 N N . CYS A 1 324 ? 2.018 18.245 -12.864 1.00 81.50 324 CYS A N 1
ATOM 2643 C CA . CYS A 1 324 ? 2.077 18.958 -14.145 1.00 81.50 324 CYS A CA 1
ATOM 2644 C C . CYS A 1 324 ? 3.527 19.178 -14.596 1.00 81.50 324 CYS A C 1
ATOM 2646 O O . CYS A 1 324 ? 3.868 18.913 -15.751 1.00 81.50 324 CYS A O 1
ATOM 2648 N N . MET A 1 325 ? 4.387 19.627 -13.680 1.00 82.62 325 MET A N 1
ATOM 2649 C CA . MET A 1 325 ? 5.793 19.906 -13.957 1.00 82.62 325 MET A CA 1
ATOM 2650 C C . MET A 1 325 ? 6.574 18.633 -14.312 1.00 82.62 325 MET A C 1
ATOM 2652 O O . MET A 1 325 ? 7.223 18.586 -15.359 1.00 82.62 325 MET A O 1
ATOM 2656 N N . VAL A 1 326 ? 6.493 17.583 -13.486 1.00 82.50 326 VAL A N 1
ATOM 2657 C CA . VAL A 1 326 ? 7.284 16.346 -13.659 1.00 82.50 326 VAL A CA 1
ATOM 2658 C C . VAL A 1 326 ? 6.843 15.505 -14.859 1.00 82.50 326 VAL A C 1
ATOM 2660 O O . VAL A 1 326 ? 7.644 14.726 -15.385 1.00 82.50 326 VAL A O 1
ATOM 2663 N N . LYS A 1 327 ? 5.588 15.662 -15.308 1.00 84.50 327 LYS A N 1
ATOM 2664 C CA . LYS A 1 327 ? 5.048 15.014 -16.515 1.00 84.50 327 LYS A CA 1
ATOM 2665 C C . LYS A 1 327 ? 5.091 15.909 -17.761 1.00 84.50 327 LYS A C 1
ATOM 2667 O O . LYS A 1 327 ? 4.733 15.438 -18.841 1.00 84.50 327 LYS A O 1
ATOM 2672 N N . GLY A 1 328 ? 5.531 17.164 -17.635 1.00 83.06 328 GLY A N 1
ATOM 2673 C CA . GLY A 1 328 ? 5.630 18.112 -18.749 1.00 83.06 328 GLY A CA 1
ATOM 2674 C C . GLY A 1 328 ? 4.279 18.518 -19.347 1.00 83.06 328 GLY A C 1
ATOM 2675 O O . GLY A 1 328 ? 4.207 18.800 -20.542 1.00 83.06 328 GLY A O 1
ATOM 2676 N N . ILE A 1 329 ? 3.216 18.526 -18.539 1.00 83.56 329 ILE A N 1
ATOM 2677 C CA . ILE A 1 329 ? 1.864 18.893 -18.973 1.00 83.56 329 ILE A CA 1
ATOM 2678 C C . ILE A 1 329 ? 1.812 20.410 -19.137 1.00 83.56 329 ILE A C 1
ATOM 2680 O O . ILE A 1 329 ? 2.031 21.172 -18.192 1.00 83.56 329 ILE A O 1
ATOM 2684 N N . SER A 1 330 ? 1.548 20.859 -20.362 1.00 79.19 330 SER A N 1
ATOM 2685 C CA . SER A 1 330 ? 1.552 22.286 -20.690 1.00 79.19 330 SER A CA 1
ATOM 2686 C C . SER A 1 330 ? 0.207 22.955 -20.388 1.00 79.19 330 SER A C 1
ATOM 2688 O O . SER A 1 330 ? -0.846 22.317 -20.387 1.00 79.19 330 SER A O 1
ATOM 2690 N N . LYS A 1 331 ? 0.212 24.284 -20.208 1.00 75.56 331 LYS A N 1
ATOM 2691 C CA . LYS A 1 331 ? -1.041 25.057 -20.118 1.00 75.56 331 LYS A CA 1
ATOM 2692 C C . LYS A 1 331 ? -1.888 24.934 -21.390 1.00 75.56 331 LYS A C 1
ATOM 2694 O O . LYS A 1 331 ? -3.110 24.931 -21.299 1.00 75.56 331 LYS A O 1
ATOM 2699 N N . ASP A 1 332 ? -1.256 24.798 -22.554 1.00 76.62 332 ASP A N 1
ATOM 2700 C CA . ASP A 1 332 ? -1.951 24.612 -23.833 1.00 76.62 332 ASP A CA 1
ATOM 2701 C C . ASP A 1 332 ? -2.648 23.247 -23.911 1.00 76.62 332 ASP A C 1
ATOM 2703 O O . ASP A 1 332 ? -3.750 23.141 -24.447 1.00 76.62 332 ASP A O 1
ATOM 2707 N N . GLU A 1 333 ? -2.056 22.217 -23.305 1.00 78.31 333 GLU A N 1
ATOM 2708 C CA . GLU A 1 333 ? -2.682 20.903 -23.155 1.00 78.31 333 GLU A CA 1
ATOM 2709 C C . GLU A 1 333 ? -3.922 20.992 -22.251 1.00 78.31 333 GLU A C 1
ATOM 2711 O O . GLU A 1 333 ? -4.999 20.560 -22.658 1.00 78.31 333 GLU A O 1
ATOM 2716 N N . LEU A 1 334 ? -3.832 21.666 -21.097 1.00 78.81 334 LEU A N 1
ATOM 2717 C CA . LEU A 1 334 ? -4.994 21.921 -20.227 1.00 78.81 334 LEU A CA 1
ATOM 2718 C C . LEU A 1 334 ? -6.116 22.689 -20.957 1.00 78.81 334 LEU A C 1
ATOM 2720 O O . LEU A 1 334 ? -7.294 22.336 -20.843 1.00 78.81 334 LEU A O 1
ATOM 2724 N N . LEU A 1 335 ? -5.751 23.702 -21.754 1.00 79.25 335 LEU A N 1
ATOM 2725 C CA . LEU A 1 335 ? -6.685 24.472 -22.583 1.00 79.25 335 LEU A CA 1
ATOM 2726 C C . LEU A 1 335 ? -7.375 23.603 -23.637 1.00 79.25 335 LEU A C 1
ATOM 2728 O O . LEU A 1 335 ? -8.581 23.742 -23.848 1.00 79.25 335 LEU A O 1
ATOM 2732 N N . SER A 1 336 ? -6.633 22.693 -24.275 1.00 80.81 336 SER A N 1
ATOM 2733 C CA . SER A 1 336 ? -7.169 21.793 -25.304 1.00 80.81 336 SER A CA 1
ATOM 2734 C C . SER A 1 336 ? -8.246 20.843 -24.769 1.00 80.81 336 SER A C 1
ATOM 2736 O O . SER A 1 336 ? -9.168 20.486 -25.499 1.00 80.81 336 SER A O 1
ATOM 2738 N N . PHE A 1 337 ? -8.200 20.527 -23.471 1.00 79.81 337 PHE A N 1
ATOM 2739 C CA . PHE A 1 337 ? -9.207 19.722 -22.773 1.00 79.81 337 PHE A CA 1
ATOM 2740 C C . PHE A 1 337 ? -10.332 20.556 -22.130 1.00 79.81 337 PHE A C 1
ATOM 2742 O O . PHE A 1 337 ? -11.155 20.040 -21.365 1.00 79.81 337 PHE A O 1
ATOM 2749 N N . GLY A 1 338 ? -10.406 21.850 -22.463 1.00 77.62 338 GLY A N 1
ATOM 2750 C CA . GLY A 1 338 ? -11.511 22.732 -22.093 1.00 77.62 338 GLY A CA 1
ATOM 2751 C C . GLY A 1 338 ? -11.385 23.393 -20.719 1.00 77.62 338 GLY A C 1
ATOM 2752 O O . GLY A 1 338 ? -12.390 23.889 -20.207 1.00 77.62 338 GLY A O 1
ATOM 2753 N N . ILE A 1 339 ? -10.191 23.427 -20.117 1.00 81.50 339 ILE A N 1
ATOM 2754 C CA . ILE A 1 339 ? -9.926 24.203 -18.896 1.00 81.50 339 ILE A CA 1
ATOM 2755 C C . ILE A 1 339 ? -9.432 25.587 -19.312 1.00 81.50 339 ILE A C 1
ATOM 2757 O O . ILE A 1 339 ? -8.330 25.725 -19.832 1.00 81.50 339 ILE A O 1
ATOM 2761 N N . SER A 1 340 ? -10.248 26.628 -19.110 1.00 81.19 340 SER A N 1
ATOM 2762 C CA . SER A 1 340 ? -9.886 27.994 -19.517 1.00 81.19 340 SER A CA 1
ATOM 2763 C C . SER A 1 340 ? -8.604 28.476 -18.827 1.00 81.19 340 SER A C 1
ATOM 2765 O O . SER A 1 340 ? -8.277 28.031 -17.732 1.00 81.19 340 SER A O 1
ATOM 2767 N N . LYS A 1 341 ? -7.893 29.441 -19.424 1.00 79.31 341 LYS A N 1
ATOM 2768 C CA . LYS A 1 341 ? -6.617 29.943 -18.878 1.00 79.31 341 LYS A CA 1
ATOM 2769 C C . LYS A 1 341 ? -6.769 30.459 -17.446 1.00 79.31 341 LYS A C 1
ATOM 2771 O O . LYS A 1 341 ? -6.016 30.070 -16.565 1.00 79.31 341 LYS A O 1
ATOM 2776 N N . GLN A 1 342 ? -7.790 31.286 -17.224 1.00 81.44 342 GLN A N 1
ATOM 2777 C CA . GLN A 1 342 ? -8.110 31.814 -15.900 1.00 81.44 342 GLN A CA 1
ATOM 2778 C C . GLN A 1 342 ? -8.431 30.687 -14.916 1.00 81.44 342 GLN A C 1
ATOM 2780 O O . GLN A 1 342 ? -8.030 30.749 -13.758 1.00 81.44 342 GLN A O 1
ATOM 2785 N N . ARG A 1 343 ? -9.141 29.649 -15.369 1.00 84.12 343 ARG A N 1
ATOM 2786 C CA . ARG A 1 343 ? -9.503 28.529 -14.506 1.00 84.12 343 ARG A CA 1
ATOM 2787 C C . ARG A 1 343 ? -8.325 27.604 -14.212 1.00 84.12 343 ARG A C 1
ATOM 2789 O O . ARG A 1 343 ? -8.230 27.119 -13.094 1.00 84.12 343 ARG A O 1
ATOM 2796 N N . SER A 1 344 ? -7.414 27.415 -15.163 1.00 75.19 344 SER A N 1
ATOM 2797 C CA . SER A 1 344 ? -6.165 26.674 -14.976 1.00 75.19 344 SER A CA 1
ATOM 2798 C C . SER A 1 344 ? -5.288 27.323 -13.908 1.00 75.19 344 SER A C 1
ATOM 2800 O O . SER A 1 344 ? -4.793 26.610 -13.042 1.00 75.19 344 SER A O 1
ATOM 2802 N N . ASP A 1 345 ? -5.152 28.653 -13.922 1.00 77.44 345 ASP A N 1
ATOM 2803 C CA . ASP A 1 345 ? -4.396 29.370 -12.888 1.00 77.44 345 ASP A CA 1
ATOM 2804 C C . ASP A 1 345 ? -5.057 29.188 -11.504 1.00 77.44 345 ASP A C 1
ATOM 2806 O O . ASP A 1 345 ? -4.380 28.847 -10.539 1.00 77.44 345 ASP A O 1
ATOM 2810 N N . VAL A 1 346 ? -6.393 29.284 -11.421 1.00 80.44 346 VAL A N 1
ATOM 2811 C CA . VAL A 1 346 ? -7.132 29.031 -10.168 1.00 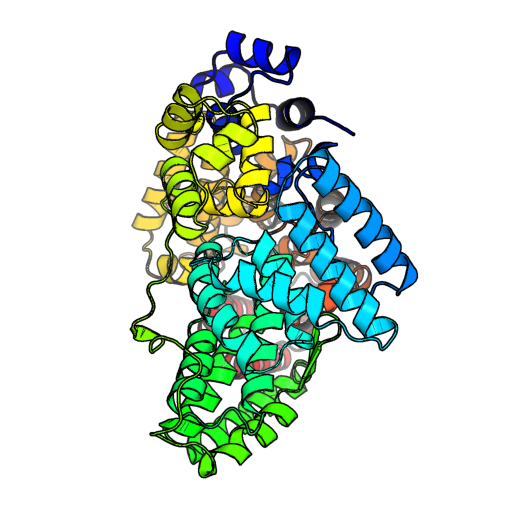80.44 346 VAL A CA 1
ATOM 2812 C C . VAL A 1 346 ? -6.987 27.587 -9.688 1.00 80.44 346 VAL A C 1
ATOM 2814 O O . VAL A 1 346 ? -6.820 27.377 -8.500 1.00 80.44 346 VAL A O 1
ATOM 2817 N N . ILE A 1 347 ? -7.039 26.589 -10.570 1.00 75.94 347 ILE A N 1
ATOM 2818 C CA . ILE A 1 347 ? -6.889 25.175 -10.190 1.00 75.94 347 ILE A CA 1
ATOM 2819 C C . ILE A 1 347 ? -5.493 24.891 -9.624 1.00 75.94 347 ILE A C 1
ATOM 2821 O O . ILE A 1 347 ? -5.366 24.134 -8.667 1.00 75.94 347 ILE A O 1
ATOM 2825 N N . VAL A 1 348 ? -4.454 25.489 -10.210 1.00 72.31 348 VAL A N 1
ATOM 2826 C CA . VAL A 1 348 ? -3.072 25.327 -9.738 1.00 72.31 348 VAL A CA 1
ATOM 2827 C C . VAL A 1 348 ? -2.862 26.041 -8.399 1.00 72.31 348 VAL A C 1
ATOM 2829 O O . VAL A 1 348 ? -2.145 25.535 -7.539 1.00 72.31 348 VAL A O 1
ATOM 2832 N N . ASP A 1 349 ? -3.504 27.192 -8.187 1.00 76.50 349 ASP A N 1
ATOM 2833 C CA . ASP A 1 349 ? -3.361 27.960 -6.947 1.00 76.50 349 ASP A CA 1
ATOM 2834 C C . ASP A 1 349 ? -4.316 27.538 -5.819 1.00 76.50 349 ASP A C 1
ATOM 2836 O O . ASP A 1 349 ? -3.981 27.708 -4.649 1.00 76.50 349 ASP A O 1
ATOM 2840 N N . GLN A 1 350 ? -5.498 27.026 -6.157 1.00 80.81 350 GLN A N 1
ATOM 2841 C CA . GLN A 1 350 ? -6.623 26.724 -5.260 1.00 80.81 350 GLN A CA 1
ATOM 2842 C C . GLN A 1 350 ? -7.401 25.494 -5.780 1.00 80.81 350 GLN A C 1
ATOM 2844 O O . GLN A 1 350 ? -8.560 25.610 -6.209 1.00 80.81 350 GLN A O 1
ATOM 2849 N N . PRO A 1 351 ? -6.790 24.294 -5.807 1.00 78.12 351 PRO A N 1
ATOM 2850 C CA . PRO A 1 351 ? -7.435 23.079 -6.313 1.00 78.12 351 PRO A CA 1
ATOM 2851 C C . PRO A 1 351 ? -8.683 22.690 -5.518 1.00 78.12 351 PRO A C 1
ATOM 2853 O O . PRO A 1 351 ? -9.549 22.008 -6.050 1.00 78.12 351 PRO A O 1
ATOM 2856 N N . GLU A 1 352 ? -8.821 23.115 -4.263 1.00 82.06 352 GLU A N 1
ATOM 2857 C CA . GLU A 1 352 ? -9.981 22.840 -3.419 1.00 82.06 352 GLU A CA 1
ATOM 2858 C C . GLU A 1 352 ? -11.274 23.436 -3.992 1.00 82.06 352 GLU A C 1
ATOM 2860 O O . GLU A 1 352 ? -12.368 22.976 -3.663 1.00 82.06 352 GLU A O 1
ATOM 2865 N N . LEU A 1 353 ? -11.156 24.426 -4.884 1.00 86.00 353 LEU A N 1
ATOM 2866 C CA . LEU A 1 353 ? -12.274 25.027 -5.608 1.00 86.00 353 LEU A CA 1
ATOM 2867 C C . LEU A 1 353 ? -12.619 24.295 -6.906 1.00 86.00 353 LEU A C 1
ATOM 2869 O O . LEU A 1 353 ? -13.589 24.674 -7.565 1.00 86.00 353 LEU A O 1
ATOM 2873 N N . MET A 1 354 ? -11.825 23.306 -7.316 1.00 86.00 354 MET A N 1
ATOM 2874 C CA . MET A 1 354 ? -12.066 22.495 -8.506 1.00 86.00 354 MET A CA 1
ATOM 2875 C C . MET A 1 354 ? -13.392 21.752 -8.358 1.00 86.00 354 MET A C 1
ATOM 2877 O O . MET A 1 354 ? -13.608 21.070 -7.361 1.00 86.00 354 MET A O 1
ATOM 2881 N N . THR A 1 355 ? -14.282 21.892 -9.334 1.00 86.69 355 THR A N 1
ATOM 2882 C CA . THR A 1 355 ? -15.547 21.144 -9.367 1.00 86.69 355 THR A CA 1
ATOM 2883 C C . THR A 1 355 ? -15.291 19.666 -9.656 1.00 86.69 355 THR A C 1
ATOM 2885 O O . THR A 1 355 ? -14.273 19.321 -10.258 1.00 86.69 355 THR A O 1
ATOM 2888 N N . LEU A 1 356 ? -16.229 18.789 -9.295 1.00 84.12 356 LEU A N 1
ATOM 2889 C CA . LEU A 1 356 ? -16.160 17.359 -9.620 1.00 84.12 356 LEU A CA 1
ATOM 2890 C C . LEU A 1 356 ? -15.877 17.112 -11.115 1.00 84.12 356 LEU A C 1
ATOM 2892 O O . LEU A 1 356 ? -14.978 16.347 -11.458 1.00 84.12 356 LEU A O 1
ATOM 2896 N N . THR A 1 357 ? -16.564 17.815 -12.018 1.00 84.06 357 THR A N 1
ATOM 2897 C CA . THR A 1 357 ? -16.331 17.682 -13.465 1.00 84.06 357 THR A CA 1
ATOM 2898 C C . THR A 1 357 ? -14.908 18.073 -13.867 1.00 84.06 357 THR A C 1
ATOM 2900 O O . THR A 1 357 ? -14.283 17.405 -14.692 1.00 84.06 357 THR A O 1
ATOM 2903 N N . GLU A 1 358 ? -14.376 19.164 -13.312 1.00 85.50 358 GLU A N 1
ATOM 2904 C CA . GLU A 1 358 ? -12.995 19.584 -13.573 1.00 85.50 358 GLU A CA 1
ATOM 2905 C C . GLU A 1 358 ? -11.995 18.586 -13.003 1.00 85.50 358 GLU A C 1
ATOM 2907 O O . GLU A 1 358 ? -10.988 18.305 -13.644 1.00 85.50 358 GLU A O 1
ATOM 2912 N N . MET A 1 359 ? -12.297 18.005 -11.849 1.00 84.25 359 MET A N 1
ATOM 2913 C CA . MET A 1 359 ? -11.465 16.998 -11.214 1.00 84.25 359 MET A CA 1
ATOM 2914 C C . MET A 1 359 ? -11.392 15.716 -12.025 1.00 84.25 359 MET A C 1
ATOM 2916 O O . MET A 1 359 ? -10.285 15.259 -12.281 1.00 84.25 359 MET A O 1
ATOM 2920 N N . LEU A 1 360 ? -12.512 15.193 -12.526 1.00 83.25 360 LEU A N 1
ATOM 2921 C CA . LEU A 1 360 ? -12.496 14.029 -13.418 1.00 83.25 360 LEU A CA 1
ATOM 2922 C C . LEU A 1 360 ? -11.646 14.303 -14.671 1.00 83.25 360 LEU A C 1
ATOM 2924 O O . LEU A 1 360 ? -10.790 13.497 -15.034 1.00 83.25 360 LEU A O 1
ATOM 2928 N N . LYS A 1 361 ? -11.781 15.490 -15.281 1.00 84.69 361 LYS A N 1
ATOM 2929 C CA . LYS A 1 361 ? -10.920 15.903 -16.406 1.00 84.69 361 LYS A CA 1
ATOM 2930 C C . LYS A 1 361 ? -9.448 15.976 -16.009 1.00 84.69 361 LYS A C 1
ATOM 2932 O O . LYS A 1 361 ? -8.595 15.475 -16.736 1.00 84.69 361 LYS A O 1
ATOM 2937 N N . MET A 1 362 ? -9.137 16.583 -14.866 1.00 83.94 362 MET A N 1
ATOM 2938 C CA . MET A 1 362 ? -7.767 16.685 -14.368 1.00 83.94 362 MET A CA 1
ATOM 2939 C C . MET A 1 362 ? -7.180 15.307 -14.075 1.00 83.94 362 MET A C 1
ATOM 2941 O O . MET A 1 362 ? -6.033 15.070 -14.433 1.00 83.94 362 MET A O 1
ATOM 2945 N N . MET A 1 363 ? -7.956 14.372 -13.526 1.00 85.44 363 MET A N 1
ATOM 2946 C CA . MET A 1 363 ? -7.5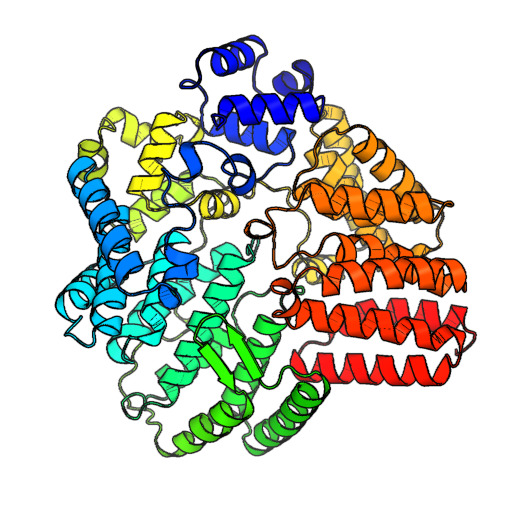14 12.992 -13.324 1.00 85.44 363 MET A CA 1
ATOM 2947 C C . MET A 1 363 ? -7.077 12.345 -14.640 1.00 85.44 363 MET A C 1
ATOM 2949 O O . MET A 1 363 ? -6.006 11.740 -14.702 1.00 85.44 363 MET A O 1
ATOM 2953 N N . HIS A 1 364 ? -7.832 12.564 -15.721 1.00 86.19 364 HIS A N 1
ATOM 2954 C CA . HIS A 1 364 ? -7.448 12.085 -17.046 1.00 86.19 364 HIS A CA 1
ATOM 2955 C C . HIS A 1 364 ? -6.173 12.727 -17.593 1.00 86.19 364 HIS A C 1
ATOM 2957 O O . HIS A 1 364 ? -5.310 12.032 -18.135 1.00 86.19 364 HIS A O 1
ATOM 2963 N N . ILE A 1 365 ? -6.055 14.048 -17.464 1.00 85.81 365 ILE A N 1
ATOM 2964 C CA . ILE A 1 365 ? -4.930 14.814 -18.013 1.00 85.81 365 ILE A CA 1
ATOM 2965 C C . ILE A 1 365 ? -3.641 14.497 -17.248 1.00 85.81 365 ILE A C 1
ATOM 2967 O O . ILE A 1 365 ? -2.612 14.184 -17.849 1.00 85.81 365 ILE A O 1
ATOM 2971 N N . LEU A 1 366 ? -3.717 14.527 -15.916 1.00 86.12 366 LEU A N 1
ATOM 2972 C CA . LEU A 1 366 ? -2.610 14.226 -15.010 1.00 86.12 366 LEU A CA 1
ATOM 2973 C C . LEU A 1 366 ? -2.283 12.732 -14.958 1.00 86.12 366 LEU A C 1
ATOM 2975 O O . LEU A 1 366 ? -1.202 12.368 -14.490 1.00 86.12 366 LEU A O 1
ATOM 2979 N N . ARG A 1 367 ? -3.193 11.876 -15.447 1.00 87.75 367 ARG A N 1
ATOM 2980 C CA . ARG A 1 367 ? -3.112 10.413 -15.368 1.00 87.75 367 ARG A CA 1
ATOM 2981 C C . ARG A 1 367 ? -2.959 9.961 -13.916 1.00 87.75 367 ARG A C 1
ATOM 2983 O O . ARG A 1 367 ? -1.997 9.284 -13.572 1.00 87.75 367 ARG A O 1
ATOM 2990 N N . VAL A 1 368 ? -3.860 10.417 -13.054 1.00 83.75 368 VAL A N 1
ATOM 2991 C CA . VAL A 1 368 ? -3.926 10.007 -11.643 1.00 83.75 368 VAL A CA 1
ATOM 2992 C C . VAL A 1 368 ? -5.185 9.190 -11.406 1.00 83.75 368 VAL A C 1
ATOM 2994 O O . VAL A 1 368 ? -6.242 9.479 -11.967 1.00 83.75 368 VAL A O 1
ATOM 2997 N N . GLU A 1 369 ? -5.065 8.180 -10.560 1.00 81.44 369 GLU A N 1
ATOM 2998 C CA . GLU A 1 369 ? -6.166 7.329 -10.130 1.00 81.44 369 GLU A CA 1
ATOM 2999 C C . GLU A 1 369 ? -6.699 7.758 -8.752 1.00 81.44 369 GLU A C 1
ATOM 3001 O O . GLU A 1 369 ? -6.011 8.459 -8.003 1.00 81.44 369 GLU A O 1
ATOM 3006 N N . PRO A 1 370 ? -7.897 7.298 -8.348 1.00 80.50 370 PRO A N 1
ATOM 3007 C CA . PRO A 1 370 ? -8.417 7.532 -6.997 1.00 80.50 370 PRO A CA 1
ATOM 3008 C C . PRO A 1 370 ? -7.436 7.136 -5.876 1.00 80.50 370 PRO A C 1
ATOM 3010 O O . PRO A 1 370 ? -7.377 7.770 -4.819 1.00 80.50 370 PRO A O 1
ATOM 3013 N N . THR A 1 371 ? -6.623 6.104 -6.118 1.00 77.25 371 THR A N 1
ATOM 3014 C CA . THR A 1 371 ? -5.530 5.686 -5.235 1.00 77.25 371 THR A CA 1
ATOM 3015 C C . THR A 1 371 ? -4.462 6.765 -5.073 1.00 77.25 371 THR A C 1
ATOM 3017 O O . THR A 1 371 ? -4.073 7.045 -3.943 1.00 77.25 371 THR A O 1
ATOM 3020 N N . ASP A 1 372 ? -4.014 7.388 -6.165 1.00 80.25 372 ASP A N 1
ATOM 3021 C CA . ASP A 1 372 ? -3.017 8.464 -6.125 1.00 80.25 372 ASP A CA 1
ATOM 3022 C C . ASP A 1 372 ? -3.532 9.633 -5.284 1.00 80.25 372 ASP A C 1
ATOM 3024 O O . ASP A 1 372 ? -2.848 10.114 -4.385 1.00 80.25 372 ASP A O 1
ATOM 3028 N N . ILE A 1 373 ? -4.793 10.025 -5.494 1.00 79.56 373 ILE A N 1
ATOM 3029 C CA . ILE A 1 373 ? -5.428 11.095 -4.716 1.00 79.56 373 ILE A CA 1
ATOM 3030 C C . ILE A 1 373 ? -5.513 10.711 -3.237 1.00 79.56 373 ILE A C 1
ATOM 3032 O O . ILE A 1 373 ? -5.229 11.539 -2.378 1.00 79.56 373 ILE A O 1
ATOM 3036 N N . THR A 1 374 ? -5.839 9.456 -2.915 1.00 78.06 374 THR A N 1
ATOM 3037 C CA . THR A 1 374 ? -5.863 8.979 -1.521 1.00 78.06 374 THR A CA 1
ATOM 3038 C C . THR A 1 374 ? -4.500 9.128 -0.840 1.00 78.06 374 THR A C 1
ATOM 3040 O O . THR A 1 374 ? -4.444 9.534 0.324 1.00 78.06 374 THR A O 1
ATOM 3043 N N . VAL A 1 375 ? -3.412 8.841 -1.562 1.00 75.19 375 VAL A N 1
ATOM 3044 C CA . VAL A 1 375 ? -2.030 9.011 -1.085 1.00 75.19 375 VAL A CA 1
ATOM 3045 C C . VAL A 1 375 ? -1.702 10.493 -0.901 1.00 75.19 375 VAL A C 1
ATOM 3047 O O . VAL A 1 375 ? -1.301 10.897 0.191 1.00 75.19 375 VAL A O 1
ATOM 3050 N N . TYR A 1 376 ? -1.928 11.311 -1.932 1.00 72.50 376 TYR A N 1
ATOM 3051 C CA . TYR A 1 376 ? -1.546 12.729 -1.954 1.00 72.50 376 TYR A CA 1
ATOM 3052 C C . TYR A 1 376 ? -2.367 13.582 -0.985 1.00 72.50 376 TYR A C 1
ATOM 3054 O O . TYR A 1 376 ? -1.860 14.531 -0.396 1.00 72.50 376 TYR A O 1
ATOM 3062 N N . ALA A 1 377 ? -3.631 13.219 -0.773 1.00 67.69 377 ALA A N 1
ATOM 3063 C CA . ALA A 1 377 ? -4.534 13.915 0.136 1.00 67.69 377 ALA A CA 1
ATOM 3064 C C . ALA A 1 377 ? -4.584 13.293 1.547 1.00 67.69 377 ALA A C 1
ATOM 3066 O O . ALA A 1 377 ? -5.212 13.858 2.439 1.00 67.69 377 ALA A O 1
ATOM 3067 N N . LYS A 1 378 ? -3.934 12.138 1.773 1.00 66.44 378 LYS A N 1
ATOM 3068 C CA . LYS A 1 378 ? -3.865 11.419 3.067 1.00 66.44 378 LYS A CA 1
ATOM 3069 C C . LYS A 1 378 ? -5.239 11.189 3.747 1.00 66.44 378 LYS A C 1
ATOM 3071 O O . LYS A 1 378 ? -5.334 11.209 4.974 1.00 66.44 378 LYS A O 1
ATOM 3076 N N . LEU A 1 379 ? -6.292 10.931 2.962 1.00 58.97 379 LEU A N 1
ATOM 3077 C CA . LEU A 1 379 ? -7.719 11.031 3.355 1.00 58.97 379 LEU A CA 1
ATOM 3078 C C . LEU A 1 379 ? -8.249 9.956 4.321 1.00 58.97 379 LEU A C 1
ATOM 3080 O O . LEU A 1 379 ? -9.313 10.100 4.905 1.00 58.97 379 LEU A O 1
ATOM 3084 N N . THR A 1 380 ? -7.533 8.856 4.523 1.00 54.97 380 THR A N 1
ATOM 3085 C CA . THR A 1 380 ? -8.078 7.660 5.199 1.00 54.97 380 THR A CA 1
ATOM 3086 C C . THR A 1 380 ? -7.988 7.664 6.714 1.00 54.97 380 THR A C 1
ATOM 3088 O O . THR A 1 380 ? -8.005 6.594 7.311 1.00 54.97 380 THR A O 1
ATOM 3091 N N . VAL A 1 381 ? -7.845 8.819 7.364 1.00 54.19 381 VAL A N 1
ATOM 3092 C CA . VAL A 1 381 ? -7.407 8.936 8.767 1.00 54.19 381 VAL A CA 1
ATOM 3093 C C . VAL A 1 381 ? -5.928 8.531 8.919 1.00 54.19 381 VAL A C 1
ATOM 3095 O O . VAL A 1 381 ? -5.508 7.434 8.524 1.00 54.19 381 VAL A O 1
ATOM 3098 N N . ARG A 1 382 ? -5.122 9.437 9.489 1.00 52.38 382 ARG A N 1
ATOM 3099 C CA . ARG A 1 382 ? -3.710 9.205 9.834 1.00 52.38 382 ARG A CA 1
ATOM 3100 C C . ARG A 1 382 ? -3.618 8.274 11.041 1.00 52.38 382 ARG A C 1
ATOM 3102 O O . ARG A 1 382 ? -3.266 8.686 12.135 1.00 52.38 382 ARG A O 1
ATOM 3109 N N . THR A 1 383 ? -3.921 7.003 10.844 1.00 43.38 383 THR A N 1
ATOM 3110 C CA . THR A 1 383 ? -3.561 5.991 11.828 1.00 43.38 383 THR A CA 1
ATOM 3111 C C . THR A 1 383 ? -2.080 5.651 11.664 1.00 43.38 383 THR A C 1
ATOM 3113 O O . THR A 1 383 ? -1.631 5.505 10.520 1.00 43.38 383 THR A O 1
ATOM 3116 N N . PRO A 1 384 ? -1.322 5.481 12.759 1.00 43.38 384 PRO A N 1
ATOM 3117 C CA . PRO A 1 384 ? 0.021 4.926 12.715 1.00 43.38 384 PRO A CA 1
ATOM 3118 C C . PRO A 1 384 ? 0.060 3.660 11.861 1.00 43.38 384 PRO A C 1
ATOM 3120 O O . PRO A 1 384 ? -0.568 2.649 12.178 1.00 43.38 384 PRO A O 1
ATOM 3123 N N . GLY A 1 385 ? 0.771 3.718 10.735 1.00 38.84 385 GLY A N 1
ATOM 3124 C CA . GLY A 1 385 ? 1.150 2.506 10.020 1.00 38.84 385 GLY A CA 1
ATOM 3125 C C . GLY A 1 385 ? 2.074 1.665 10.899 1.00 38.84 385 GLY A C 1
ATOM 3126 O O . GLY A 1 385 ? 2.664 2.162 11.851 1.00 38.84 385 GLY A O 1
ATOM 3127 N N . VAL A 1 386 ? 2.266 0.393 10.562 1.00 38.66 386 VAL A N 1
ATOM 3128 C CA . VAL A 1 386 ? 3.177 -0.470 11.333 1.00 38.66 386 VAL A CA 1
ATOM 3129 C C . VAL A 1 386 ? 4.637 0.031 11.288 1.00 38.66 386 VAL A C 1
ATOM 3131 O O . VAL A 1 386 ? 5.407 -0.296 12.178 1.00 38.66 386 VAL A O 1
ATOM 3134 N N . ASP A 1 387 ? 5.001 0.883 10.321 1.00 38.19 387 ASP A N 1
ATOM 3135 C CA . ASP A 1 387 ? 6.283 1.618 10.320 1.00 38.19 387 ASP A CA 1
ATOM 3136 C C . ASP A 1 387 ? 6.327 2.775 11.321 1.00 38.19 387 ASP A C 1
ATOM 3138 O O . ASP A 1 387 ? 7.387 3.116 11.831 1.00 38.19 387 ASP A O 1
ATOM 3142 N N . TRP A 1 388 ? 5.178 3.357 11.655 1.00 44.78 388 TRP A N 1
ATOM 3143 C CA . TRP A 1 388 ? 5.090 4.347 12.720 1.00 44.78 388 TRP A CA 1
ATOM 3144 C C . TRP A 1 388 ? 5.059 3.697 14.097 1.00 44.78 388 TRP A C 1
ATOM 3146 O O . TRP A 1 388 ? 5.330 4.384 15.069 1.00 44.78 388 TRP A O 1
ATOM 3156 N N . ASN A 1 389 ? 4.805 2.390 14.226 1.00 43.09 389 ASN A N 1
ATOM 3157 C CA . ASN A 1 389 ? 5.017 1.725 15.512 1.00 43.09 389 ASN A CA 1
ATOM 3158 C C . ASN A 1 389 ? 6.491 1.781 15.949 1.00 43.09 389 ASN A C 1
ATOM 3160 O O . ASN A 1 389 ? 6.728 1.784 17.147 1.00 43.09 389 ASN A O 1
ATOM 3164 N N . ASP A 1 390 ? 7.468 1.907 15.037 1.00 45.31 390 ASP A N 1
ATOM 3165 C CA . ASP A 1 390 ? 8.855 2.243 15.415 1.00 45.31 390 ASP A CA 1
ATOM 3166 C C . ASP A 1 390 ? 8.925 3.655 16.030 1.00 45.31 390 ASP A C 1
ATOM 3168 O O . ASP A 1 390 ? 9.661 3.892 16.986 1.00 45.31 390 ASP A O 1
ATOM 3172 N N . SER A 1 391 ? 8.112 4.588 15.521 1.00 53.47 391 SER A N 1
ATOM 3173 C CA . SER A 1 391 ? 7.947 5.930 16.094 1.00 53.47 391 SER A CA 1
ATOM 3174 C C . SER A 1 391 ? 7.198 5.914 17.436 1.00 53.47 391 SER A C 1
ATOM 3176 O O . SER A 1 391 ? 7.521 6.721 18.300 1.00 53.47 391 SER A O 1
ATOM 3178 N N . PHE A 1 392 ? 6.250 4.986 17.638 1.00 63.62 392 PHE A N 1
ATOM 3179 C CA . PHE A 1 392 ? 5.434 4.872 18.858 1.00 63.62 392 PHE A CA 1
ATOM 3180 C C . PHE A 1 392 ? 6.007 3.939 19.926 1.00 63.62 392 PHE A C 1
ATOM 3182 O O . PHE A 1 392 ? 5.665 4.081 21.093 1.00 63.62 392 PHE A O 1
ATOM 3189 N N . ALA A 1 393 ? 6.916 3.027 19.580 1.00 62.22 393 ALA A N 1
ATOM 3190 C CA . ALA A 1 393 ? 7.628 2.203 20.557 1.00 62.22 393 ALA A CA 1
ATOM 3191 C C . ALA A 1 393 ? 8.514 3.055 21.480 1.00 62.22 393 ALA A C 1
ATOM 3193 O O . ALA A 1 393 ? 8.803 2.653 22.604 1.00 62.22 393 ALA A O 1
ATOM 3194 N N . ALA A 1 394 ? 8.934 4.231 21.004 1.00 68.56 394 ALA A N 1
ATOM 3195 C CA . ALA A 1 394 ? 9.630 5.236 21.798 1.00 68.56 394 ALA A CA 1
ATOM 3196 C C . ALA A 1 394 ? 8.678 6.186 22.551 1.00 68.56 394 ALA A C 1
ATOM 3198 O O . ALA A 1 394 ? 9.151 6.965 23.379 1.00 68.56 394 ALA A O 1
ATOM 3199 N N . CYS A 1 395 ? 7.369 6.149 22.275 1.00 76.06 395 CYS A N 1
ATOM 3200 C CA . CYS A 1 395 ? 6.407 7.011 22.952 1.00 76.06 395 CYS A CA 1
ATOM 3201 C C . CYS A 1 395 ? 6.211 6.576 24.401 1.00 76.06 395 CYS A C 1
ATOM 3203 O O . CYS A 1 395 ? 6.041 5.401 24.730 1.00 76.06 395 CYS A O 1
ATOM 3205 N N . THR A 1 396 ? 6.209 7.570 25.275 1.00 83.00 396 THR A N 1
ATOM 3206 C CA . THR A 1 396 ? 5.932 7.426 26.697 1.00 83.00 396 THR A CA 1
ATOM 3207 C C . THR A 1 396 ? 4.426 7.404 26.963 1.00 83.00 396 THR A C 1
ATOM 3209 O O . THR A 1 396 ? 3.609 7.749 26.107 1.00 83.00 396 THR A O 1
ATOM 3212 N N . ALA A 1 397 ? 4.041 7.057 28.193 1.00 86.12 397 ALA A N 1
ATOM 3213 C CA . ALA A 1 397 ? 2.652 7.162 28.636 1.00 86.12 397 ALA A CA 1
ATOM 3214 C C . ALA A 1 397 ? 2.073 8.581 28.480 1.00 86.12 397 ALA A C 1
ATOM 3216 O O . ALA A 1 397 ? 0.900 8.726 28.141 1.00 86.12 397 ALA A O 1
ATOM 3217 N N . GLU A 1 398 ? 2.888 9.623 28.677 1.00 88.12 398 GLU A N 1
ATOM 3218 C CA . GLU A 1 398 ? 2.439 11.013 28.536 1.00 88.12 398 GLU A CA 1
ATOM 3219 C C . GLU A 1 398 ? 2.249 11.415 27.067 1.00 88.12 398 GLU A C 1
ATOM 3221 O O . GLU A 1 398 ? 1.305 12.144 26.751 1.00 88.12 398 GLU A O 1
ATOM 3226 N N . ASP A 1 399 ? 3.082 10.891 26.159 1.00 87.12 399 ASP A N 1
ATOM 3227 C CA . ASP A 1 399 ? 2.917 11.106 24.716 1.00 87.12 399 ASP A CA 1
ATOM 3228 C C . ASP A 1 399 ? 1.575 10.534 24.248 1.00 87.12 399 ASP A C 1
ATOM 3230 O O . ASP A 1 399 ? 0.765 11.245 23.650 1.00 87.12 399 ASP A O 1
ATOM 3234 N N . PHE A 1 400 ? 1.289 9.274 24.600 1.00 88.88 400 PHE A N 1
ATOM 3235 C CA . PHE A 1 400 ? 0.016 8.637 24.260 1.00 88.88 400 PHE A CA 1
ATOM 3236 C C . PHE A 1 400 ? -1.177 9.370 24.868 1.00 88.88 400 PHE A C 1
ATOM 3238 O O . PHE A 1 400 ? -2.155 9.621 24.166 1.00 88.88 400 PHE A O 1
ATOM 3245 N N . LYS A 1 401 ? -1.096 9.764 26.142 1.00 91.12 401 LYS A N 1
ATOM 3246 C CA . LYS A 1 401 ? -2.155 10.533 26.803 1.00 91.12 401 LYS A CA 1
ATOM 3247 C C . LYS A 1 401 ? -2.436 11.852 26.080 1.00 91.12 401 LYS A C 1
ATOM 3249 O O . LYS A 1 401 ? -3.595 12.170 25.829 1.00 91.12 401 LYS A O 1
ATOM 3254 N N . THR A 1 402 ? -1.390 12.590 25.707 1.00 91.31 402 THR A N 1
ATOM 3255 C CA . THR A 1 402 ? -1.518 13.856 24.968 1.00 91.31 402 THR A CA 1
ATOM 3256 C C . THR A 1 402 ? -2.183 13.639 23.612 1.00 91.31 402 THR A C 1
ATOM 3258 O O . THR A 1 402 ? -3.076 14.395 23.232 1.00 91.31 402 THR A O 1
ATOM 3261 N N . MET A 1 403 ? -1.780 12.594 22.888 1.00 89.62 403 MET A N 1
ATOM 3262 C CA . MET A 1 403 ? -2.352 12.268 21.582 1.00 89.62 403 MET A CA 1
ATOM 3263 C C . MET A 1 403 ? -3.822 11.853 21.668 1.00 89.62 403 MET A C 1
ATOM 3265 O O . MET A 1 403 ? -4.627 12.329 20.872 1.00 89.62 403 MET A O 1
ATOM 3269 N N . ILE A 1 404 ? -4.179 11.008 22.639 1.00 92.38 404 ILE A N 1
ATOM 3270 C CA . ILE A 1 404 ? -5.563 10.578 22.884 1.00 92.38 404 ILE A CA 1
ATOM 3271 C C . ILE A 1 404 ? -6.434 11.797 23.204 1.00 92.38 404 ILE A C 1
ATOM 3273 O O . ILE A 1 404 ? -7.415 12.036 22.504 1.00 92.38 404 ILE A O 1
ATOM 3277 N N . GLN A 1 405 ? -6.021 12.617 24.178 1.00 95.19 405 GLN A N 1
ATOM 3278 C CA . GLN A 1 405 ? -6.783 13.798 24.590 1.00 95.19 405 GLN A CA 1
ATOM 3279 C C . GLN A 1 405 ? -6.944 14.806 23.446 1.00 95.19 405 GLN A C 1
ATOM 3281 O O . GLN A 1 405 ? -8.017 15.366 23.264 1.00 95.19 405 GLN A O 1
ATOM 3286 N N . THR A 1 406 ? -5.900 15.016 22.638 1.00 93.44 406 THR A N 1
ATOM 3287 C CA . THR A 1 406 ? -5.958 15.945 21.496 1.00 93.44 406 THR A CA 1
ATOM 3288 C C . THR A 1 406 ? -7.043 15.547 20.496 1.00 93.44 406 THR A C 1
ATOM 3290 O O . THR A 1 406 ? -7.745 16.411 19.966 1.00 93.44 406 THR A O 1
ATOM 3293 N N . GLU A 1 407 ? -7.177 14.250 20.223 1.00 92.88 407 GLU A N 1
ATOM 3294 C CA . GLU A 1 407 ? -8.195 13.733 19.311 1.00 92.88 407 GLU A CA 1
ATOM 3295 C C . GLU A 1 407 ? -9.588 13.742 19.954 1.00 92.88 407 GLU A C 1
ATOM 3297 O O . GLU A 1 407 ? -10.555 14.118 19.299 1.00 92.88 407 GLU A O 1
ATOM 3302 N N . GLU A 1 408 ? -9.709 13.413 21.240 1.00 95.12 408 GLU A N 1
ATOM 3303 C CA . GLU A 1 408 ? -10.987 13.488 21.963 1.00 95.12 408 GLU A CA 1
ATOM 3304 C C . GLU A 1 408 ? -11.510 14.932 22.032 1.00 95.12 408 GLU A C 1
ATOM 3306 O O . GLU A 1 408 ? -12.638 15.192 21.614 1.00 95.12 408 GLU A O 1
ATOM 3311 N N . ASP A 1 409 ? -10.662 15.898 22.392 1.00 96.56 409 ASP A N 1
ATOM 3312 C CA . ASP A 1 409 ? -10.995 17.330 22.396 1.00 96.56 409 ASP A CA 1
ATOM 3313 C C . ASP A 1 409 ? -11.347 17.845 20.989 1.00 96.56 409 ASP A C 1
ATOM 3315 O O . ASP A 1 409 ? -12.123 18.792 20.813 1.00 96.56 409 ASP A O 1
ATOM 3319 N N . ALA A 1 410 ? -10.724 17.293 19.945 1.00 92.81 410 ALA A N 1
ATOM 3320 C CA . ALA A 1 410 ? -11.068 17.626 18.566 1.00 92.81 410 ALA A CA 1
ATOM 3321 C C . ALA A 1 410 ? -12.434 17.046 18.179 1.00 92.81 410 ALA A C 1
ATOM 3323 O O . ALA A 1 410 ? -13.226 17.749 17.545 1.00 92.81 410 ALA A O 1
ATOM 3324 N N . TYR A 1 411 ? -12.736 15.814 18.590 1.00 94.94 411 TYR A N 1
ATOM 3325 C CA . TYR A 1 411 ? -14.040 15.197 18.377 1.00 94.94 411 TYR A CA 1
ATOM 3326 C C . TYR A 1 411 ? -15.150 15.965 19.098 1.00 94.94 411 TYR A C 1
ATOM 3328 O O . TYR A 1 411 ? -16.139 16.312 18.464 1.00 94.94 411 TYR A O 1
ATOM 3336 N N . GLU A 1 412 ? -14.964 16.340 20.364 1.00 95.81 412 GLU A N 1
ATOM 3337 C CA . GLU A 1 412 ? -15.952 17.126 21.118 1.00 95.81 412 GLU A CA 1
ATOM 3338 C C . GLU A 1 412 ? -16.268 18.479 20.462 1.00 95.81 412 GLU A C 1
ATOM 3340 O O . GLU A 1 412 ? -17.401 18.954 20.510 1.00 95.81 412 GLU A O 1
ATOM 3345 N N . ARG A 1 413 ? -15.275 19.107 19.818 1.00 94.19 413 ARG A N 1
ATOM 3346 C CA . ARG A 1 413 ? -15.449 20.406 19.144 1.00 94.19 413 ARG A CA 1
ATOM 3347 C C . ARG A 1 413 ? -16.069 20.311 17.754 1.00 94.19 413 ARG A C 1
ATOM 3349 O O . ARG A 1 413 ? -16.697 21.271 17.315 1.00 94.19 413 ARG A O 1
ATOM 3356 N N . THR A 1 414 ? -15.809 19.226 17.031 1.00 92.69 414 THR A N 1
ATOM 3357 C CA . THR A 1 414 ? -16.111 19.126 15.589 1.00 92.69 414 THR A CA 1
ATOM 3358 C C . THR A 1 414 ? -17.136 18.055 15.251 1.00 92.69 414 THR A C 1
ATOM 3360 O O . THR A 1 414 ? -17.627 18.034 14.124 1.00 92.69 414 THR A O 1
ATOM 3363 N N . GLU A 1 415 ? -17.411 17.143 16.183 1.00 94.00 415 GLU A N 1
ATOM 3364 C CA . GLU A 1 415 ? -18.174 15.906 15.990 1.00 94.00 415 GLU A CA 1
ATOM 3365 C C . GLU A 1 415 ? -17.679 15.052 14.808 1.00 94.00 415 GLU A C 1
ATOM 3367 O O . GLU A 1 415 ? -18.410 14.219 14.277 1.00 94.00 415 GLU A O 1
ATOM 3372 N N . ASN A 1 416 ? -16.434 15.249 14.363 1.00 91.00 416 ASN A N 1
ATOM 3373 C CA . ASN A 1 416 ? -15.895 14.556 13.202 1.00 91.00 416 ASN A CA 1
ATOM 3374 C C . ASN A 1 416 ? -15.411 13.144 13.596 1.00 91.00 416 ASN A C 1
ATOM 3376 O O . ASN A 1 416 ? -14.408 13.033 14.313 1.00 91.00 416 ASN A O 1
ATOM 3380 N N . PRO A 1 417 ? -16.045 12.059 13.100 1.00 89.56 417 PRO A N 1
ATOM 3381 C CA . PRO A 1 417 ? -15.746 10.686 13.521 1.00 89.56 417 PRO A CA 1
ATOM 3382 C C . PRO A 1 417 ? -14.287 10.259 13.330 1.00 89.56 417 PRO A C 1
ATOM 3384 O O . PRO A 1 417 ? -13.804 9.372 14.035 1.00 89.56 417 PRO A O 1
ATOM 3387 N N . ARG A 1 418 ? -13.554 10.908 12.418 1.00 87.38 418 ARG A N 1
ATOM 3388 C CA . ARG A 1 418 ? -12.118 10.683 12.223 1.00 87.38 418 ARG A CA 1
ATOM 3389 C C . ARG A 1 418 ? -11.323 10.821 13.520 1.00 87.38 418 ARG A C 1
ATOM 3391 O O . ARG A 1 418 ? -10.439 10.007 13.781 1.00 87.38 418 ARG A O 1
ATOM 3398 N N . HIS A 1 419 ? -11.627 11.849 14.307 1.00 90.06 419 HIS A N 1
ATOM 3399 C CA . HIS A 1 419 ? -10.925 12.129 15.556 1.00 90.06 419 HIS A CA 1
ATOM 3400 C C . HIS A 1 419 ? -11.202 11.044 16.602 1.00 90.06 419 HIS A C 1
ATOM 3402 O O . HIS A 1 419 ? -10.282 10.520 17.228 1.00 90.06 419 HIS A O 1
ATOM 3408 N N . LEU A 1 420 ? -12.450 10.586 16.691 1.00 91.44 420 LEU A N 1
ATOM 3409 C CA . LEU A 1 420 ? -12.813 9.474 17.564 1.00 91.44 420 LEU A CA 1
ATOM 3410 C C . LEU A 1 420 ? -12.074 8.173 17.188 1.00 91.44 420 LEU A C 1
ATOM 3412 O O . LEU A 1 420 ? -11.495 7.513 18.051 1.00 91.44 420 LEU A O 1
ATOM 3416 N N . LEU A 1 421 ? -12.014 7.836 15.894 1.00 87.88 421 LEU A N 1
ATOM 3417 C CA . LEU A 1 421 ? -11.270 6.667 15.402 1.00 87.88 421 LEU A CA 1
ATOM 3418 C C . LEU A 1 421 ? -9.761 6.744 15.695 1.00 87.88 421 LEU A C 1
ATOM 3420 O O . LEU A 1 421 ? -9.133 5.723 16.007 1.00 87.88 421 LEU A O 1
ATOM 3424 N N . ASN A 1 422 ? -9.168 7.939 15.603 1.00 86.19 422 ASN A N 1
ATOM 3425 C CA . ASN A 1 422 ? -7.774 8.163 15.987 1.00 86.19 422 ASN A CA 1
ATOM 3426 C C . ASN A 1 422 ? -7.556 7.906 17.478 1.00 86.19 422 ASN A C 1
ATOM 3428 O O . ASN A 1 422 ? -6.646 7.147 17.820 1.00 86.19 422 ASN A O 1
ATOM 3432 N N . SER A 1 423 ? -8.414 8.461 18.346 1.00 91.25 423 SER A N 1
ATOM 3433 C CA . SER A 1 423 ? -8.359 8.200 19.791 1.00 91.25 423 SER A CA 1
ATOM 3434 C C . SER A 1 423 ? -8.419 6.697 20.080 1.00 91.25 423 SER A C 1
ATOM 3436 O O . SER A 1 423 ? -7.528 6.161 20.742 1.00 91.25 423 SER A O 1
ATOM 3438 N N . PHE A 1 424 ? -9.391 5.976 19.507 1.00 91.75 424 PHE A N 1
ATOM 3439 C CA . PHE A 1 424 ? -9.494 4.522 19.681 1.00 91.75 424 PHE A CA 1
ATOM 3440 C C . PHE A 1 424 ? -8.229 3.780 19.253 1.00 91.75 424 PHE A C 1
ATOM 3442 O O . PHE A 1 424 ? -7.806 2.826 19.913 1.00 91.75 424 PHE A O 1
ATOM 3449 N N . THR A 1 425 ? -7.594 4.220 18.166 1.00 86.38 425 THR A N 1
ATOM 3450 C CA . THR A 1 425 ? -6.336 3.611 17.742 1.00 86.38 425 THR A CA 1
ATOM 3451 C C . THR A 1 425 ? -5.215 3.887 18.742 1.00 86.38 425 THR A C 1
ATOM 3453 O O . THR A 1 425 ? -4.523 2.948 19.142 1.00 86.38 425 THR A O 1
ATOM 3456 N N . TYR A 1 426 ? -5.041 5.136 19.176 1.00 87.19 426 TYR A N 1
ATOM 3457 C CA . TYR A 1 426 ? -4.001 5.496 20.140 1.00 87.19 426 TYR A CA 1
ATOM 3458 C C . TYR A 1 426 ? -4.196 4.804 21.489 1.00 87.19 426 TYR A C 1
ATOM 3460 O O . TYR A 1 426 ? -3.220 4.312 22.046 1.00 87.19 426 TYR A O 1
ATOM 3468 N N . ARG A 1 427 ? -5.439 4.656 21.964 1.00 90.62 427 ARG A N 1
ATOM 3469 C CA . ARG A 1 427 ? -5.774 3.864 23.160 1.00 90.62 427 ARG A CA 1
ATOM 3470 C C . ARG A 1 427 ? -5.350 2.402 23.008 1.00 90.62 427 ARG A C 1
ATOM 3472 O O . ARG A 1 427 ? -4.696 1.857 23.893 1.00 90.62 427 ARG A O 1
ATOM 3479 N N . GLY A 1 428 ? -5.658 1.780 21.867 1.00 87.56 428 GLY A N 1
ATOM 3480 C CA . GLY A 1 428 ? -5.240 0.405 21.581 1.00 87.56 428 GLY A CA 1
ATOM 3481 C C . GLY A 1 428 ? -3.717 0.235 21.507 1.00 87.56 428 GLY A C 1
ATOM 3482 O O . GLY A 1 428 ? -3.194 -0.766 21.991 1.00 87.56 428 GLY A O 1
ATOM 3483 N N . LEU A 1 429 ? -2.999 1.206 20.931 1.00 83.06 429 LEU A N 1
ATOM 3484 C CA . LEU A 1 429 ? -1.531 1.204 20.877 1.00 83.06 429 LEU A CA 1
ATOM 3485 C C . LEU A 1 429 ? -0.911 1.420 22.263 1.00 83.06 429 LEU A C 1
ATOM 3487 O O . LEU A 1 429 ? -0.019 0.668 22.644 1.00 83.06 429 LEU A O 1
ATOM 3491 N N . ALA A 1 430 ? -1.412 2.389 23.032 1.00 86.19 430 ALA A N 1
ATOM 3492 C CA . ALA A 1 430 ? -0.973 2.646 24.400 1.00 86.19 430 ALA A CA 1
ATOM 3493 C C . ALA A 1 430 ? -1.108 1.383 25.258 1.00 86.19 430 ALA A C 1
ATOM 3495 O O . ALA A 1 430 ? -0.151 0.978 25.911 1.00 86.19 430 ALA A O 1
ATOM 3496 N N . GLY A 1 431 ? -2.257 0.706 25.172 1.00 86.94 431 GLY A N 1
ATOM 3497 C CA . GLY A 1 431 ? -2.480 -0.566 25.846 1.00 86.94 431 GLY A CA 1
ATOM 3498 C C . GLY A 1 431 ? -1.449 -1.630 25.475 1.00 86.94 431 GLY A C 1
ATOM 3499 O O . GLY A 1 431 ? -0.811 -2.204 26.350 1.00 86.94 431 GLY A O 1
ATOM 3500 N N . GLN A 1 432 ? -1.207 -1.832 24.177 1.00 81.50 432 GLN A N 1
ATOM 3501 C CA . GLN A 1 432 ? -0.223 -2.808 23.692 1.00 81.50 432 GLN A CA 1
ATOM 3502 C C . GLN A 1 432 ? 1.225 -2.525 24.112 1.00 81.50 432 GLN A C 1
ATOM 3504 O O . GLN A 1 432 ? 2.018 -3.464 24.166 1.00 81.50 432 GLN A O 1
ATOM 3509 N N . HIS A 1 433 ? 1.587 -1.261 24.337 1.00 78.50 433 HIS A N 1
ATOM 3510 C CA . HIS A 1 433 ? 2.963 -0.857 24.630 1.00 78.50 433 HIS A CA 1
ATOM 3511 C C . HIS A 1 433 ? 3.243 -0.625 26.117 1.00 78.50 433 HIS A C 1
ATOM 3513 O O . HIS A 1 433 ? 4.400 -0.719 26.523 1.00 78.50 433 HIS A O 1
ATOM 3519 N N . LEU A 1 434 ? 2.223 -0.299 26.915 1.00 81.44 434 LEU A N 1
ATOM 3520 C CA . LEU A 1 434 ? 2.400 0.198 28.283 1.00 81.44 434 LEU A CA 1
ATOM 3521 C C . LEU A 1 434 ? 1.735 -0.669 29.356 1.00 81.44 434 LEU A C 1
ATOM 3523 O O . LEU A 1 434 ? 2.026 -0.468 30.533 1.00 81.44 434 LEU A O 1
ATOM 3527 N N . ILE A 1 435 ? 0.830 -1.580 28.983 1.00 83.19 435 ILE A N 1
ATOM 3528 C CA . ILE A 1 435 ? 0.024 -2.349 29.938 1.00 83.19 435 ILE A CA 1
ATOM 3529 C C . ILE A 1 435 ? 0.331 -3.841 29.800 1.00 83.19 435 ILE A C 1
ATOM 3531 O O . ILE A 1 435 ? 0.022 -4.466 28.783 1.00 83.19 435 ILE A O 1
ATOM 3535 N N . ASP A 1 436 ? 0.881 -4.424 30.864 1.00 81.50 436 ASP A N 1
ATOM 3536 C CA . ASP A 1 436 ? 1.077 -5.871 30.978 1.00 81.50 436 ASP A CA 1
ATOM 3537 C C . ASP A 1 436 ? -0.270 -6.598 30.896 1.00 81.50 436 ASP A C 1
ATOM 3539 O O . ASP A 1 436 ? -1.255 -6.174 31.512 1.00 81.50 436 ASP A O 1
ATOM 3543 N N . LYS A 1 437 ? -0.333 -7.706 30.145 1.00 83.19 437 LYS A N 1
ATOM 3544 C CA . LYS A 1 437 ? -1.574 -8.471 29.928 1.00 83.19 437 LYS A CA 1
ATOM 3545 C C . LYS A 1 437 ? -2.737 -7.602 29.443 1.00 83.19 437 LYS A C 1
ATOM 3547 O O . LYS A 1 437 ? -3.890 -7.884 29.767 1.00 83.19 437 LYS A O 1
ATOM 3552 N N . TRP A 1 438 ? -2.449 -6.579 28.632 1.00 88.31 438 TRP A N 1
ATOM 3553 C CA . TRP A 1 438 ? -3.423 -5.630 28.082 1.00 88.31 438 TRP A CA 1
ATOM 3554 C C . TRP A 1 438 ? -4.736 -6.277 27.625 1.00 88.31 438 TRP A C 1
ATOM 3556 O O . TRP A 1 438 ? -5.807 -5.797 27.965 1.00 88.31 438 TRP A O 1
ATOM 3566 N N . LEU A 1 439 ? -4.684 -7.399 26.900 1.00 89.69 439 LEU A N 1
ATOM 3567 C CA . LEU A 1 439 ? -5.884 -8.065 26.368 1.00 89.69 439 LEU A CA 1
ATOM 3568 C C . LEU A 1 439 ? -6.855 -8.582 27.448 1.00 89.69 439 LEU A C 1
ATOM 3570 O O . LEU A 1 439 ? -7.992 -8.928 27.122 1.00 89.69 439 LEU A O 1
ATOM 3574 N N . LEU A 1 440 ? -6.413 -8.661 28.704 1.00 89.62 440 LEU A N 1
ATOM 3575 C CA . LEU A 1 440 ? -7.201 -9.061 29.869 1.00 89.62 440 LEU A CA 1
ATOM 3576 C C . LEU A 1 440 ? -7.565 -7.879 30.787 1.00 89.62 440 LEU A C 1
ATOM 3578 O O . LEU A 1 440 ? -8.162 -8.113 31.835 1.00 89.62 440 LEU A O 1
ATOM 3582 N N . SER A 1 441 ? -7.182 -6.646 30.443 1.00 91.12 441 SER A N 1
ATOM 3583 C CA . SER A 1 441 ? -7.374 -5.474 31.301 1.00 91.12 441 SER A CA 1
ATOM 3584 C C . SER A 1 441 ? -8.773 -4.859 31.174 1.00 91.12 441 SER A C 1
ATOM 3586 O O . SER A 1 441 ? -9.450 -4.993 30.149 1.00 91.12 441 SER A O 1
ATOM 3588 N N . ASP A 1 442 ? -9.178 -4.110 32.204 1.00 91.50 442 ASP A N 1
ATOM 3589 C CA . ASP A 1 442 ? -10.416 -3.319 32.188 1.00 91.50 442 ASP A CA 1
ATOM 3590 C C . ASP A 1 442 ? -10.390 -2.233 31.101 1.00 91.50 442 ASP A C 1
ATOM 3592 O O . ASP A 1 442 ? -11.420 -1.932 30.498 1.00 91.50 442 ASP A O 1
ATOM 3596 N N . ASP A 1 443 ? -9.212 -1.682 30.799 1.00 91.38 443 ASP A N 1
ATOM 3597 C CA . ASP A 1 443 ? -9.033 -0.672 29.755 1.00 91.38 443 ASP A CA 1
ATOM 3598 C C . ASP A 1 443 ? -9.288 -1.247 28.353 1.00 91.38 443 ASP A C 1
ATOM 3600 O O . ASP A 1 443 ? -9.891 -0.576 27.509 1.00 91.38 443 ASP A O 1
ATOM 3604 N N . ALA A 1 444 ? -8.878 -2.496 28.097 1.00 91.88 444 ALA A N 1
ATOM 3605 C CA . ALA A 1 444 ? -9.179 -3.182 26.843 1.00 91.88 444 ALA A CA 1
ATOM 3606 C C . ALA A 1 444 ? -10.674 -3.482 26.718 1.00 91.88 444 ALA A C 1
ATOM 3608 O O . ALA A 1 444 ? -11.246 -3.289 25.643 1.00 91.88 444 ALA A O 1
ATOM 3609 N N . ALA A 1 445 ? -11.319 -3.890 27.815 1.00 92.00 445 ALA A N 1
ATOM 3610 C CA . ALA A 1 445 ? -12.765 -4.088 27.861 1.00 92.00 445 ALA A CA 1
ATOM 3611 C C . ALA A 1 445 ? -13.526 -2.767 27.635 1.00 92.00 445 ALA A C 1
ATOM 3613 O O . ALA A 1 445 ? -14.494 -2.725 26.878 1.00 92.00 445 ALA A O 1
ATOM 3614 N N . GLN A 1 446 ? -13.061 -1.661 28.225 1.00 94.25 446 GLN A N 1
ATOM 3615 C CA . GLN A 1 446 ? -13.658 -0.344 28.007 1.00 94.25 446 GLN A CA 1
ATOM 3616 C C . GLN A 1 446 ? -13.482 0.129 26.563 1.00 94.25 446 GLN A C 1
ATOM 3618 O O . GLN A 1 446 ? -14.453 0.566 25.950 1.00 94.25 446 GLN A O 1
ATOM 3623 N N . LEU A 1 447 ? -12.278 -0.004 25.992 1.00 94.81 447 LEU A N 1
ATOM 3624 C CA . LEU A 1 447 ? -12.044 0.312 24.582 1.00 94.81 447 LEU A CA 1
ATOM 3625 C C . LEU A 1 447 ? -12.948 -0.524 23.670 1.00 94.81 447 LEU A C 1
ATOM 3627 O O . LEU A 1 447 ? -13.509 0.009 22.718 1.00 94.81 447 LEU A O 1
ATOM 3631 N N . ALA A 1 448 ? -13.115 -1.813 23.965 1.00 92.69 448 ALA A N 1
ATOM 3632 C CA . ALA A 1 448 ? -13.988 -2.691 23.201 1.00 92.69 448 ALA A CA 1
ATOM 3633 C C . ALA A 1 448 ? -15.438 -2.204 23.204 1.00 92.69 448 ALA A C 1
ATOM 3635 O O . ALA A 1 448 ? -16.024 -2.085 22.131 1.00 92.69 448 ALA A O 1
ATOM 3636 N N . ARG A 1 449 ? -15.986 -1.849 24.374 1.00 92.44 449 ARG A N 1
ATOM 3637 C CA . ARG A 1 449 ? -17.344 -1.293 24.491 1.00 92.44 449 ARG A CA 1
ATOM 3638 C C . ARG A 1 449 ? -17.502 0.026 23.747 1.00 92.44 449 ARG A C 1
ATOM 3640 O O . ARG A 1 449 ? -18.504 0.206 23.060 1.00 92.44 449 ARG A O 1
ATOM 3647 N N . ASP A 1 450 ? -16.526 0.925 23.852 1.00 94.44 450 ASP A N 1
ATOM 3648 C CA . ASP A 1 450 ? -16.580 2.232 23.186 1.00 94.44 450 ASP A CA 1
ATOM 3649 C C . ASP A 1 450 ? -16.546 2.076 21.659 1.00 94.44 450 ASP A C 1
ATOM 3651 O O . ASP A 1 450 ? -17.372 2.648 20.943 1.00 94.44 450 ASP A O 1
ATOM 3655 N N . VAL A 1 451 ? -15.623 1.248 21.156 1.00 91.88 451 VAL A N 1
ATOM 3656 C CA . VAL A 1 451 ? -15.505 0.947 19.725 1.00 91.88 451 VAL A CA 1
ATOM 3657 C C . VAL A 1 451 ? -16.752 0.220 19.235 1.00 91.88 451 VAL A C 1
ATOM 3659 O O . VAL A 1 451 ? -17.267 0.552 18.171 1.00 91.88 451 VAL A O 1
ATOM 3662 N N . GLN A 1 452 ? -17.269 -0.742 19.999 1.00 88.25 452 GLN A N 1
ATOM 3663 C CA . GLN A 1 452 ? -18.497 -1.446 19.654 1.00 88.25 452 GLN A CA 1
ATOM 3664 C C . GLN A 1 452 ? -19.688 -0.486 19.590 1.00 88.25 452 GLN A C 1
ATOM 3666 O O . GLN A 1 452 ? -20.426 -0.517 18.612 1.00 88.25 452 GLN A O 1
ATOM 3671 N N . GLY A 1 453 ? -19.856 0.393 20.580 1.00 89.75 453 GLY A N 1
ATOM 3672 C CA . GLY A 1 453 ? -20.924 1.392 20.585 1.00 89.75 453 GLY A CA 1
ATOM 3673 C C . GLY A 1 453 ? -20.863 2.316 19.367 1.00 89.75 453 GLY A C 1
ATOM 3674 O O . GLY A 1 453 ? -21.895 2.609 18.766 1.00 89.75 453 GLY A O 1
ATOM 3675 N N . TYR A 1 454 ? -19.655 2.715 18.956 1.00 89.69 454 TYR A N 1
ATOM 3676 C CA . TYR A 1 454 ? -19.453 3.457 17.713 1.00 89.69 454 TYR A CA 1
ATOM 3677 C C . TYR A 1 454 ? -19.841 2.628 16.482 1.00 89.69 454 TYR A C 1
ATOM 3679 O O . TYR A 1 454 ? -20.649 3.074 15.673 1.00 89.69 454 TYR A O 1
ATOM 3687 N N . LEU A 1 455 ? -19.307 1.417 16.339 1.00 86.06 455 LEU A N 1
ATOM 3688 C CA . LEU A 1 455 ? -19.508 0.589 15.150 1.00 86.06 455 LEU A CA 1
ATOM 3689 C C . LEU A 1 455 ? -20.956 0.101 14.984 1.00 86.06 455 LEU A C 1
ATOM 3691 O O . LEU A 1 455 ? -21.459 0.088 13.861 1.00 86.06 455 LEU A O 1
ATOM 3695 N N . ASP A 1 456 ? -21.637 -0.236 16.083 1.00 84.62 456 ASP A N 1
ATOM 3696 C CA . ASP A 1 456 ? -23.055 -0.631 16.102 1.00 84.62 456 ASP A CA 1
ATOM 3697 C C . ASP A 1 456 ? -23.981 0.553 15.761 1.00 84.62 456 ASP A C 1
ATOM 3699 O O . ASP A 1 456 ? -25.131 0.349 15.364 1.00 84.62 456 ASP A O 1
ATOM 3703 N N . SER A 1 457 ? -23.487 1.794 15.869 1.00 85.94 457 SER A N 1
ATOM 3704 C CA . SER A 1 457 ? -24.214 2.981 15.406 1.00 85.94 457 SER A CA 1
ATOM 3705 C C . SER A 1 457 ? -24.170 3.163 13.885 1.00 85.94 457 SER A C 1
ATOM 3707 O O . SER A 1 457 ? -24.962 3.938 13.355 1.00 85.94 457 SER A O 1
ATOM 3709 N N . LEU A 1 458 ? -23.279 2.465 13.170 1.00 85.19 458 LEU A N 1
ATOM 3710 C CA . LEU A 1 458 ? -23.099 2.605 11.725 1.00 85.19 458 LEU A CA 1
ATOM 3711 C C . LEU A 1 458 ? -23.867 1.521 10.959 1.00 85.19 458 LEU A C 1
ATOM 3713 O O . LEU A 1 458 ? -23.822 0.343 11.305 1.00 85.19 458 LEU A O 1
ATOM 3717 N N . GLN A 1 459 ? -24.489 1.891 9.839 1.00 82.06 459 GLN A N 1
ATOM 3718 C CA . GLN A 1 459 ? -25.104 0.927 8.915 1.00 82.06 459 GLN A CA 1
ATOM 3719 C C . GLN A 1 459 ? -24.124 0.404 7.857 1.00 82.06 459 GLN A C 1
ATOM 3721 O O . GLN A 1 459 ? -24.346 -0.662 7.290 1.00 82.06 459 GLN A O 1
ATOM 3726 N N . VAL A 1 460 ? -23.062 1.162 7.564 1.00 79.19 460 VAL A N 1
ATOM 3727 C CA . VAL A 1 460 ? -22.015 0.811 6.593 1.00 79.19 460 VAL A CA 1
ATOM 3728 C C . VAL A 1 460 ? -20.662 1.195 7.169 1.00 79.19 460 VAL A C 1
ATOM 3730 O O . VAL A 1 460 ? -20.505 2.283 7.728 1.00 79.19 460 VAL A O 1
ATOM 3733 N N . TRP A 1 461 ? -19.687 0.305 7.011 1.00 79.38 461 TRP A N 1
ATOM 3734 C CA . TRP A 1 461 ? -18.311 0.507 7.452 1.00 79.38 461 TRP A CA 1
ATOM 3735 C C . TRP A 1 461 ? -17.409 0.792 6.253 1.00 79.38 461 TRP A C 1
ATOM 3737 O O . TRP A 1 461 ? -17.671 0.337 5.142 1.00 79.38 461 TRP A O 1
ATOM 3747 N N . GLN A 1 462 ? -16.366 1.573 6.494 1.00 79.38 462 GLN A N 1
ATOM 3748 C CA . GLN A 1 462 ? -15.301 1.911 5.555 1.00 79.38 462 GLN A CA 1
ATOM 3749 C C . GLN A 1 462 ? -13.976 1.337 6.074 1.00 79.38 462 GLN A C 1
ATOM 3751 O O . GLN A 1 462 ? -13.867 0.926 7.235 1.00 79.38 462 GLN A O 1
ATOM 3756 N N . GLU A 1 463 ? -12.944 1.331 5.235 1.00 76.00 463 GLU A N 1
ATOM 3757 C CA . GLU A 1 463 ? -11.583 0.875 5.523 1.00 76.00 463 GLU A CA 1
ATOM 3758 C C . GLU A 1 463 ? -11.097 1.402 6.872 1.00 76.00 463 GLU A C 1
ATOM 3760 O O . GLU A 1 463 ? -10.500 0.664 7.662 1.00 76.00 463 GLU A O 1
ATOM 3765 N N . ALA A 1 464 ? -11.396 2.668 7.165 1.00 76.75 464 ALA A N 1
ATOM 3766 C CA . ALA A 1 464 ? -10.996 3.294 8.406 1.00 76.75 464 ALA A CA 1
ATOM 3767 C C . ALA A 1 464 ? -11.583 2.632 9.658 1.00 76.75 464 ALA A C 1
ATOM 3769 O O . ALA A 1 464 ? -10.862 2.511 10.653 1.00 76.75 464 ALA A O 1
ATOM 3770 N N . ASP A 1 465 ? -12.846 2.209 9.597 1.00 80.25 465 ASP A N 1
ATOM 3771 C CA . ASP A 1 465 ? -13.596 1.625 10.711 1.00 80.25 465 ASP A CA 1
ATOM 3772 C C . ASP A 1 465 ? -13.118 0.190 10.987 1.00 80.25 465 ASP A C 1
ATOM 3774 O O . ASP A 1 465 ? -12.917 -0.209 12.137 1.00 80.25 465 ASP A O 1
ATOM 3778 N N . HIS A 1 466 ? -12.813 -0.566 9.926 1.00 75.50 466 HIS A N 1
ATOM 3779 C CA . HIS A 1 466 ? -12.256 -1.918 10.033 1.00 75.50 466 HIS A CA 1
ATOM 3780 C C . HIS A 1 466 ? -10.911 -1.963 10.779 1.00 75.50 466 HIS A C 1
ATOM 3782 O O . HIS A 1 466 ? -10.564 -2.981 11.373 1.00 75.50 466 HIS A O 1
ATOM 3788 N N . ARG A 1 467 ? -10.150 -0.861 10.829 1.00 74.25 467 ARG A N 1
ATOM 3789 C CA . ARG A 1 467 ? -8.885 -0.825 11.590 1.00 74.25 467 ARG A CA 1
ATOM 3790 C C . ARG A 1 467 ? -9.081 -0.937 13.099 1.00 74.25 467 ARG A C 1
ATOM 3792 O O . ARG A 1 467 ? -8.209 -1.486 13.776 1.00 74.25 467 ARG A O 1
ATOM 3799 N N . VAL A 1 468 ? -10.192 -0.417 13.622 1.00 80.56 468 VAL A N 1
ATOM 3800 C CA . VAL A 1 468 ? -10.518 -0.482 15.056 1.00 80.56 468 VAL A CA 1
ATOM 3801 C C . VAL A 1 468 ? -11.456 -1.643 15.382 1.00 80.56 468 VAL A C 1
ATOM 3803 O O . VAL A 1 468 ? -11.501 -2.064 16.534 1.00 80.56 468 VAL A O 1
ATOM 3806 N N . ALA A 1 469 ? -12.132 -2.222 14.383 1.00 80.56 469 ALA A N 1
ATOM 3807 C CA . ALA A 1 469 ? -13.064 -3.344 14.536 1.00 80.56 469 ALA A CA 1
ATOM 3808 C C . ALA A 1 469 ? -12.504 -4.534 15.324 1.00 80.56 469 ALA A C 1
ATOM 3810 O O . ALA A 1 469 ? -13.219 -5.144 16.119 1.00 80.56 469 ALA A O 1
ATOM 3811 N N . ARG A 1 470 ? -11.203 -4.806 15.182 1.00 80.94 470 ARG A N 1
ATOM 3812 C CA . ARG A 1 470 ? -10.486 -5.833 15.953 1.00 80.94 470 ARG A CA 1
ATOM 3813 C C . ARG A 1 470 ? -10.597 -5.681 17.480 1.00 80.94 470 ARG A C 1
ATOM 3815 O O . ARG A 1 470 ? -10.366 -6.640 18.209 1.00 80.94 470 ARG A O 1
ATOM 3822 N N . TRP A 1 471 ? -10.907 -4.481 17.977 1.00 86.69 471 TRP A N 1
ATOM 3823 C CA . TRP A 1 471 ? -11.089 -4.202 19.404 1.00 86.69 471 TRP A CA 1
ATOM 3824 C C . TRP A 1 471 ? -12.510 -4.449 19.887 1.00 86.69 471 TRP A C 1
ATOM 3826 O O . TRP A 1 471 ? -12.686 -4.892 21.017 1.00 86.69 471 TRP A O 1
ATOM 3836 N N . ALA A 1 472 ? -13.510 -4.224 19.032 1.00 85.69 472 ALA A N 1
ATOM 3837 C CA . ALA A 1 472 ? -14.927 -4.268 19.395 1.00 85.69 472 ALA A CA 1
ATOM 3838 C C . ALA A 1 472 ? -15.370 -5.616 19.984 1.00 85.69 472 ALA A C 1
ATOM 3840 O O . ALA A 1 472 ? -16.346 -5.696 20.717 1.00 85.69 472 ALA A O 1
ATOM 3841 N N . MET A 1 473 ? -14.656 -6.693 19.658 1.00 84.56 473 MET A N 1
ATOM 3842 C CA . MET A 1 473 ? -15.031 -8.057 20.028 1.00 84.56 473 MET A CA 1
ATOM 3843 C C . MET A 1 473 ? -14.365 -8.557 21.322 1.00 84.56 473 MET A C 1
ATOM 3845 O O . MET A 1 473 ? -14.631 -9.685 21.739 1.00 84.56 473 MET A O 1
ATOM 3849 N N . LEU A 1 474 ? -13.499 -7.758 21.963 1.00 87.19 474 LEU A N 1
ATOM 3850 C CA . LEU A 1 474 ? -12.740 -8.184 23.151 1.00 87.19 474 LEU A CA 1
ATOM 3851 C C . LEU A 1 474 ? -13.592 -8.318 24.426 1.00 87.19 474 LEU A C 1
ATOM 3853 O O . LEU A 1 474 ? -13.208 -9.084 25.309 1.00 87.19 474 LEU A O 1
ATOM 3857 N N . ASP A 1 475 ? -14.720 -7.607 24.524 1.00 85.75 475 ASP A N 1
ATOM 3858 C CA . ASP A 1 475 ? -15.637 -7.641 25.685 1.00 85.75 475 ASP A CA 1
ATOM 3859 C C . ASP A 1 475 ? -16.894 -8.499 25.437 1.00 85.75 475 ASP A C 1
ATOM 3861 O O . ASP A 1 475 ? -17.779 -8.600 26.280 1.00 85.75 475 ASP A O 1
ATOM 3865 N N . CYS A 1 476 ? -17.002 -9.144 24.272 1.00 81.56 476 CYS A N 1
ATOM 3866 C CA . CYS A 1 476 ? -18.186 -9.924 23.920 1.00 81.56 476 CYS A CA 1
ATOM 3867 C C . CYS A 1 476 ? -18.142 -11.321 24.564 1.00 81.56 476 CYS A C 1
ATOM 3869 O O . CYS A 1 476 ? -17.299 -12.147 24.212 1.00 81.56 476 CYS A O 1
ATOM 3871 N N . GLU A 1 477 ? -19.055 -11.631 25.485 1.00 77.62 477 GLU A N 1
ATOM 3872 C CA . GLU A 1 477 ? -19.091 -12.946 26.147 1.00 77.62 477 GLU A CA 1
ATOM 3873 C C . GLU A 1 477 ? -19.598 -14.071 25.229 1.00 77.62 477 GLU A C 1
ATOM 3875 O O . GLU A 1 477 ? -19.063 -15.181 25.275 1.00 77.62 477 GLU A O 1
ATOM 3880 N N . ASP A 1 478 ? -20.565 -13.793 24.348 1.00 83.69 478 ASP A N 1
ATOM 3881 C CA . ASP A 1 478 ? -21.124 -14.793 23.432 1.00 83.69 478 ASP A CA 1
ATOM 3882 C C . ASP A 1 478 ? -20.251 -14.972 22.185 1.00 83.69 478 ASP A C 1
ATOM 3884 O O . ASP A 1 478 ? -20.109 -14.092 21.335 1.00 83.69 478 ASP A O 1
ATOM 3888 N N . ILE A 1 479 ? -19.682 -16.166 22.047 1.00 82.94 479 ILE A N 1
ATOM 3889 C CA . ILE A 1 479 ? -18.843 -16.515 20.907 1.00 82.94 479 ILE A CA 1
ATOM 3890 C C . ILE A 1 479 ? -19.601 -16.550 19.577 1.00 82.94 479 ILE A C 1
ATOM 3892 O O . ILE A 1 479 ? -19.007 -16.266 18.537 1.00 82.94 479 ILE A O 1
ATOM 3896 N N . GLU A 1 480 ? -20.894 -16.878 19.584 1.00 85.62 480 GLU A N 1
ATOM 3897 C CA . GLU A 1 480 ? -21.688 -16.872 18.353 1.00 85.62 480 GLU A CA 1
ATOM 3898 C C . GLU A 1 480 ? -21.902 -15.439 17.851 1.00 85.62 480 GLU A C 1
ATOM 3900 O O . GLU A 1 480 ? -21.861 -15.209 16.642 1.00 85.62 480 GLU A O 1
ATOM 3905 N N . ASP A 1 481 ? -22.026 -14.465 18.760 1.00 81.06 481 ASP A N 1
ATOM 3906 C CA . ASP A 1 481 ? -22.098 -13.043 18.412 1.00 81.06 481 ASP A CA 1
ATOM 3907 C C . ASP A 1 481 ? -20.755 -12.533 17.859 1.00 81.06 481 ASP A C 1
ATOM 3909 O O . ASP A 1 481 ? -20.728 -11.891 16.809 1.00 81.06 481 ASP A O 1
ATOM 3913 N N . VAL A 1 482 ? -19.617 -12.913 18.461 1.00 80.56 482 VAL A N 1
ATOM 3914 C CA . VAL A 1 482 ? -18.275 -12.622 17.903 1.00 80.56 482 VAL A CA 1
ATOM 3915 C C . VAL A 1 482 ? -18.142 -13.132 16.464 1.00 80.56 482 VAL A C 1
ATOM 3917 O O . VAL A 1 482 ? -17.689 -12.407 15.574 1.00 80.56 482 VAL A O 1
ATOM 3920 N N . ILE A 1 483 ? -18.554 -14.377 16.217 1.00 79.25 483 ILE A N 1
ATOM 3921 C CA . ILE A 1 483 ? -18.468 -15.008 14.895 1.00 79.25 483 ILE A CA 1
ATOM 3922 C C . ILE A 1 483 ? -19.422 -14.342 13.904 1.00 79.25 483 ILE A C 1
ATOM 3924 O O . ILE A 1 483 ? -19.021 -14.039 12.775 1.00 79.25 483 ILE A O 1
ATOM 3928 N N . TYR A 1 484 ? -20.673 -14.113 14.308 1.00 80.75 484 TYR A N 1
ATOM 3929 C CA . TYR A 1 484 ? -21.668 -13.433 13.487 1.00 80.75 484 TYR A CA 1
ATOM 3930 C C . TYR A 1 484 ? -21.165 -12.056 13.065 1.00 80.75 484 TYR A C 1
ATOM 3932 O O . TYR A 1 484 ? -21.183 -11.746 11.871 1.00 80.75 484 TYR A O 1
ATOM 3940 N N . ARG A 1 485 ? -20.641 -11.276 14.017 1.00 74.56 485 ARG A N 1
ATOM 3941 C CA . ARG A 1 485 ? -20.070 -9.955 13.762 1.00 74.56 485 ARG A CA 1
ATOM 3942 C C . ARG A 1 485 ? -18.917 -10.055 12.778 1.00 74.56 485 ARG A C 1
ATOM 3944 O O . ARG A 1 485 ? -19.017 -9.449 11.722 1.00 74.56 485 ARG A O 1
ATOM 3951 N N . ALA A 1 486 ? -17.897 -10.879 13.024 1.00 74.38 486 ALA A N 1
ATOM 3952 C CA . ALA A 1 486 ? -16.759 -11.032 12.107 1.00 74.38 486 ALA A CA 1
ATOM 3953 C C . ALA A 1 486 ? -17.164 -11.434 10.675 1.00 74.38 486 ALA A C 1
ATOM 3955 O O . ALA A 1 486 ? -16.623 -10.914 9.695 1.00 74.38 486 ALA A O 1
ATOM 3956 N N . LEU A 1 487 ? -18.148 -12.326 10.525 1.00 72.50 487 LEU A N 1
ATOM 3957 C CA . LEU A 1 487 ? -18.672 -12.706 9.210 1.00 72.50 487 LEU A CA 1
ATOM 3958 C C . LEU A 1 487 ? -19.498 -11.586 8.570 1.00 72.50 487 LEU A C 1
ATOM 3960 O O . LEU A 1 487 ? -19.399 -11.382 7.359 1.00 72.50 487 LEU A O 1
ATOM 3964 N N . PHE A 1 488 ? -20.270 -10.838 9.357 1.00 70.19 488 PHE A N 1
ATOM 3965 C CA . PHE A 1 488 ? -20.950 -9.630 8.901 1.00 70.19 488 PHE A CA 1
ATOM 3966 C C . PHE A 1 488 ? -19.939 -8.581 8.408 1.00 70.19 488 PHE A C 1
ATOM 3968 O O . PHE A 1 488 ? -20.139 -8.017 7.331 1.00 70.19 488 PHE A O 1
ATOM 3975 N N . LEU A 1 489 ? -18.802 -8.415 9.100 1.00 65.88 489 LEU A N 1
ATOM 3976 C CA . LEU A 1 489 ? -17.723 -7.504 8.687 1.00 65.88 489 LEU A CA 1
ATOM 3977 C C . LEU A 1 489 ? -17.146 -7.920 7.338 1.00 65.88 489 LEU A C 1
ATOM 3979 O O . LEU A 1 489 ? -16.906 -7.088 6.471 1.00 65.88 489 LEU A O 1
ATOM 3983 N N . SER A 1 490 ? -16.975 -9.226 7.132 1.00 65.12 490 SER A N 1
ATOM 3984 C CA . SER A 1 490 ? -16.384 -9.763 5.907 1.00 65.12 490 SER A CA 1
ATOM 3985 C C . SER A 1 490 ? -17.213 -9.503 4.644 1.00 65.12 490 SER A C 1
ATOM 3987 O O . SER A 1 490 ? -16.633 -9.348 3.571 1.00 65.12 490 SER A O 1
ATOM 3989 N N . ARG A 1 491 ? -18.547 -9.415 4.773 1.00 62.34 491 ARG A N 1
ATOM 3990 C CA . ARG A 1 491 ? -19.477 -9.145 3.658 1.00 62.34 491 ARG A CA 1
ATOM 3991 C C . ARG A 1 491 ? -19.420 -7.700 3.168 1.00 62.34 491 ARG A C 1
ATOM 3993 O O . ARG A 1 491 ? -19.737 -7.439 2.018 1.00 62.34 491 ARG A O 1
ATOM 4000 N N . HIS A 1 492 ? -18.989 -6.770 4.017 1.00 57.00 492 HIS A N 1
ATOM 4001 C CA . HIS A 1 492 ? -18.842 -5.358 3.646 1.00 57.00 492 HIS A CA 1
ATOM 4002 C C . HIS A 1 492 ? -17.481 -5.064 2.995 1.00 57.00 492 HIS A C 1
ATOM 4004 O O . HIS A 1 492 ? -17.243 -3.960 2.523 1.00 57.00 492 HIS A O 1
ATOM 4010 N N . VAL A 1 493 ? -16.604 -6.073 2.923 1.00 57.75 493 VAL A N 1
ATOM 4011 C CA . VAL A 1 493 ? -15.228 -5.980 2.409 1.00 57.75 493 VAL A CA 1
ATOM 4012 C C . VAL A 1 493 ? -15.030 -6.911 1.205 1.00 57.75 493 VAL A C 1
ATOM 4014 O O . VAL A 1 493 ? -13.944 -7.427 0.949 1.00 57.75 493 VAL A O 1
ATOM 4017 N N . GLU A 1 494 ? -16.089 -7.151 0.426 1.00 49.31 494 GLU A N 1
ATOM 4018 C CA . GLU A 1 494 ? -16.025 -7.963 -0.803 1.00 49.31 494 GLU A CA 1
ATOM 4019 C C . GLU A 1 494 ? -15.102 -7.341 -1.877 1.00 49.31 494 GLU A C 1
ATOM 4021 O O . GLU A 1 494 ? -14.551 -8.053 -2.717 1.00 49.31 494 GLU A O 1
ATOM 4026 N N . ASN A 1 495 ? -14.805 -6.045 -1.759 1.00 53.50 495 ASN A N 1
ATOM 4027 C CA . ASN A 1 495 ? -13.937 -5.270 -2.644 1.00 53.50 495 ASN A CA 1
ATOM 4028 C C . ASN A 1 495 ? -12.518 -5.052 -2.058 1.00 53.50 495 ASN A C 1
ATOM 4030 O O . ASN A 1 495 ? -12.051 -3.931 -1.890 1.00 53.50 495 ASN A O 1
ATOM 4034 N N . ARG A 1 496 ? -11.801 -6.140 -1.737 1.00 55.41 496 ARG A N 1
ATOM 4035 C CA . ARG A 1 496 ? -10.507 -6.138 -0.996 1.00 55.41 496 ARG A CA 1
ATOM 4036 C C . ARG A 1 496 ? -9.348 -5.382 -1.656 1.00 55.41 496 ARG A C 1
ATOM 4038 O O . ARG A 1 496 ? -8.389 -5.014 -0.985 1.00 55.41 496 ARG A O 1
ATOM 4045 N N . ASP A 1 497 ? -9.434 -5.145 -2.958 1.00 54.12 497 ASP A N 1
ATOM 4046 C CA . ASP A 1 497 ? -8.340 -4.625 -3.779 1.00 54.12 497 ASP A CA 1
ATOM 4047 C C . ASP A 1 497 ? -7.923 -3.174 -3.452 1.00 54.12 497 ASP A C 1
ATOM 4049 O O . ASP A 1 497 ? -6.824 -2.753 -3.826 1.00 54.12 497 ASP A O 1
ATOM 4053 N N . ILE A 1 498 ? -8.788 -2.425 -2.761 1.00 54.12 498 ILE A N 1
ATOM 4054 C CA . ILE A 1 498 ? -8.567 -1.030 -2.344 1.00 54.12 498 ILE A CA 1
ATOM 4055 C C . ILE A 1 498 ? -7.964 -0.882 -0.941 1.00 54.12 498 ILE A C 1
ATOM 4057 O O . ILE A 1 498 ? -7.477 0.192 -0.609 1.00 54.12 498 ILE A O 1
ATOM 4061 N N . PHE A 1 499 ? -7.956 -1.935 -0.121 1.00 60.00 499 PHE A N 1
ATOM 4062 C CA . PHE A 1 499 ? -7.478 -1.841 1.259 1.00 60.00 499 PHE A CA 1
ATOM 4063 C C . PHE A 1 499 ? -5.944 -1.726 1.320 1.00 60.00 499 PHE A C 1
ATOM 4065 O O . PHE A 1 499 ? -5.216 -2.277 0.479 1.00 60.00 499 PHE A O 1
ATOM 4072 N N . ARG A 1 500 ? -5.440 -1.031 2.353 1.00 59.25 500 ARG A N 1
ATOM 4073 C CA . ARG A 1 500 ? -4.017 -0.972 2.736 1.00 59.25 500 ARG A CA 1
ATOM 4074 C C . ARG A 1 500 ? -3.479 -2.388 2.937 1.00 59.25 500 ARG A C 1
ATOM 4076 O O . ARG A 1 500 ? -3.679 -2.987 3.997 1.00 59.25 500 ARG A O 1
ATOM 4083 N N . THR A 1 501 ? -2.671 -2.867 1.985 1.00 57.22 501 THR A N 1
ATOM 4084 C CA . THR A 1 501 ? -2.073 -4.222 1.947 1.00 57.22 501 THR A CA 1
ATOM 4085 C C . THR A 1 501 ? -3.128 -5.341 1.934 1.00 57.22 501 THR A C 1
ATOM 4087 O O . THR A 1 501 ? -4.278 -5.075 2.260 1.00 57.22 501 THR A O 1
ATOM 4090 N N . PRO A 1 502 ? -2.822 -6.589 1.516 1.00 57.31 502 PRO A N 1
ATOM 4091 C CA . PRO A 1 502 ? -3.878 -7.596 1.439 1.00 57.31 502 PRO A CA 1
ATOM 4092 C C . PRO A 1 502 ? -4.524 -7.715 2.819 1.00 57.31 502 PRO A C 1
ATOM 4094 O O . PRO A 1 502 ? -3.806 -7.999 3.773 1.00 57.31 502 PRO A O 1
ATOM 4097 N N . LEU A 1 503 ? -5.824 -7.436 2.941 1.00 64.19 503 LEU A N 1
ATOM 4098 C CA . LEU A 1 503 ? -6.563 -7.475 4.202 1.00 64.19 503 LEU A CA 1
ATOM 4099 C C . LEU A 1 503 ? -7.552 -8.633 4.158 1.00 64.19 503 LEU A C 1
ATOM 4101 O O . LEU A 1 503 ? -8.507 -8.624 3.385 1.00 64.19 503 LEU A O 1
ATOM 4105 N N . ASN A 1 504 ? -7.350 -9.623 5.022 1.00 72.12 504 ASN A N 1
ATOM 4106 C CA . ASN A 1 504 ? -8.417 -10.542 5.379 1.00 72.12 504 ASN A CA 1
ATOM 4107 C C . ASN A 1 504 ? -9.011 -10.081 6.708 1.00 72.12 504 ASN A C 1
ATOM 4109 O O . ASN A 1 504 ? -8.455 -10.358 7.767 1.00 72.12 504 ASN A O 1
ATOM 4113 N N . VAL A 1 505 ? -10.126 -9.360 6.628 1.00 74.06 505 VAL A N 1
ATOM 4114 C CA . VAL A 1 505 ? -10.809 -8.740 7.775 1.00 74.06 505 VAL A CA 1
ATOM 4115 C C . VAL A 1 505 ? -11.145 -9.767 8.850 1.00 74.06 505 VAL A C 1
ATOM 4117 O O . VAL A 1 505 ? -10.895 -9.524 10.019 1.00 74.06 505 VAL A O 1
ATOM 4120 N N . VAL A 1 506 ? -11.597 -10.966 8.463 1.00 79.25 506 VAL A N 1
ATOM 4121 C CA . VAL A 1 506 ? -11.894 -12.038 9.428 1.00 79.25 506 VAL A CA 1
ATOM 4122 C C . VAL A 1 506 ? -10.634 -12.457 10.180 1.00 79.25 506 VAL A C 1
ATOM 4124 O O . VAL A 1 506 ? -10.662 -12.600 11.397 1.00 79.25 506 VAL A O 1
ATOM 4127 N N . LEU A 1 507 ? -9.521 -12.646 9.468 1.00 80.00 507 LEU A N 1
ATOM 4128 C CA . LEU A 1 507 ? -8.261 -13.042 10.099 1.00 80.00 507 LEU A CA 1
ATOM 4129 C C . LEU A 1 507 ? -7.654 -11.921 10.944 1.00 80.00 507 LEU A C 1
ATOM 4131 O O . LEU A 1 507 ? -7.028 -12.197 11.961 1.00 80.00 507 LEU A O 1
ATOM 4135 N N . HIS A 1 508 ? -7.809 -10.674 10.511 1.00 78.69 508 HIS A N 1
ATOM 4136 C CA . HIS A 1 508 ? -7.303 -9.506 11.21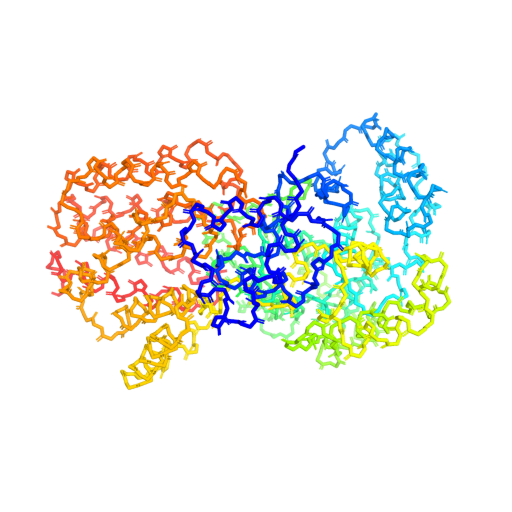5 1.00 78.69 508 HIS A CA 1
ATOM 4137 C C . HIS A 1 508 ? -8.101 -9.213 12.492 1.00 78.69 508 HIS A C 1
ATOM 4139 O O . HIS A 1 508 ? -7.510 -9.007 13.550 1.00 78.69 508 HIS A O 1
ATOM 4145 N N . ASP A 1 509 ? -9.430 -9.218 12.401 1.00 80.38 509 ASP A N 1
ATOM 4146 C CA . ASP A 1 509 ? -10.303 -8.742 13.473 1.00 80.38 509 ASP A CA 1
ATOM 4147 C C . ASP A 1 509 ? -10.498 -9.787 14.573 1.00 80.38 509 ASP A C 1
ATOM 4149 O O . ASP A 1 509 ? -10.656 -9.429 15.737 1.00 80.38 509 ASP A O 1
ATOM 4153 N N . LEU A 1 510 ? -10.425 -11.078 14.229 1.00 86.50 510 LEU A N 1
ATOM 4154 C CA . LEU A 1 510 ? -10.540 -12.163 15.207 1.00 86.50 510 LEU A CA 1
ATOM 4155 C C . LEU A 1 510 ? -9.229 -12.483 15.937 1.00 86.50 510 LEU A C 1
ATOM 4157 O O . LEU A 1 510 ? -9.273 -13.148 16.970 1.00 86.50 510 LEU A O 1
ATOM 4161 N N . GLU A 1 511 ? -8.073 -12.021 15.448 1.00 86.00 511 GLU A N 1
ATOM 4162 C CA . GLU A 1 511 ? -6.761 -12.321 16.046 1.00 86.00 511 GLU A CA 1
ATOM 4163 C C . GLU A 1 511 ? -6.669 -11.892 17.528 1.00 86.00 511 GLU A C 1
ATOM 4165 O O . GLU A 1 511 ? -6.311 -12.736 18.355 1.00 86.00 511 GLU A O 1
ATOM 4170 N N . PRO A 1 512 ? -7.056 -10.663 17.937 1.00 87.31 512 PRO A N 1
ATOM 4171 C CA . PRO A 1 512 ? -7.033 -10.283 19.351 1.00 87.31 512 PRO A CA 1
ATOM 4172 C C . PRO A 1 512 ? -7.937 -11.148 20.239 1.00 87.31 512 PRO A C 1
ATOM 4174 O O . PRO A 1 512 ? -7.556 -11.476 21.361 1.00 87.31 512 PRO A O 1
ATOM 4177 N N . VAL A 1 513 ? -9.111 -11.553 19.743 1.00 89.94 513 VAL A N 1
ATOM 4178 C CA . VAL A 1 513 ? -10.072 -12.373 20.504 1.00 89.94 513 VAL A CA 1
ATOM 4179 C C . VAL A 1 513 ? -9.597 -13.820 20.624 1.00 89.94 513 VAL A C 1
ATOM 4181 O O . VAL A 1 513 ? -9.749 -14.429 21.683 1.00 89.94 513 VAL A O 1
ATOM 4184 N N . LEU A 1 514 ? -8.985 -14.361 19.563 1.00 91.94 514 LEU A N 1
ATOM 4185 C CA . LEU A 1 514 ? -8.336 -15.672 19.579 1.00 91.94 514 LEU A CA 1
ATOM 4186 C C . LEU A 1 514 ? -7.252 -15.711 20.665 1.00 91.94 514 LEU A C 1
ATOM 4188 O O . LEU A 1 514 ? -7.225 -16.619 21.495 1.00 91.94 514 LEU A O 1
ATOM 4192 N N . ILE A 1 515 ? -6.390 -14.692 20.688 1.00 90.75 515 ILE A N 1
ATOM 4193 C CA . ILE A 1 515 ? -5.314 -14.571 21.673 1.00 90.75 515 ILE A CA 1
ATOM 4194 C C . ILE A 1 515 ? -5.878 -14.379 23.088 1.00 90.75 515 ILE A C 1
ATOM 4196 O O . ILE A 1 515 ? -5.394 -15.003 24.029 1.00 90.75 515 ILE A O 1
ATOM 4200 N N . GLN A 1 516 ? -6.927 -13.571 23.264 1.00 91.25 516 GLN A N 1
ATOM 4201 C CA . GLN A 1 516 ? -7.569 -13.412 24.570 1.00 91.25 516 GLN A CA 1
ATOM 4202 C C . GLN A 1 516 ? -8.126 -14.749 25.095 1.00 91.25 516 GLN A C 1
ATOM 4204 O O . GLN A 1 516 ? -7.951 -15.061 26.273 1.00 91.25 516 GLN A O 1
ATOM 4209 N N . ALA A 1 517 ? -8.752 -15.560 24.234 1.00 92.44 517 ALA A N 1
ATOM 4210 C CA . ALA A 1 517 ? -9.230 -16.894 24.602 1.00 92.44 517 ALA A CA 1
ATOM 4211 C C . ALA A 1 517 ? -8.074 -17.819 25.021 1.00 92.44 517 ALA A C 1
ATOM 4213 O O . ALA A 1 517 ? -8.188 -18.527 26.022 1.00 92.44 517 ALA A O 1
ATOM 4214 N N . LEU A 1 518 ? -6.938 -17.752 24.316 1.00 93.25 518 LEU A N 1
ATOM 4215 C CA . LEU A 1 518 ? -5.718 -18.473 24.682 1.00 93.25 518 LEU A CA 1
ATOM 421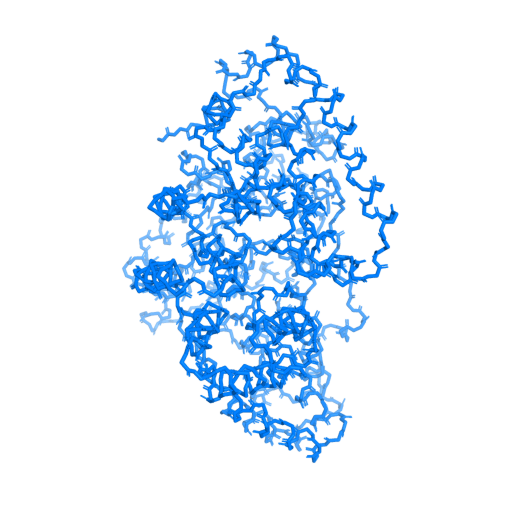6 C C . LEU A 1 518 ? -5.204 -18.069 26.074 1.00 93.25 518 LEU A C 1
ATOM 4218 O O . LEU A 1 518 ? -4.917 -18.943 26.891 1.00 93.25 518 LEU A O 1
ATOM 4222 N N . LEU A 1 519 ? -5.121 -16.764 26.356 1.00 91.75 519 LEU A N 1
ATOM 4223 C CA . LEU A 1 519 ? -4.666 -16.229 27.647 1.00 91.75 519 LEU A CA 1
ATOM 4224 C C . LEU A 1 519 ? -5.611 -16.609 28.799 1.00 91.75 519 LEU A C 1
ATOM 4226 O O . LEU A 1 519 ? -5.159 -16.954 29.889 1.00 91.75 519 LEU A O 1
ATOM 4230 N N . LYS A 1 520 ? -6.927 -16.616 28.547 1.00 91.44 520 LYS A N 1
ATOM 4231 C CA . LYS A 1 520 ? -7.953 -17.078 29.501 1.00 91.44 520 LYS A CA 1
ATOM 4232 C C . LYS A 1 520 ? -8.006 -18.606 29.646 1.00 91.44 520 LYS A C 1
ATOM 4234 O O . LYS A 1 520 ? -8.745 -19.101 30.492 1.00 91.44 520 LYS A O 1
ATOM 4239 N N . ARG A 1 521 ? -7.237 -19.348 28.837 1.00 91.75 521 ARG A N 1
ATOM 4240 C CA . ARG A 1 521 ? -7.276 -20.815 28.719 1.00 91.75 521 ARG A CA 1
ATOM 4241 C C . ARG A 1 521 ? -8.669 -21.368 28.369 1.00 91.75 521 ARG A C 1
ATOM 4243 O O . ARG A 1 521 ? -9.035 -22.463 28.790 1.00 91.75 521 ARG A O 1
ATOM 4250 N N . ASP A 1 522 ? -9.440 -20.634 27.571 1.00 93.25 522 ASP A N 1
ATOM 4251 C CA . ASP A 1 522 ? -10.756 -21.059 27.084 1.00 93.25 522 ASP A CA 1
ATOM 4252 C C . ASP A 1 522 ? -10.631 -21.764 25.724 1.00 93.25 522 ASP A C 1
ATOM 4254 O O . ASP A 1 522 ? -10.750 -21.151 24.659 1.00 93.25 522 ASP A O 1
ATOM 4258 N N . GLN A 1 523 ? -10.381 -23.076 25.769 1.00 94.50 523 GLN A N 1
ATOM 4259 C CA . GLN A 1 523 ? -10.195 -23.900 24.570 1.00 94.50 523 GLN A CA 1
ATOM 4260 C C . GLN A 1 523 ? -11.445 -23.937 23.683 1.00 94.50 523 GLN A C 1
ATOM 4262 O O . GLN A 1 523 ? -11.345 -23.863 22.463 1.00 94.50 523 GLN A O 1
ATOM 4267 N N . THR A 1 524 ? -12.640 -23.995 24.281 1.00 93.19 524 THR A N 1
ATOM 4268 C CA . THR A 1 524 ? -13.891 -24.097 23.509 1.00 93.19 524 THR A CA 1
ATOM 4269 C C . THR A 1 524 ? -14.113 -22.842 22.672 1.00 93.19 524 THR A C 1
ATOM 4271 O O . THR A 1 524 ? -14.471 -22.926 21.493 1.00 93.19 524 THR A O 1
ATOM 4274 N N . ARG A 1 525 ? -13.888 -21.667 23.268 1.00 92.81 525 ARG A N 1
ATOM 4275 C CA . ARG A 1 525 ? -13.969 -20.392 22.556 1.00 92.81 525 ARG A CA 1
ATOM 4276 C C . ARG A 1 525 ? -12.871 -20.272 21.502 1.00 92.81 525 ARG A C 1
ATOM 4278 O O . ARG A 1 525 ? -13.164 -19.878 20.373 1.00 92.81 525 ARG A O 1
ATOM 4285 N N . PHE A 1 526 ? -11.640 -20.649 21.847 1.00 94.44 526 PHE A N 1
ATOM 4286 C CA . PHE A 1 526 ? -10.502 -20.633 20.931 1.00 94.44 526 PHE A CA 1
ATOM 4287 C C . PHE A 1 526 ? -10.763 -21.477 19.670 1.00 94.44 526 PHE A C 1
ATOM 4289 O O . PHE A 1 526 ? -10.653 -20.963 18.555 1.00 94.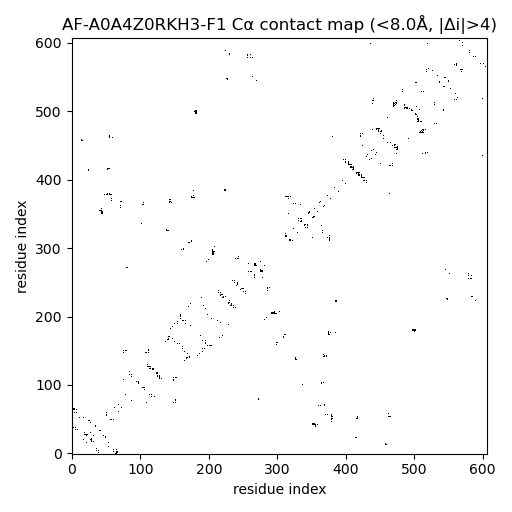44 526 PHE A O 1
ATOM 4296 N N . ASP A 1 527 ? -11.192 -22.732 19.831 1.00 94.12 527 ASP A N 1
ATOM 4297 C CA . ASP A 1 527 ? -11.421 -23.668 18.722 1.00 94.12 527 ASP A CA 1
ATOM 4298 C C . ASP A 1 527 ? -12.510 -23.175 17.761 1.00 94.12 527 ASP A C 1
ATOM 4300 O O . ASP A 1 527 ? -12.386 -23.298 16.534 1.00 94.12 527 ASP A O 1
ATOM 4304 N N . LYS A 1 528 ? -13.573 -22.567 18.301 1.00 92.44 528 LYS A N 1
ATOM 4305 C CA . LYS A 1 528 ? -14.640 -21.959 17.496 1.00 92.44 528 LYS A CA 1
ATOM 4306 C C . LYS A 1 528 ? -14.118 -20.800 16.643 1.00 92.44 528 LYS A C 1
ATOM 4308 O O . LYS A 1 528 ? -14.399 -20.764 15.442 1.00 92.44 528 LYS A O 1
ATOM 4313 N N . ILE A 1 529 ? -13.331 -19.891 17.226 1.00 92.19 529 ILE A N 1
ATOM 4314 C CA . ILE A 1 529 ? -12.736 -18.753 16.501 1.00 92.19 529 ILE A CA 1
ATOM 4315 C C . ILE A 1 529 ? -11.785 -19.262 15.418 1.00 92.19 529 ILE A C 1
ATOM 4317 O O . ILE A 1 529 ? -11.913 -18.883 14.250 1.00 92.19 529 ILE A O 1
ATOM 4321 N N . LEU A 1 530 ? -10.874 -20.169 15.780 1.00 92.88 530 LEU A N 1
ATOM 4322 C CA . LEU A 1 530 ? -9.889 -20.721 14.854 1.00 92.88 530 LEU A CA 1
ATOM 4323 C C . LEU A 1 530 ? -10.559 -21.449 13.678 1.00 92.88 530 LEU A C 1
ATOM 4325 O O . LEU A 1 530 ? -10.115 -21.327 12.534 1.00 92.88 530 LEU A O 1
ATOM 4329 N N . THR A 1 531 ? -11.668 -22.153 13.922 1.00 91.44 531 THR A N 1
ATOM 4330 C CA . THR A 1 531 ? -12.465 -22.803 12.867 1.00 91.44 531 THR A CA 1
ATOM 4331 C C . THR A 1 531 ? -13.012 -21.793 11.857 1.00 91.44 531 THR A C 1
ATOM 4333 O O . THR A 1 531 ? -12.951 -22.029 10.646 1.00 91.44 531 THR A O 1
ATOM 4336 N N . VAL A 1 532 ? -13.526 -20.653 12.327 1.00 88.81 532 VAL A N 1
ATOM 4337 C CA . VAL A 1 532 ? -14.050 -19.585 11.460 1.00 88.81 532 VAL A CA 1
ATOM 4338 C C . VAL A 1 532 ? -12.932 -18.935 10.654 1.00 88.81 532 VAL A C 1
ATOM 4340 O O . VAL A 1 532 ? -13.072 -18.783 9.438 1.00 88.81 532 VAL A O 1
ATOM 4343 N N . MET A 1 533 ? -11.801 -18.634 11.295 1.00 87.62 533 MET A N 1
ATOM 4344 C CA . MET A 1 533 ? -10.611 -18.104 10.623 1.00 87.62 533 MET A CA 1
ATOM 4345 C C . MET A 1 533 ? -10.115 -19.057 9.525 1.00 87.62 533 MET A C 1
ATOM 4347 O O . MET A 1 533 ? -9.915 -18.639 8.385 1.00 87.62 533 MET A O 1
ATOM 4351 N N . ASN A 1 534 ? -10.004 -20.357 9.821 1.00 87.81 534 ASN A N 1
ATOM 4352 C CA . ASN A 1 534 ? -9.607 -21.376 8.845 1.00 87.81 534 ASN A CA 1
ATOM 4353 C C . ASN A 1 534 ? -10.592 -21.481 7.668 1.00 87.81 534 ASN A C 1
ATOM 4355 O O . ASN A 1 534 ? -10.163 -21.574 6.516 1.00 87.81 534 ASN A O 1
ATOM 4359 N N . ARG A 1 535 ? -11.908 -21.407 7.918 1.00 85.69 535 ARG A N 1
ATOM 4360 C CA . ARG A 1 535 ? -12.920 -21.366 6.846 1.00 85.69 535 ARG A CA 1
ATOM 4361 C C . ARG A 1 535 ? -12.780 -20.129 5.964 1.00 85.69 535 ARG A C 1
ATOM 4363 O O . ARG A 1 535 ? -12.838 -20.254 4.743 1.00 85.69 535 ARG A O 1
ATOM 4370 N N . ALA A 1 536 ? -12.593 -18.956 6.567 1.00 80.88 536 ALA A N 1
ATOM 4371 C CA . ALA A 1 536 ? -12.423 -17.707 5.832 1.00 80.88 536 ALA A CA 1
ATOM 4372 C C . ALA A 1 536 ? -11.149 -17.717 4.974 1.00 80.88 536 ALA A C 1
ATOM 4374 O O . ALA A 1 536 ? -11.172 -17.242 3.840 1.00 80.88 536 ALA A O 1
ATOM 4375 N N . ALA A 1 537 ? -10.058 -18.299 5.481 1.00 79.38 537 ALA A N 1
ATOM 4376 C CA . ALA A 1 537 ? -8.822 -18.484 4.724 1.00 79.38 537 ALA A CA 1
ATOM 4377 C C . ALA A 1 537 ? -9.003 -19.467 3.552 1.00 79.38 537 ALA A C 1
ATOM 4379 O O . ALA A 1 537 ? -8.581 -19.179 2.435 1.00 79.38 537 ALA A O 1
ATOM 4380 N N . ALA A 1 538 ? -9.675 -20.601 3.779 1.00 80.19 538 ALA A N 1
ATOM 4381 C CA . ALA A 1 538 ? -9.940 -21.594 2.736 1.00 80.19 538 ALA A CA 1
ATOM 4382 C C . ALA A 1 538 ? -10.862 -21.066 1.620 1.00 80.19 538 ALA A C 1
ATOM 4384 O O . ALA A 1 538 ? -10.746 -21.493 0.472 1.00 80.19 538 ALA A O 1
ATOM 4385 N N . GLY A 1 539 ? -11.767 -20.139 1.949 1.00 75.19 539 GLY A N 1
ATOM 438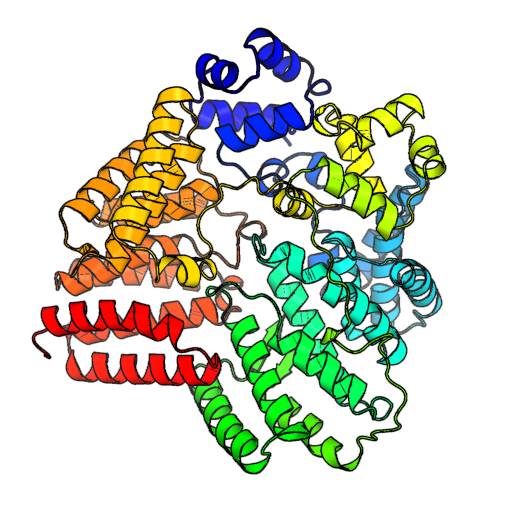6 C CA . GLY A 1 539 ? -12.675 -19.502 0.994 1.00 75.19 539 GLY A CA 1
ATOM 4387 C C . GLY A 1 539 ? -12.028 -18.447 0.088 1.00 75.19 539 GLY A C 1
ATOM 4388 O O . GLY A 1 539 ? -12.626 -18.099 -0.927 1.00 75.19 539 GLY A O 1
ATOM 4389 N N . ASP A 1 540 ? -10.822 -17.955 0.407 1.00 72.62 540 ASP A N 1
ATOM 4390 C CA . ASP A 1 540 ? -10.138 -16.909 -0.367 1.00 72.62 540 ASP A CA 1
ATOM 4391 C C . ASP A 1 540 ? -8.760 -17.358 -0.878 1.00 72.62 540 ASP A C 1
ATOM 4393 O O . ASP A 1 540 ? -7.707 -17.124 -0.277 1.00 72.62 540 ASP A O 1
ATOM 4397 N N . SER A 1 541 ? -8.773 -17.964 -2.065 1.00 68.56 541 SER A N 1
ATOM 4398 C CA . SER A 1 541 ? -7.557 -18.411 -2.751 1.00 68.56 541 SER A CA 1
ATOM 4399 C C . SER A 1 541 ? -6.617 -17.277 -3.181 1.00 68.56 541 SER A C 1
ATOM 4401 O O . SER A 1 541 ? -5.425 -17.534 -3.349 1.00 68.56 541 SER A O 1
ATOM 4403 N N . LYS A 1 542 ? -7.101 -16.036 -3.345 1.00 69.56 542 LYS A N 1
ATOM 4404 C CA . LYS A 1 542 ? -6.261 -14.899 -3.761 1.00 69.56 542 LYS A CA 1
ATOM 4405 C C . LYS A 1 542 ? -5.404 -14.409 -2.604 1.00 69.56 542 LYS A C 1
ATOM 4407 O O . LYS A 1 542 ? -4.211 -14.181 -2.773 1.00 69.56 542 LYS A O 1
ATOM 4412 N N . ILE A 1 543 ? -5.989 -14.296 -1.414 1.00 70.00 543 ILE A N 1
ATOM 4413 C CA . ILE A 1 543 ? -5.259 -13.858 -0.220 1.00 70.00 543 ILE A CA 1
ATOM 4414 C C . ILE A 1 543 ? -4.184 -14.860 0.186 1.00 70.00 543 ILE A C 1
ATOM 4416 O O . ILE A 1 543 ? -3.099 -14.458 0.603 1.00 70.00 543 ILE A O 1
ATOM 4420 N N . MET A 1 544 ? -4.441 -16.157 0.013 1.00 72.31 544 MET A N 1
ATOM 4421 C CA . MET A 1 544 ? -3.477 -17.201 0.363 1.00 72.31 544 MET A CA 1
ATOM 4422 C C . MET A 1 544 ? -2.241 -17.240 -0.553 1.00 72.31 544 MET A C 1
ATOM 4424 O O . MET A 1 544 ? -1.266 -17.912 -0.216 1.00 72.31 544 MET A O 1
ATOM 4428 N N . GLN A 1 545 ? -2.224 -16.491 -1.663 1.00 74.19 545 GLN A N 1
ATOM 4429 C CA . GLN A 1 545 ? -1.003 -16.271 -2.452 1.00 74.19 545 GLN A CA 1
ATOM 4430 C C . GLN A 1 545 ? 0.045 -15.481 -1.650 1.00 74.19 545 GLN A C 1
ATOM 4432 O O . GLN A 1 545 ? 1.247 -15.710 -1.802 1.00 74.19 545 GLN A O 1
ATOM 4437 N N . TRP A 1 546 ? -0.405 -14.629 -0.726 1.00 78.19 546 TRP A N 1
ATOM 4438 C CA . TRP A 1 546 ? 0.455 -13.808 0.115 1.00 78.19 546 TRP A CA 1
ATOM 4439 C C . TRP A 1 546 ? 0.998 -14.607 1.307 1.00 78.19 546 TRP A C 1
ATOM 4441 O O . TRP A 1 546 ? 0.264 -15.183 2.118 1.00 78.19 546 TRP A O 1
ATOM 4451 N N . ALA A 1 547 ? 2.320 -14.626 1.428 1.00 78.19 547 ALA A N 1
ATOM 4452 C CA . ALA A 1 547 ? 3.069 -15.203 2.532 1.00 78.19 547 ALA A CA 1
ATOM 4453 C C . ALA A 1 547 ? 2.678 -14.604 3.889 1.00 78.19 547 ALA A C 1
ATOM 4455 O O . ALA A 1 547 ? 2.648 -15.344 4.875 1.00 78.19 547 ALA A O 1
ATOM 4456 N N . ASN A 1 548 ? 2.346 -13.307 3.953 1.00 77.19 548 ASN A N 1
ATOM 4457 C CA . ASN A 1 548 ? 1.908 -12.653 5.192 1.00 77.19 548 ASN A CA 1
ATOM 4458 C C . ASN A 1 548 ? 0.695 -13.368 5.827 1.00 77.19 548 ASN A C 1
ATOM 4460 O O . ASN A 1 548 ? 0.697 -13.672 7.020 1.00 77.19 548 ASN A O 1
ATOM 4464 N N . TRP A 1 549 ? -0.315 -13.723 5.027 1.00 77.56 549 TRP A N 1
ATOM 4465 C CA . TRP A 1 549 ? -1.523 -14.387 5.535 1.00 77.56 549 TRP A CA 1
ATOM 4466 C C . TRP A 1 549 ? -1.312 -15.859 5.846 1.00 77.56 549 TRP A C 1
ATOM 4468 O O . TRP A 1 549 ? -1.774 -16.336 6.882 1.00 77.56 549 TRP A O 1
ATOM 4478 N N . ARG A 1 550 ? -0.544 -16.565 5.010 1.00 79.50 550 ARG A N 1
ATOM 4479 C CA . ARG A 1 550 ? -0.135 -17.947 5.305 1.00 79.50 550 ARG A CA 1
ATOM 4480 C C . ARG A 1 550 ? 0.635 -18.035 6.623 1.00 79.50 550 ARG A C 1
ATOM 4482 O O . ARG A 1 550 ? 0.380 -18.928 7.425 1.00 79.50 550 ARG A O 1
ATOM 4489 N N . THR A 1 551 ? 1.518 -17.070 6.866 1.00 78.81 551 THR A N 1
ATOM 4490 C CA . THR A 1 551 ? 2.275 -16.906 8.113 1.00 78.81 551 THR A CA 1
ATOM 4491 C C . THR A 1 551 ? 1.354 -16.693 9.309 1.00 78.81 551 THR A C 1
ATOM 4493 O O . THR A 1 551 ? 1.449 -17.447 10.275 1.00 78.81 551 THR A O 1
ATOM 4496 N N . ARG A 1 552 ? 0.429 -15.727 9.244 1.00 80.19 552 ARG A N 1
ATOM 4497 C CA . ARG A 1 552 ? -0.533 -15.484 10.334 1.00 80.19 552 ARG A CA 1
ATOM 4498 C C . ARG A 1 552 ? -1.374 -16.719 10.649 1.00 80.19 552 ARG A C 1
ATOM 4500 O O . ARG A 1 552 ? -1.518 -17.081 11.810 1.00 80.19 552 ARG A O 1
ATOM 4507 N N . MET A 1 553 ? -1.861 -17.418 9.624 1.00 83.12 553 MET A N 1
ATOM 4508 C CA . MET A 1 553 ? -2.599 -18.671 9.815 1.00 83.12 553 MET A CA 1
ATOM 4509 C C . MET A 1 553 ? -1.749 -19.761 10.467 1.00 83.12 553 MET A C 1
ATOM 4511 O O . MET A 1 553 ? -2.241 -20.481 11.332 1.00 83.12 553 MET A O 1
ATOM 4515 N N . ALA A 1 554 ? -0.474 -19.879 10.091 1.00 83.19 554 ALA A N 1
ATOM 4516 C CA . ALA A 1 554 ? 0.437 -20.820 10.730 1.00 83.19 554 ALA A CA 1
ATOM 4517 C C . ALA A 1 554 ? 0.618 -20.505 12.224 1.00 83.19 554 ALA A C 1
ATOM 4519 O O . ALA A 1 554 ? 0.534 -21.422 13.034 1.00 83.19 554 ALA A O 1
ATOM 4520 N N . ILE A 1 555 ? 0.793 -19.231 12.596 1.00 85.50 555 ILE A N 1
ATOM 4521 C CA . ILE A 1 555 ? 0.884 -18.802 14.004 1.00 85.50 555 ILE A CA 1
ATOM 4522 C C . ILE A 1 555 ? -0.414 -19.128 14.759 1.00 85.50 555 ILE A C 1
ATOM 4524 O O . ILE A 1 555 ? -0.363 -19.749 15.817 1.00 85.50 555 ILE A O 1
ATOM 4528 N N . ASN A 1 556 ? -1.576 -18.790 14.192 1.00 87.50 556 ASN A N 1
ATOM 4529 C CA . ASN A 1 556 ? -2.871 -19.059 14.824 1.00 87.50 556 ASN A CA 1
ATOM 4530 C C . ASN A 1 556 ? -3.105 -20.555 15.072 1.00 87.50 556 ASN A C 1
ATOM 4532 O O . ASN A 1 556 ? -3.630 -20.937 16.114 1.00 87.50 556 ASN A O 1
ATOM 4536 N N . ASN A 1 557 ? -2.671 -21.411 14.145 1.00 87.56 557 ASN A N 1
ATOM 4537 C CA . ASN A 1 557 ? -2.726 -22.859 14.330 1.00 87.56 557 ASN A CA 1
ATOM 4538 C C . ASN A 1 557 ? -1.712 -23.353 15.379 1.00 87.56 557 ASN A C 1
ATOM 4540 O O . ASN A 1 557 ? -2.018 -24.284 16.118 1.00 87.56 557 ASN A O 1
ATOM 4544 N N . LEU A 1 558 ? -0.532 -22.728 15.494 1.00 88.88 558 LEU A N 1
ATOM 4545 C CA . LEU A 1 558 ? 0.434 -23.052 16.553 1.00 88.88 558 LEU A CA 1
ATOM 4546 C C . LEU A 1 558 ? -0.119 -22.740 17.946 1.00 88.88 558 LEU A C 1
ATOM 4548 O O . LEU A 1 558 ? 0.119 -23.522 18.866 1.00 88.88 558 LEU A O 1
ATOM 4552 N N . TYR A 1 559 ? -0.903 -21.667 18.093 1.00 90.31 559 TYR A N 1
ATOM 4553 C CA . TYR A 1 559 ? -1.548 -21.327 19.363 1.00 90.31 559 TYR A CA 1
ATOM 4554 C C . TYR A 1 559 ? -2.449 -22.443 19.908 1.00 90.31 559 TYR A C 1
ATOM 4556 O O . TYR A 1 559 ? -2.513 -22.614 21.121 1.00 90.31 559 TYR A O 1
ATOM 4564 N N . ALA A 1 560 ? -3.064 -23.260 19.046 1.00 91.44 560 ALA A N 1
ATOM 4565 C CA . ALA A 1 560 ? -3.869 -24.404 19.483 1.00 91.44 560 ALA A CA 1
ATOM 4566 C C . ALA A 1 560 ? -3.054 -25.418 20.309 1.00 91.44 560 ALA A C 1
ATOM 4568 O O . ALA A 1 560 ? -3.576 -26.043 21.226 1.00 91.44 560 ALA A O 1
ATOM 4569 N N . THR A 1 561 ? -1.753 -25.537 20.028 1.00 91.75 561 THR A N 1
ATOM 4570 C CA . THR A 1 561 ? -0.858 -26.498 20.694 1.00 91.75 561 THR A CA 1
ATOM 4571 C C . THR A 1 561 ? -0.671 -26.178 22.179 1.00 91.75 561 THR A C 1
ATOM 4573 O O . THR A 1 561 ? -0.371 -27.077 22.954 1.00 91.75 561 THR A O 1
ATOM 4576 N N . PHE A 1 562 ? -0.886 -24.929 22.611 1.00 91.12 562 PHE A N 1
ATOM 4577 C CA . PHE A 1 562 ? -0.740 -24.551 24.020 1.00 91.12 562 PHE A CA 1
ATOM 4578 C C . PHE A 1 562 ? -1.722 -25.257 24.952 1.00 91.12 562 PHE A C 1
ATOM 4580 O O . PHE A 1 562 ? -1.404 -25.437 26.121 1.00 91.12 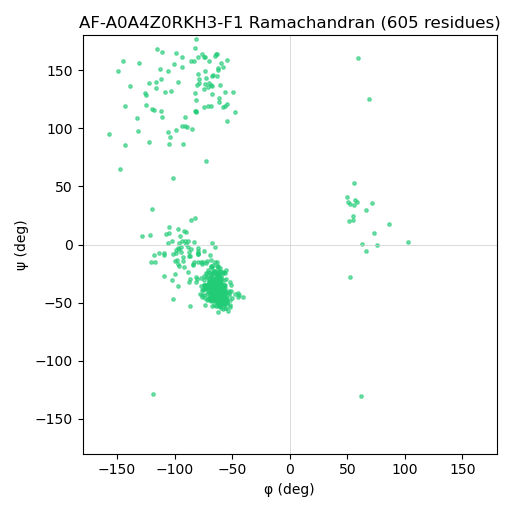562 PHE A O 1
ATOM 4587 N N . PHE A 1 563 ? -2.898 -25.656 24.469 1.00 92.19 563 PHE A N 1
ATOM 4588 C CA . PHE A 1 563 ? -3.872 -26.349 25.314 1.00 92.19 563 PHE A CA 1
ATOM 4589 C C . PHE A 1 563 ? -3.420 -27.768 25.681 1.00 92.19 563 PHE A C 1
ATOM 4591 O O . PHE A 1 563 ? -3.739 -28.240 26.772 1.00 92.19 563 PHE A O 1
ATOM 4598 N N . ASP A 1 564 ? -2.633 -28.408 24.810 1.00 92.31 564 ASP A N 1
ATOM 4599 C CA . ASP A 1 564 ? -2.167 -29.785 24.983 1.00 92.31 564 ASP A CA 1
ATOM 4600 C C . ASP A 1 564 ? -0.713 -29.857 25.485 1.00 92.31 564 ASP A C 1
ATOM 4602 O O . ASP A 1 564 ? -0.409 -30.604 26.417 1.00 92.31 564 ASP A O 1
ATOM 4606 N N . ASP A 1 565 ? 0.192 -29.081 24.878 1.00 92.19 565 ASP A N 1
ATOM 4607 C CA . ASP A 1 565 ? 1.625 -29.044 25.191 1.00 92.19 565 ASP A CA 1
ATOM 4608 C C . ASP A 1 565 ? 2.183 -27.607 25.075 1.00 92.19 565 ASP A C 1
ATOM 4610 O O . ASP A 1 565 ? 2.727 -27.206 24.036 1.00 92.19 565 ASP A O 1
ATOM 4614 N N . PRO A 1 566 ? 2.075 -26.808 26.154 1.00 88.94 566 PRO A N 1
ATOM 4615 C CA . PRO A 1 566 ? 2.555 -25.428 26.176 1.00 88.94 566 PRO A CA 1
ATOM 4616 C C . PRO A 1 566 ? 4.064 -25.286 25.921 1.00 88.94 566 PRO A C 1
ATOM 4618 O O . PRO A 1 566 ? 4.498 -24.302 25.323 1.00 88.94 566 PRO A O 1
ATOM 4621 N N . VAL A 1 567 ? 4.877 -26.258 26.354 1.00 88.75 567 VAL A N 1
ATOM 4622 C CA . VAL A 1 567 ? 6.343 -26.213 26.203 1.00 88.75 567 VAL A CA 1
ATOM 4623 C C . VAL A 1 567 ? 6.724 -26.398 24.739 1.00 88.75 567 VAL A C 1
ATOM 4625 O O . VAL A 1 567 ? 7.528 -25.639 24.190 1.00 88.75 567 VAL A O 1
ATOM 4628 N N . GLU A 1 568 ? 6.127 -27.390 24.082 1.00 90.44 568 GLU A N 1
ATOM 4629 C CA . GLU A 1 568 ? 6.335 -27.618 22.657 1.00 90.44 568 GLU A CA 1
ATOM 4630 C C . GLU A 1 568 ? 5.795 -26.454 21.817 1.00 90.44 568 GLU A C 1
ATOM 4632 O O . GLU A 1 568 ? 6.461 -26.030 20.868 1.00 90.44 568 GLU A O 1
ATOM 4637 N N . ALA A 1 569 ? 4.642 -25.891 22.188 1.00 88.75 569 ALA A N 1
ATOM 4638 C CA . ALA A 1 569 ? 4.064 -24.734 21.512 1.00 88.75 569 ALA A CA 1
ATOM 4639 C C . ALA A 1 569 ? 4.989 -23.505 21.571 1.00 88.75 569 ALA A C 1
ATOM 4641 O O . ALA A 1 569 ? 5.278 -22.907 20.528 1.00 88.75 569 ALA A O 1
ATOM 4642 N N . MET A 1 570 ? 5.533 -23.182 22.754 1.00 85.44 570 MET A N 1
ATOM 4643 C CA . MET A 1 570 ? 6.537 -22.121 22.918 1.00 85.44 570 MET A CA 1
ATOM 4644 C C . MET A 1 570 ? 7.756 -22.363 22.032 1.00 85.44 570 MET A C 1
ATOM 4646 O O . MET A 1 570 ? 8.144 -21.490 21.257 1.00 85.44 570 MET A O 1
ATOM 4650 N N . ARG A 1 571 ? 8.308 -23.580 22.056 1.00 87.31 571 ARG A N 1
ATOM 4651 C CA . ARG A 1 571 ? 9.469 -23.945 21.236 1.00 87.31 571 ARG A CA 1
ATOM 4652 C C . ARG A 1 571 ? 9.199 -23.785 19.735 1.00 87.31 571 ARG A C 1
ATOM 4654 O O . ARG A 1 571 ? 10.087 -23.376 18.981 1.00 87.31 571 ARG A O 1
ATOM 4661 N N . GLN A 1 572 ? 7.999 -24.126 19.265 1.00 89.00 572 GLN A N 1
ATOM 4662 C CA . GLN A 1 572 ? 7.619 -23.944 17.860 1.00 89.00 572 GLN A CA 1
ATOM 4663 C C . GLN A 1 572 ? 7.434 -22.470 17.492 1.00 89.00 572 GLN A C 1
ATOM 4665 O O . GLN A 1 572 ? 7.849 -22.075 16.398 1.00 89.00 572 GLN A O 1
ATOM 4670 N N . LEU A 1 573 ? 6.870 -21.656 18.387 1.00 85.69 573 LEU A N 1
ATOM 4671 C CA . LEU A 1 573 ? 6.749 -20.212 18.186 1.00 85.69 573 LEU A CA 1
ATOM 4672 C C . LEU A 1 573 ? 8.111 -19.513 18.190 1.00 85.69 573 LEU A C 1
ATOM 4674 O O . LEU A 1 573 ? 8.380 -18.716 17.299 1.00 85.69 573 LEU A O 1
ATOM 4678 N N . GLU A 1 574 ? 9.023 -19.853 19.096 1.00 83.69 574 GLU A N 1
ATOM 4679 C CA . GLU A 1 574 ? 10.392 -19.316 19.084 1.00 83.69 574 GLU A CA 1
ATOM 4680 C C . GLU A 1 574 ? 11.115 -19.633 17.769 1.00 83.69 574 GLU A C 1
ATOM 4682 O O . GLU A 1 574 ? 11.748 -18.764 17.162 1.00 83.69 574 GLU A O 1
ATOM 4687 N N . ARG A 1 575 ? 10.965 -20.865 17.265 1.00 86.38 575 ARG A N 1
ATOM 4688 C CA . ARG A 1 575 ? 11.465 -21.254 15.936 1.00 86.38 575 ARG A CA 1
ATOM 4689 C C . ARG A 1 575 ? 10.784 -20.474 14.816 1.00 86.38 575 ARG A C 1
ATOM 4691 O O . ARG A 1 575 ? 11.448 -20.108 13.850 1.00 86.38 575 ARG A O 1
ATOM 4698 N N . PHE A 1 576 ? 9.479 -20.219 14.936 1.00 86.62 576 PHE A N 1
ATOM 4699 C CA . PHE A 1 576 ? 8.735 -19.352 14.024 1.00 86.62 576 PHE A CA 1
ATOM 4700 C C . PHE A 1 576 ? 9.352 -17.964 13.950 1.00 86.62 576 PHE A C 1
ATOM 4702 O O . PHE A 1 576 ? 9.700 -17.503 12.864 1.00 86.62 576 PHE A O 1
ATOM 4709 N N . PHE A 1 577 ? 9.526 -17.324 15.098 1.00 81.88 577 PHE A N 1
ATOM 4710 C CA . PHE A 1 577 ? 10.064 -15.977 15.184 1.00 81.88 577 PHE A CA 1
ATOM 4711 C C . PHE A 1 577 ? 11.526 -15.907 14.758 1.00 81.88 577 PHE A C 1
ATOM 4713 O O . PHE A 1 577 ? 11.908 -14.950 14.091 1.00 81.88 577 PHE A O 1
ATOM 4720 N N . THR A 1 578 ? 12.305 -16.955 15.027 1.00 84.12 578 THR A N 1
ATOM 4721 C CA . THR A 1 578 ? 13.670 -17.091 14.507 1.00 84.12 578 THR A CA 1
ATOM 4722 C C . THR A 1 578 ? 13.668 -17.133 12.981 1.00 84.12 578 THR A C 1
ATOM 4724 O O . THR A 1 578 ? 14.352 -16.331 12.356 1.00 84.12 578 THR A O 1
ATOM 4727 N N . ASP A 1 579 ? 12.869 -18.008 12.360 1.00 87.19 579 ASP A N 1
ATOM 4728 C CA . ASP A 1 579 ? 12.764 -18.070 10.896 1.00 87.19 579 ASP A CA 1
ATOM 4729 C C . ASP A 1 579 ? 12.290 -16.734 10.312 1.00 87.19 579 ASP A C 1
ATOM 4731 O O . ASP A 1 579 ? 12.839 -16.260 9.324 1.00 87.19 579 ASP A O 1
ATOM 4735 N N . TYR A 1 580 ? 11.294 -16.103 10.934 1.00 83.81 580 TYR A N 1
ATOM 4736 C CA . TYR A 1 580 ? 10.781 -14.805 10.505 1.00 83.81 580 TYR A CA 1
ATOM 4737 C C . TYR A 1 580 ? 11.855 -13.710 10.572 1.00 83.81 580 TYR A C 1
ATOM 4739 O O . TYR A 1 580 ? 11.973 -12.887 9.660 1.00 83.81 580 TYR A O 1
ATOM 4747 N N . HIS A 1 581 ? 12.659 -13.706 11.637 1.00 82.69 581 HIS A N 1
ATOM 4748 C CA . HIS A 1 581 ? 13.782 -12.791 11.793 1.00 82.69 581 HIS A CA 1
ATOM 4749 C C . HIS A 1 581 ? 14.830 -13.015 10.698 1.00 82.69 581 HIS A C 1
ATOM 4751 O O . HIS A 1 581 ? 15.203 -12.058 10.024 1.00 82.69 581 HIS A O 1
ATOM 4757 N N . MET A 1 582 ? 15.209 -14.275 10.449 1.00 87.56 582 MET A N 1
ATOM 4758 C CA . MET A 1 582 ? 16.132 -14.636 9.365 1.00 87.56 582 MET A CA 1
ATOM 4759 C C . MET A 1 582 ? 15.598 -14.228 7.992 1.00 87.56 582 MET A C 1
ATOM 4761 O O . MET A 1 582 ? 16.369 -13.863 7.118 1.00 87.56 582 MET A O 1
ATOM 4765 N N . LEU A 1 583 ? 14.281 -14.278 7.784 1.00 88.12 583 LEU A N 1
ATOM 4766 C CA . LEU A 1 583 ? 13.662 -13.907 6.514 1.00 88.12 583 LEU A CA 1
ATOM 4767 C C . LEU A 1 583 ? 13.562 -12.398 6.297 1.00 88.12 583 LEU A C 1
ATOM 4769 O O . LEU A 1 583 ? 13.534 -11.960 5.154 1.00 88.12 583 LEU A O 1
ATOM 4773 N N . THR A 1 584 ? 13.461 -11.600 7.355 1.00 82.50 584 THR A N 1
ATOM 4774 C CA . THR A 1 584 ? 13.150 -10.165 7.231 1.00 82.50 584 THR A CA 1
ATOM 4775 C C . THR A 1 584 ? 14.282 -9.243 7.661 1.00 82.50 584 THR A C 1
ATOM 4777 O O . THR A 1 584 ? 14.138 -8.029 7.525 1.00 82.50 584 THR A O 1
ATOM 4780 N N . GLY A 1 585 ? 15.366 -9.782 8.228 1.00 76.81 585 GLY A N 1
ATOM 4781 C CA . GLY A 1 585 ? 16.519 -9.020 8.718 1.00 76.81 585 GLY A CA 1
ATOM 4782 C C . GLY A 1 585 ? 16.224 -8.110 9.918 1.00 76.81 585 GLY A C 1
ATOM 4783 O O . GLY A 1 585 ? 17.134 -7.506 10.480 1.00 76.81 585 GLY A O 1
ATOM 4784 N N . LYS A 1 586 ? 14.958 -7.995 10.347 1.00 66.50 586 LYS A N 1
ATOM 4785 C CA . LYS A 1 586 ? 14.520 -7.082 11.409 1.00 66.50 586 LYS A CA 1
ATOM 4786 C C . LYS A 1 586 ? 13.973 -7.851 12.615 1.00 66.50 586 LYS A C 1
ATOM 4788 O O . LYS A 1 586 ? 13.151 -8.750 12.445 1.00 66.50 586 LYS A O 1
ATOM 4793 N N . PRO A 1 587 ? 14.358 -7.490 13.850 1.00 54.47 587 PRO A N 1
ATOM 4794 C CA . PRO A 1 587 ? 13.829 -8.118 15.064 1.00 54.47 587 PRO A CA 1
ATOM 4795 C C . PRO A 1 587 ? 12.440 -7.584 15.468 1.00 54.47 587 PRO A C 1
ATOM 4797 O O . PRO A 1 587 ? 11.807 -8.122 16.367 1.00 54.47 587 PRO A O 1
ATOM 4800 N N . PHE A 1 588 ? 11.914 -6.541 14.821 1.00 50.28 588 PHE A N 1
ATOM 4801 C CA . PHE A 1 588 ? 10.750 -5.801 15.330 1.00 50.28 588 PHE A CA 1
ATOM 4802 C C . PHE A 1 588 ? 9.458 -6.622 15.470 1.00 50.28 588 PHE A C 1
ATOM 4804 O O . PHE A 1 588 ? 8.742 -6.496 16.456 1.00 50.28 588 PHE A O 1
ATOM 4811 N N . ILE A 1 589 ? 9.148 -7.509 14.520 1.00 51.31 589 ILE A N 1
ATOM 4812 C CA . ILE A 1 589 ? 7.951 -8.348 14.673 1.00 51.31 589 ILE A CA 1
ATOM 4813 C C . ILE A 1 589 ? 8.107 -9.273 15.882 1.00 51.31 589 ILE A C 1
ATOM 4815 O O . ILE A 1 589 ? 7.153 -9.464 16.632 1.00 51.31 589 ILE A O 1
ATOM 4819 N N . THR A 1 590 ? 9.325 -9.745 16.149 1.00 53.69 590 THR A N 1
ATOM 4820 C CA . THR A 1 590 ? 9.590 -10.599 17.304 1.00 53.69 590 THR A CA 1
ATOM 4821 C C . THR A 1 590 ? 9.412 -9.877 18.638 1.00 53.69 590 THR A C 1
ATOM 4823 O O . THR A 1 590 ? 8.952 -10.530 19.556 1.00 53.69 590 THR A O 1
ATOM 4826 N N . SER A 1 591 ? 9.625 -8.555 18.762 1.00 54.16 591 SER A N 1
ATOM 4827 C CA . SER A 1 591 ? 9.443 -7.849 20.048 1.00 54.16 591 SER A CA 1
ATOM 4828 C C . SER A 1 591 ? 7.977 -7.737 20.486 1.00 54.16 591 SER A C 1
ATOM 4830 O O . SER A 1 591 ? 7.671 -7.966 21.654 1.00 54.16 591 SER A O 1
ATOM 4832 N N . ARG A 1 592 ? 7.044 -7.464 19.560 1.00 57.09 592 ARG A N 1
ATOM 4833 C CA . ARG A 1 592 ? 5.596 -7.459 19.860 1.00 57.09 592 ARG A CA 1
ATOM 4834 C C . ARG A 1 592 ? 5.105 -8.850 20.240 1.00 57.09 592 ARG A C 1
ATOM 4836 O O . ARG A 1 592 ? 4.345 -9.007 21.192 1.00 57.09 592 ARG A O 1
ATOM 4843 N N . TYR A 1 593 ? 5.550 -9.857 19.493 1.00 63.34 593 TYR A N 1
ATOM 4844 C CA . TYR A 1 593 ? 5.257 -11.235 19.848 1.00 63.34 593 TYR A CA 1
ATOM 4845 C C . TYR A 1 593 ? 5.977 -11.655 21.132 1.00 63.34 593 TYR A C 1
ATOM 4847 O O . TYR A 1 593 ? 5.420 -12.471 21.838 1.00 63.34 593 TYR A O 1
ATOM 4855 N N . GLN A 1 594 ? 7.123 -11.074 21.500 1.00 65.69 594 GLN A N 1
ATOM 4856 C CA . GLN A 1 594 ? 7.826 -11.363 22.756 1.00 65.69 594 GLN A CA 1
ATOM 4857 C C . GLN A 1 594 ? 6.992 -10.959 23.975 1.00 65.69 594 GLN A C 1
ATOM 4859 O O . GLN A 1 594 ? 6.862 -11.752 24.898 1.00 65.69 594 GLN A O 1
ATOM 4864 N N . VAL A 1 595 ? 6.397 -9.759 23.970 1.00 70.75 595 VAL A N 1
ATOM 4865 C CA . VAL A 1 595 ? 5.491 -9.319 25.051 1.00 70.75 595 VAL A CA 1
ATOM 4866 C C . VAL A 1 595 ? 4.303 -10.272 25.152 1.00 70.75 595 VAL A C 1
ATOM 4868 O O . VAL A 1 595 ? 4.012 -10.790 26.225 1.00 70.75 595 VAL A O 1
ATOM 4871 N N . LEU A 1 596 ? 3.688 -10.597 24.012 1.00 74.00 596 LEU A N 1
ATOM 4872 C CA . LEU A 1 596 ? 2.594 -11.559 23.974 1.00 74.00 596 LEU A CA 1
ATOM 4873 C C . LEU A 1 596 ? 3.021 -12.963 24.444 1.00 74.00 596 LEU A C 1
ATOM 4875 O O . LEU A 1 596 ? 2.277 -13.637 25.145 1.00 74.00 596 LEU A O 1
ATOM 4879 N N . LEU A 1 597 ? 4.210 -13.420 24.060 1.00 76.56 597 LEU A N 1
ATOM 4880 C CA . LEU A 1 597 ? 4.774 -14.701 24.470 1.00 76.56 597 LEU A CA 1
ATOM 4881 C C . LEU A 1 597 ? 5.041 -14.731 25.973 1.00 76.56 597 LEU A C 1
ATOM 4883 O O . LEU A 1 597 ? 4.815 -15.770 26.579 1.00 76.56 597 LEU A O 1
ATOM 4887 N N . ASN A 1 598 ? 5.474 -13.621 26.574 1.00 79.75 598 ASN A N 1
ATOM 4888 C CA . ASN A 1 598 ? 5.617 -13.508 28.024 1.00 79.75 598 ASN A CA 1
ATOM 4889 C C . ASN A 1 598 ? 4.248 -13.615 28.706 1.00 79.75 598 ASN A C 1
ATOM 4891 O O . ASN A 1 598 ? 4.090 -14.422 29.617 1.00 79.75 598 ASN A O 1
ATOM 4895 N N . ASP A 1 599 ? 3.238 -12.894 28.210 1.00 83.88 599 ASP A N 1
ATOM 4896 C CA . ASP A 1 599 ? 1.869 -12.978 28.735 1.00 83.88 599 ASP A CA 1
ATOM 4897 C C . ASP A 1 599 ? 1.306 -14.406 28.640 1.00 83.88 599 ASP A C 1
ATOM 4899 O O . ASP A 1 599 ? 0.670 -14.895 29.580 1.00 83.88 599 ASP A O 1
ATOM 4903 N N . ILE A 1 600 ? 1.554 -15.098 27.522 1.00 83.00 600 ILE A N 1
ATOM 4904 C CA . ILE A 1 600 ? 1.171 -16.502 27.329 1.00 83.00 600 ILE A CA 1
ATOM 4905 C C . ILE A 1 600 ? 1.974 -17.406 28.275 1.00 83.00 600 ILE A C 1
ATOM 4907 O O . ILE A 1 600 ? 1.382 -18.230 28.966 1.00 83.00 600 ILE A O 1
ATOM 4911 N N . SER A 1 601 ? 3.294 -17.244 28.350 1.00 82.88 601 SER A N 1
ATOM 4912 C CA . SER A 1 601 ? 4.186 -18.025 29.219 1.00 82.88 601 SER A CA 1
ATOM 4913 C C . SER A 1 601 ? 3.745 -17.952 30.680 1.00 82.88 601 SER A C 1
ATOM 4915 O O . SER A 1 601 ? 3.537 -18.986 31.319 1.00 82.88 601 SER A O 1
ATOM 4917 N N . ASP A 1 602 ? 3.490 -16.742 31.178 1.00 83.94 602 ASP A N 1
ATOM 4918 C CA . ASP A 1 602 ? 2.919 -16.494 32.499 1.00 83.94 602 ASP A CA 1
ATOM 4919 C C . ASP A 1 602 ? 1.570 -17.189 32.668 1.00 83.94 602 ASP A C 1
ATOM 4921 O O . ASP A 1 602 ? 1.324 -17.872 33.664 1.00 83.94 602 ASP A O 1
ATOM 4925 N N . SER A 1 603 ? 0.688 -17.022 31.678 1.00 83.25 603 SER A N 1
ATOM 4926 C CA . SER A 1 603 ? -0.652 -17.602 31.708 1.00 83.25 603 SER A CA 1
ATOM 4927 C C . SER A 1 603 ? -0.609 -19.121 31.746 1.00 83.25 603 SER A C 1
ATOM 4929 O O . SER A 1 603 ? -1.529 -19.700 32.309 1.00 83.25 603 SER A O 1
ATOM 4931 N N . TYR A 1 604 ? 0.435 -19.769 31.216 1.00 85.69 604 TYR A N 1
ATOM 4932 C CA . TYR A 1 604 ? 0.643 -21.222 31.225 1.00 85.69 604 TYR A CA 1
ATOM 4933 C C . TYR A 1 604 ? 1.590 -21.724 32.332 1.00 85.69 604 TYR A C 1
ATOM 4935 O O . TYR A 1 604 ? 1.675 -22.934 32.542 1.00 85.69 604 TYR A O 1
ATOM 4943 N N . GLY A 1 605 ? 2.208 -20.828 33.109 1.00 82.25 605 GLY A N 1
ATOM 4944 C CA . GLY A 1 605 ? 3.128 -21.175 34.199 1.00 82.25 605 GLY A CA 1
ATOM 4945 C C . GLY A 1 605 ? 4.477 -21.713 33.713 1.00 82.25 605 GLY A C 1
ATOM 4946 O O . GLY A 1 605 ? 5.014 -22.636 34.321 1.00 82.25 605 GLY A O 1
ATOM 4947 N N . LEU A 1 606 ? 4.981 -21.182 32.596 1.00 79.69 606 LEU A N 1
ATOM 4948 C CA . LEU A 1 606 ? 6.227 -21.611 31.946 1.00 79.69 606 LEU A CA 1
ATOM 4949 C C . LEU A 1 606 ? 7.454 -20.754 32.319 1.00 79.69 606 LEU A C 1
ATOM 4951 O O . LEU A 1 606 ? 8.554 -21.069 31.868 1.00 79.69 606 LEU A O 1
ATOM 4955 N N . ALA A 1 607 ? 7.253 -19.691 33.107 1.00 62.19 607 ALA A N 1
ATOM 4956 C CA . ALA A 1 607 ? 8.281 -18.739 33.539 1.00 62.19 607 ALA A CA 1
ATOM 4957 C C . ALA A 1 607 ? 9.176 -19.260 34.676 1.00 62.19 607 ALA A C 1
ATOM 4959 O O . ALA A 1 607 ? 8.652 -19.942 35.591 1.00 62.19 607 ALA A O 1
#

Nearest PDB structures (foldseek):
  5v5u-assembly1_B  TM=6.784E-01  e=2.317E-01  Enterococcus faecalis V583
  6dql-assembly1_B  TM=3.889E-01  e=2.582E+00  Streptococcus pyogenes
  7abh-assembly1_u  TM=1.803E-01  e=4.850E-01  Homo sapiens
  5dse-assembly2_C  TM=2.022E-01  e=6.314E+00  Homo sapiens

Radius of gyration: 25.34 Å; Cα contacts (8 Å, |Δi|>4): 798; chains: 1; bounding box: 64×62×68 Å

Foldseek 3Di:
DAALLRLLVVLCVLLVCDQVLLVLLPQHSVNNVVCNPVVWQAFLLSVLSSLLLSLFALQRSLPPHPCCVVLVHPPQQCLLVDALVVLVVLLVVLVVVCVVQVQVLSVLSSLLSQLSNCVNVVHDSPVSLVVNLVQLLLFLADAPSVLSSLLSCLVVDAPLSLVSNVLRHLLHQVLCLQFQFASNLLSVLSSLLSLLVNLLDLLNQAPLSLQQSLCSLLPRRDFPLALSSLLSNVLSVLVCCCQPNPVVVSVVLLVLLCVLCVVLVNCWADRRPDIDRSVVSCVSNSVCSVRHDNPRDHSDPDHNVPRNRDDQDQAVLSVLVVLCVRSVPDPVNVVVSPQDSVNVVCCNVPVSSQIPVNVSSSSSNSVHDSSSCCSSNVSNASQDGSVCVVVVLPDDPVNLVVLLVVLVVVCVSSVRVSSVLNNLRSLVSCLLRPPQVSLPDPSLLVSLCSLLVSVVSGSADHLSSLVNLLSVCSNPPDLVVVLVVQVVVQVNCPPQSNHRHRDPSLLRSCVSVLLSCLLVLPLVSNVSSLVSLVVSVVVDPPSVSRSSSSLSNVLSVLSNCCNPPVPVSLVVVVVSLVSSCSSRVDNVVVVSVVSSSVSSCVSSVVD

Solvent-accessible surface area (backbone atoms only — not comparable to full-atom values): 32263 Å² total; per-residue (Å²): 116,40,52,64,51,56,45,54,53,50,52,34,61,34,50,63,63,46,61,64,41,41,33,65,67,73,43,46,57,67,59,51,53,50,26,73,73,56,72,56,70,41,24,46,42,56,51,50,50,49,25,38,55,62,30,28,34,48,41,61,59,41,53,81,24,59,64,30,68,70,61,65,53,77,74,64,85,54,54,90,78,51,52,52,66,58,26,48,55,50,18,56,53,30,41,49,51,17,73,76,68,67,42,62,52,35,42,54,52,18,32,51,29,46,29,54,24,27,53,69,71,73,45,90,32,58,70,46,44,52,55,50,48,66,52,59,68,67,32,61,52,44,45,64,51,51,45,51,55,48,42,72,43,49,88,78,50,50,63,90,63,39,40,57,50,45,57,24,41,64,24,29,54,59,54,35,60,90,49,42,29,28,57,56,50,54,42,51,52,53,43,54,51,47,55,58,59,44,55,56,39,82,91,51,27,16,44,61,40,54,50,33,54,30,50,55,41,43,66,48,75,60,48,73,75,43,48,65,59,34,30,49,12,34,53,23,46,40,50,44,31,35,77,78,57,52,42,70,58,23,53,53,50,48,53,53,27,48,54,31,24,51,79,69,67,55,38,60,44,70,61,89,97,45,72,49,46,57,66,62,48,49,57,54,46,61,69,41,63,86,64,48,28,90,86,35,78,52,63,54,97,62,58,63,91,72,54,78,62,56,73,72,43,90,40,59,31,57,34,54,46,49,51,31,61,40,59,66,60,46,72,67,56,46,41,74,75,69,40,49,72,73,53,46,54,43,38,49,75,43,34,47,71,29,30,49,65,55,44,58,53,45,30,44,72,71,39,42,36,48,59,44,51,25,43,44,53,54,34,47,57,88,62,79,49,63,57,39,45,67,66,49,72,73,51,48,76,65,53,42,50,52,54,28,49,55,20,46,58,46,19,77,73,35,65,34,52,40,28,48,54,44,22,54,47,43,51,54,48,43,33,73,75,76,40,85,59,27,81,78,35,70,67,42,37,49,49,3,51,53,46,32,56,54,55,73,63,38,76,60,78,38,77,47,51,60,70,52,49,30,41,32,51,62,58,56,84,53,62,68,57,49,50,51,48,40,55,57,54,42,68,73,49,77,70,44,65,71,36,74,33,86,62,55,58,43,58,59,33,45,44,59,41,39,51,38,23,56,53,71,66,37,60,73,61,25,54,55,48,51,50,51,38,52,50,57,52,72,74,34,71,71,60,59,67,38,64,45,54,49,48,50,51,52,52,60,57,46,58,61,37,44,82,82,39,48,70,61,29,49,57,52,48,54,50,47,44,48,35,50,27,58,39,37,73,47,65,66,70,46,54,62,49,44,57,53,48,48,44,42,30,58,60,71,70,72,116

Mean predicted aligned error: 7.6 Å